Protein AF-A0A7V4IIK5-F1 (afdb_monomer_lite)

Secondary structure (DSSP, 8-state):
-----------------------------------EEEEEESSS-EEE--TTTTSS-SSEEEEEEEEESS--TT-EEEEEEETTEEEEEEE-TTSS-EEEEE-SS-TTT-GGG-EEEEETT---BTSEEEEEEEESTT-EEEEETTEEEEEE-----GGG--S----EES------TT----EEEEEEEEEESSPPPHHHHHHHTTEEP-S--TTEEEEE--TTSS---TT-SS---EEETT-EEEE-----EEPPP----------PPPPPPPPP-----THHHHHHHHHHHHHHHHHHHHHHHH-------------------------HHHHHHHHHHHHHHHHHHHHHHHHHHHHHHHHHHHHHHHHHHHHHHHHHHTS-HHHHHHHHHHHHHHHHHHHTTS-HHHHHHHHHHHHHHHHHHHHHHHHSPPP-----

Radius of gyration: 34.36 Å; chains: 1; bounding box: 140×99×58 Å

Sequence (440 aa):
MRASFVVKRRPRFACSLFAALLAPGLVLNAAATGNQTLKLDGQGSYVALPNDRFTNLTEVTVEAWARWDSFPNYARVLEFGRSWNSLALFNEGASNHLRFNLYPRPARADARAQHTIRATGVLRTNEWLHLAALAGPGGMKLYLNGRLVGEHTNTASLADIAAPQTNLLGRGMSGNATDRDFRGELDEIRVWNHRRTPEQIREQMFKRLSGREAGLVALWGFDDGTARDGTGRGADGVLHGRARIAPGDLGLVAETPVVAAAPITVVAPPVAPVPERAGFSPAWWIAGALTVLALVLGWLAFLFRRSGLGEARLVGVAPARGALPAAGGGGEGEVKERALAELTDFAKQSLVQGLYSQREALMQAHQQARQELAELEARIVSLRLPDRIQAYEQRIAELEGELASRSDELREVTRATLDVLRQKLAAEKQSAPPGGSRLN

pLDDT: mean 71.83, std 25.11, range [25.83, 98.81]

Foldseek 3Di:
DDDDDDDDDDDDDDDDDDDDDDDPPPPPPPDQQFFKWKADALPKWWKWWDQPQFQAQQKKKKKKKFAAQFQAAFWWQKWKAAAQLTFTWTAHGRDQKIKTWHQLDNCVVPVVSTDMWIQPPPHDHRDIWMWMWIAAQCFIWIDILLHTRTTDNDHGGSNSRPHRITIMGQDHNHPPPRYIGTGGIMAWTWMFSHDDDSVRCNVPVQEDDQLCDPRTRFTQGCSVFAQQTSVPNRRRIDITDPTGMDHDDRRHDYDDPPPPDDDDPDDDDDDDDDDDDDDDDDPPPVVVVVVVVVVVVVVVVVVVVPPDDDDDDDDDDDDDDDDDDDDDDDDPPPVVVVVVVVVVVVVVVVVVVVVVVVVVVVVVVVVVVVVVVVVVVVVLVPDDLVVSLVVLVVVLVVLVVVLVPDDPVVNVVSVVVSVVSVVVSVVSVVPDDDDDDPDD

Structure (mmCIF, N/CA/C/O backbone):
data_AF-A0A7V4IIK5-F1
#
_entry.id   AF-A0A7V4IIK5-F1
#
loop_
_atom_site.group_PDB
_atom_site.id
_atom_site.type_symbol
_atom_site.label_atom_id
_atom_site.label_alt_id
_atom_site.label_comp_id
_atom_site.label_asym_id
_atom_site.label_entity_id
_atom_site.label_seq_id
_atom_site.pdbx_PDB_ins_code
_atom_site.Cartn_x
_atom_site.Cartn_y
_atom_site.Cartn_z
_atom_site.occupancy
_atom_site.B_iso_or_equiv
_atom_site.auth_seq_id
_atom_site.auth_comp_id
_atom_site.auth_asym_id
_atom_site.auth_atom_id
_atom_site.pdbx_PDB_model_num
ATOM 1 N N . MET A 1 1 ? -84.972 -44.002 18.618 1.00 36.09 1 MET A N 1
ATOM 2 C CA . MET A 1 1 ? -84.655 -44.100 17.176 1.00 36.09 1 MET A CA 1
ATOM 3 C C . MET A 1 1 ? -85.032 -42.790 16.504 1.00 36.09 1 MET A C 1
ATOM 5 O O . MET A 1 1 ? -86.132 -42.317 16.734 1.00 36.09 1 MET A O 1
ATOM 9 N N . ARG A 1 2 ? -84.070 -42.220 15.767 1.00 37.38 2 ARG A N 1
ATOM 10 C CA . ARG A 1 2 ? -84.132 -41.120 14.782 1.00 37.38 2 ARG A CA 1
ATOM 11 C C . ARG A 1 2 ? -85.404 -40.252 14.751 1.00 37.38 2 ARG A C 1
ATOM 13 O O . ARG A 1 2 ? -86.423 -40.635 14.193 1.00 37.38 2 ARG A O 1
ATOM 20 N N . ALA A 1 3 ? -85.236 -39.032 15.244 1.00 32.38 3 ALA A N 1
ATOM 21 C CA . ALA A 1 3 ? -86.036 -37.842 14.978 1.00 32.38 3 ALA A CA 1
ATOM 22 C C . ALA A 1 3 ? -85.073 -36.828 14.327 1.00 32.38 3 ALA A C 1
ATOM 24 O O . ALA A 1 3 ? -83.876 -36.888 14.596 1.00 32.38 3 ALA A O 1
ATOM 25 N N . SER A 1 4 ? -85.430 -35.849 13.514 1.00 34.25 4 SER A N 1
ATOM 26 C CA . SER A 1 4 ? -86.665 -35.370 12.896 1.00 34.25 4 SER A CA 1
ATOM 27 C C . SER A 1 4 ? -86.260 -34.020 12.285 1.00 34.25 4 SER A C 1
ATOM 29 O O . SER A 1 4 ? -85.420 -33.361 12.886 1.00 34.25 4 SER A O 1
ATOM 31 N N . PHE A 1 5 ? -86.936 -33.583 11.211 1.00 35.94 5 PHE A N 1
ATOM 32 C CA . PHE A 1 5 ? -87.326 -32.172 10.982 1.00 35.94 5 PHE A CA 1
ATOM 33 C C . PHE A 1 5 ? -86.188 -31.117 10.792 1.00 35.94 5 PHE A C 1
ATOM 35 O O . PHE A 1 5 ? -85.122 -31.203 11.366 1.00 35.94 5 PHE A O 1
ATOM 42 N N . VAL A 1 6 ? -86.289 -30.014 10.045 1.00 36.84 6 VAL A N 1
ATOM 43 C CA . VAL A 1 6 ? -87.241 -29.458 9.077 1.00 36.84 6 VAL A CA 1
ATOM 44 C C . VAL A 1 6 ? -86.606 -28.161 8.523 1.00 36.84 6 VAL A C 1
ATOM 46 O O . VAL A 1 6 ? -85.799 -27.532 9.194 1.00 36.84 6 VAL A O 1
ATOM 49 N N . VAL A 1 7 ? -87.032 -27.752 7.323 1.00 34.66 7 VAL A N 1
ATOM 50 C CA . VAL A 1 7 ? -87.202 -26.353 6.850 1.00 34.66 7 VAL A CA 1
ATOM 51 C C . VAL A 1 7 ? -85.979 -25.426 6.651 1.00 34.66 7 VAL A C 1
ATOM 53 O O . VAL A 1 7 ? -85.401 -24.862 7.567 1.00 34.66 7 VAL A O 1
ATOM 56 N N . LYS A 1 8 ? -85.731 -25.143 5.360 1.00 40.72 8 LYS A N 1
ATOM 57 C CA . LYS A 1 8 ? -85.871 -23.830 4.676 1.00 40.72 8 LYS A CA 1
ATOM 58 C C . LYS A 1 8 ? -85.420 -22.566 5.445 1.00 40.72 8 LYS A C 1
ATOM 60 O O . LYS A 1 8 ? -86.116 -22.127 6.352 1.00 40.72 8 LYS A O 1
ATOM 65 N N . ARG A 1 9 ? -84.441 -21.834 4.885 1.00 35.69 9 ARG A N 1
ATOM 66 C CA . ARG A 1 9 ? -84.503 -20.370 4.629 1.00 35.69 9 ARG A CA 1
ATOM 67 C C . ARG A 1 9 ? -83.310 -19.887 3.775 1.00 35.69 9 ARG A C 1
ATOM 69 O O . ARG A 1 9 ? -82.164 -20.220 4.036 1.00 35.69 9 ARG A O 1
ATOM 76 N N . ARG A 1 10 ? -83.629 -19.118 2.728 1.00 38.03 10 ARG A N 1
ATOM 77 C CA . ARG A 1 10 ? -82.756 -18.218 1.931 1.00 38.03 10 ARG A CA 1
ATOM 78 C C . ARG A 1 10 ? -82.652 -16.844 2.662 1.00 38.03 10 ARG A C 1
ATOM 80 O O . ARG A 1 10 ? -83.401 -16.693 3.628 1.00 38.03 10 ARG A O 1
ATOM 87 N N . PRO A 1 11 ? -82.023 -15.758 2.138 1.00 51.22 11 PRO A N 1
ATOM 88 C CA . PRO A 1 11 ? -80.874 -15.564 1.219 1.00 51.22 11 PRO A CA 1
ATOM 89 C C . PRO A 1 11 ? -79.893 -14.421 1.662 1.00 51.22 11 PRO A C 1
ATOM 91 O O . PRO A 1 11 ? -80.159 -13.705 2.619 1.00 51.22 11 PRO A O 1
ATOM 94 N N . ARG A 1 12 ? -78.887 -14.152 0.803 1.00 35.53 12 ARG A N 1
ATOM 95 C CA . ARG A 1 12 ? -78.214 -12.859 0.479 1.00 35.53 12 ARG A CA 1
ATOM 96 C C . ARG A 1 12 ? -76.843 -12.531 1.104 1.00 35.53 12 ARG A C 1
ATOM 98 O O . ARG A 1 12 ? -76.609 -12.746 2.282 1.00 35.53 12 ARG A O 1
ATOM 105 N N . PHE A 1 13 ? -76.074 -11.834 0.249 1.00 32.88 13 PHE A N 1
ATOM 106 C CA . PHE A 1 13 ? -74.851 -11.036 0.444 1.00 32.88 13 PHE A CA 1
ATOM 107 C C . PHE A 1 13 ? -73.529 -11.813 0.474 1.00 32.88 13 PHE A C 1
ATOM 109 O O . PHE A 1 13 ? -73.460 -12.888 1.045 1.00 32.88 13 PHE A O 1
ATOM 116 N N . ALA A 1 14 ? -72.412 -11.331 -0.064 1.00 30.72 14 ALA A N 1
ATOM 117 C CA . ALA A 1 14 ? -72.083 -10.304 -1.056 1.00 30.72 14 ALA A CA 1
ATOM 118 C C . ALA A 1 14 ? -70.552 -10.350 -1.219 1.00 30.72 14 ALA A C 1
ATOM 120 O O . ALA A 1 14 ? -69.852 -10.745 -0.294 1.00 30.72 14 ALA A O 1
ATOM 121 N N . CYS A 1 15 ? -70.087 -9.892 -2.379 1.00 29.22 15 CYS A N 1
ATOM 122 C CA . CYS A 1 15 ? -68.802 -9.238 -2.624 1.00 29.22 15 CYS A CA 1
ATOM 123 C C . CYS A 1 15 ? -67.518 -9.850 -2.044 1.00 29.22 15 CYS A C 1
ATOM 125 O O . CYS A 1 15 ? -67.155 -9.657 -0.887 1.00 29.22 15 CYS A O 1
ATOM 127 N N . SER A 1 16 ? -66.732 -10.410 -2.964 1.00 39.03 16 SER A N 1
ATOM 128 C CA . SER A 1 16 ? -65.274 -10.382 -2.925 1.00 39.03 16 SER A CA 1
ATOM 129 C C . SER A 1 16 ? -64.755 -8.986 -2.560 1.00 39.03 16 SER A C 1
ATOM 131 O O . SER A 1 16 ? -65.014 -8.021 -3.278 1.00 39.03 16 SER A O 1
ATOM 133 N N . LEU A 1 17 ? -63.973 -8.896 -1.485 1.00 35.72 17 LEU A N 1
ATOM 134 C CA . LEU A 1 17 ? -63.071 -7.778 -1.250 1.00 35.72 17 LEU A CA 1
ATOM 135 C C . LEU A 1 17 ? -61.693 -8.335 -0.888 1.00 35.72 17 LEU A C 1
ATOM 137 O O . LEU A 1 17 ? -61.526 -9.066 0.086 1.00 35.72 17 LEU A O 1
ATOM 141 N N . PHE A 1 18 ? -60.730 -8.008 -1.741 1.00 37.09 18 PHE A N 1
ATOM 142 C CA . PHE A 1 18 ? -59.302 -8.225 -1.565 1.00 37.09 18 PHE A CA 1
ATOM 143 C C . PHE A 1 18 ? -58.841 -7.455 -0.317 1.00 37.09 18 PHE A C 1
ATOM 145 O O . PHE A 1 18 ? -58.960 -6.232 -0.276 1.00 37.09 18 PHE A O 1
ATOM 152 N N . ALA A 1 19 ? -58.306 -8.151 0.684 1.00 32.44 19 ALA A N 1
ATOM 153 C CA . ALA A 1 19 ? -57.582 -7.532 1.789 1.00 32.44 19 ALA A CA 1
ATOM 154 C C . ALA A 1 19 ? -56.123 -7.992 1.718 1.00 32.44 19 ALA A C 1
ATOM 156 O O . ALA A 1 19 ? -55.794 -9.134 2.036 1.00 32.44 19 ALA A O 1
ATOM 157 N N . ALA A 1 20 ? -55.262 -7.094 1.242 1.00 31.95 20 ALA A N 1
ATOM 158 C CA . ALA A 1 20 ? -53.818 -7.237 1.303 1.00 31.95 20 ALA A CA 1
ATOM 159 C C . ALA A 1 20 ? -53.366 -7.129 2.768 1.00 31.95 20 ALA A C 1
ATOM 161 O O . ALA A 1 20 ? -53.473 -6.063 3.374 1.00 31.95 20 ALA A O 1
ATOM 162 N N . LEU A 1 21 ? -52.857 -8.224 3.338 1.00 31.45 21 LEU A N 1
ATOM 163 C CA . LEU A 1 21 ? -52.084 -8.168 4.576 1.00 31.45 21 LEU A CA 1
ATOM 164 C C . LEU A 1 21 ? -50.657 -7.719 4.228 1.00 31.45 21 LEU A C 1
ATOM 166 O O . LEU A 1 21 ? -49.844 -8.509 3.750 1.00 31.45 21 LEU A O 1
ATOM 170 N N . LEU A 1 22 ? -50.354 -6.444 4.478 1.00 34.59 22 LEU A N 1
ATOM 171 C CA . LEU A 1 22 ? -48.980 -5.974 4.641 1.00 34.59 22 LEU A CA 1
ATOM 172 C C . LEU A 1 22 ? -48.435 -6.552 5.952 1.00 34.59 22 LEU A C 1
ATOM 174 O O . LEU A 1 22 ? -48.734 -6.052 7.035 1.00 34.59 22 LEU A O 1
ATOM 178 N N . ALA A 1 23 ? -47.627 -7.605 5.856 1.00 34.78 23 ALA A N 1
ATOM 179 C CA . ALA A 1 23 ? -46.672 -7.913 6.907 1.00 34.78 23 ALA A CA 1
ATOM 180 C C . ALA A 1 23 ? -45.550 -6.860 6.832 1.00 34.78 23 ALA A C 1
ATOM 182 O O . ALA A 1 23 ? -44.974 -6.691 5.753 1.00 34.78 23 ALA A O 1
ATOM 183 N N . PRO A 1 24 ? -45.219 -6.135 7.915 1.00 36.53 24 PRO A N 1
ATOM 184 C CA . PRO A 1 24 ? -44.002 -5.344 7.930 1.00 36.53 24 PRO A CA 1
ATOM 185 C C . PRO A 1 24 ? -42.829 -6.316 7.815 1.00 36.53 24 PRO A C 1
ATOM 187 O O . PRO A 1 24 ? -42.589 -7.140 8.699 1.00 36.53 24 PRO A O 1
ATOM 190 N N . GLY A 1 25 ? -42.150 -6.250 6.669 1.00 33.25 25 GLY A N 1
ATOM 191 C CA . GLY A 1 25 ? -40.899 -6.944 6.437 1.00 33.25 25 GLY A CA 1
ATOM 192 C C . GLY A 1 25 ? -39.954 -6.615 7.579 1.00 33.25 25 GLY A C 1
ATOM 193 O O . GLY A 1 25 ? -39.678 -5.448 7.857 1.00 33.25 25 GLY A O 1
ATOM 194 N N . LEU A 1 26 ? -39.509 -7.664 8.259 1.00 30.94 26 LEU A N 1
ATOM 195 C CA . LEU A 1 26 ? -38.416 -7.615 9.203 1.00 30.94 26 LEU A CA 1
ATOM 196 C C . LEU A 1 26 ? -37.201 -7.096 8.423 1.00 30.94 26 LEU A C 1
ATOM 198 O O . LEU A 1 26 ? -36.534 -7.849 7.717 1.00 30.94 26 LEU A O 1
ATOM 202 N N . VAL A 1 27 ? -36.954 -5.788 8.482 1.00 37.50 27 VAL A N 1
ATOM 203 C CA . VAL A 1 27 ? -35.661 -5.241 8.093 1.00 37.50 27 VAL A CA 1
ATOM 204 C C . VAL A 1 27 ? -34.708 -5.822 9.122 1.00 37.50 27 VAL A C 1
ATOM 206 O O . VAL A 1 27 ? -34.714 -5.408 10.282 1.00 37.50 27 VAL A O 1
ATOM 209 N N . LEU A 1 28 ? -33.944 -6.845 8.733 1.00 35.53 28 LEU A N 1
ATOM 210 C CA . LEU A 1 28 ? -32.741 -7.175 9.473 1.00 35.53 28 LEU A CA 1
ATOM 211 C C . LEU A 1 28 ? -31.902 -5.901 9.446 1.00 35.53 28 LEU A C 1
ATOM 213 O O . LEU A 1 28 ? -31.307 -5.562 8.425 1.00 35.53 28 LEU A O 1
ATOM 217 N N . ASN A 1 29 ? -31.887 -5.181 10.568 1.00 31.61 29 ASN A N 1
ATOM 218 C CA . ASN A 1 29 ? -30.764 -4.329 10.893 1.00 31.61 29 ASN A CA 1
ATOM 219 C C . ASN A 1 29 ? -29.545 -5.238 10.748 1.00 31.61 29 ASN A C 1
ATOM 221 O O . ASN A 1 29 ? -29.358 -6.152 11.555 1.00 31.61 29 ASN A O 1
ATOM 225 N N . ALA A 1 30 ? -28.755 -5.028 9.695 1.00 37.34 30 ALA A N 1
ATOM 226 C CA . ALA A 1 30 ? -27.377 -5.460 9.718 1.00 37.34 30 ALA A CA 1
ATOM 227 C C . ALA A 1 30 ? -26.812 -4.831 10.990 1.00 37.34 30 ALA A C 1
ATOM 229 O O . ALA A 1 30 ? -26.726 -3.605 11.101 1.00 37.34 30 ALA A O 1
ATOM 230 N N . ALA A 1 31 ? -26.565 -5.659 12.006 1.00 34.84 31 ALA A N 1
ATOM 231 C CA . ALA A 1 31 ? -25.773 -5.237 13.140 1.00 34.84 31 ALA A CA 1
ATOM 232 C C . ALA A 1 31 ? -24.529 -4.581 12.543 1.00 34.84 31 ALA A C 1
ATOM 234 O O . ALA A 1 31 ? -23.948 -5.145 11.617 1.00 34.84 31 ALA A O 1
ATOM 235 N N . ALA A 1 32 ? -24.175 -3.384 13.007 1.00 41.78 32 ALA A N 1
ATOM 236 C CA . ALA A 1 32 ? -22.889 -2.801 12.677 1.00 41.78 32 ALA A CA 1
ATOM 237 C C . ALA A 1 32 ? -21.831 -3.810 13.137 1.00 41.78 32 ALA A C 1
ATOM 239 O O . ALA A 1 32 ? -21.508 -3.885 14.323 1.00 41.78 32 ALA A O 1
ATOM 240 N N . THR A 1 33 ? -21.373 -4.667 12.228 1.00 51.69 33 THR A N 1
ATOM 241 C CA . THR A 1 33 ? -20.208 -5.495 12.464 1.00 51.69 33 THR A CA 1
ATOM 242 C C . THR A 1 33 ? -19.084 -4.500 12.680 1.00 51.69 33 THR A C 1
ATOM 244 O O . THR A 1 33 ? -18.851 -3.612 11.861 1.00 51.69 33 THR A O 1
ATOM 247 N N . GLY A 1 34 ? -18.478 -4.550 13.867 1.00 71.62 34 GLY A N 1
ATOM 248 C CA . GLY A 1 34 ? -17.287 -3.758 14.145 1.00 71.62 34 GLY A CA 1
ATOM 249 C C . GLY A 1 34 ? -16.233 -4.014 13.068 1.00 71.62 34 GLY A C 1
ATOM 250 O O . GLY A 1 34 ? -16.269 -5.060 12.419 1.00 71.62 34 GLY A O 1
ATOM 251 N N . ASN A 1 35 ? -15.318 -3.059 12.903 1.00 89.88 35 ASN A N 1
ATOM 252 C CA . ASN A 1 35 ? -14.277 -3.108 11.882 1.00 89.88 35 ASN A CA 1
ATOM 253 C C . ASN A 1 35 ? -13.614 -4.491 11.820 1.00 89.88 35 ASN A C 1
ATOM 255 O O . ASN A 1 35 ? -13.175 -5.004 12.857 1.00 89.88 35 ASN A O 1
ATOM 259 N N . GLN A 1 36 ? -13.541 -5.100 10.642 1.00 95.06 36 GLN A N 1
ATOM 260 C CA . GLN A 1 36 ? -12.854 -6.378 10.461 1.00 95.06 36 GLN A CA 1
ATOM 261 C C . GLN A 1 36 ? -11.587 -6.187 9.642 1.00 95.06 36 GLN A C 1
ATOM 263 O O . GLN A 1 36 ? -11.543 -5.387 8.727 1.00 95.06 36 GLN A O 1
ATOM 268 N N . THR A 1 37 ? -10.542 -6.938 9.978 1.00 97.62 37 THR A N 1
ATOM 269 C CA . THR A 1 37 ? -9.227 -6.802 9.352 1.00 97.62 37 THR A CA 1
ATOM 270 C C . THR A 1 37 ? -8.714 -8.154 8.898 1.00 97.62 37 THR A C 1
ATOM 272 O O . THR A 1 37 ? -9.030 -9.205 9.475 1.00 97.62 37 THR A O 1
ATOM 275 N N . LEU A 1 38 ? -7.886 -8.140 7.859 1.00 98.62 38 LEU A N 1
ATOM 276 C CA . LEU A 1 38 ? -7.160 -9.314 7.407 1.00 98.62 38 LEU A CA 1
ATOM 277 C C . LEU A 1 38 ? -6.004 -9.592 8.372 1.00 98.62 38 LEU A C 1
ATOM 279 O O . LEU A 1 38 ? -5.059 -8.811 8.454 1.00 98.62 38 LEU A O 1
ATOM 283 N N . LYS A 1 39 ? -6.046 -10.729 9.070 1.00 98.50 39 LYS A N 1
ATOM 284 C CA . LYS A 1 39 ? -4.982 -11.194 9.970 1.00 98.50 39 LYS A CA 1
ATOM 285 C C . LYS A 1 39 ? -4.053 -12.160 9.243 1.00 98.50 39 LYS A C 1
ATOM 287 O O . LYS A 1 39 ? -4.501 -13.171 8.689 1.00 98.50 39 LYS A O 1
ATOM 292 N N . LEU A 1 40 ? -2.756 -11.892 9.337 1.00 98.56 40 LEU A N 1
ATOM 293 C CA . LEU A 1 40 ? -1.688 -12.675 8.727 1.00 98.56 40 LEU A CA 1
ATOM 294 C C . LEU A 1 40 ? -0.668 -13.086 9.796 1.00 98.56 40 LEU A C 1
ATOM 296 O O . LEU A 1 40 ? -0.242 -12.281 10.619 1.00 98.56 40 LEU A O 1
ATOM 300 N N . ASP A 1 41 ? -0.280 -14.357 9.807 1.00 96.94 41 ASP A N 1
ATOM 301 C CA . ASP A 1 41 ? 0.532 -14.973 10.859 1.00 96.94 41 ASP A CA 1
ATOM 302 C C . ASP A 1 41 ? 2.043 -15.008 10.558 1.00 96.94 41 ASP A C 1
ATOM 304 O O . ASP A 1 41 ? 2.832 -15.427 11.410 1.00 96.94 41 ASP A O 1
ATOM 308 N N . GLY A 1 42 ? 2.456 -14.578 9.362 1.00 95.38 42 GLY A N 1
ATOM 309 C CA . GLY A 1 42 ? 3.840 -14.653 8.884 1.00 95.38 42 GLY A CA 1
ATOM 310 C C . GLY A 1 42 ? 4.329 -16.064 8.533 1.00 95.38 42 GLY A C 1
ATOM 311 O O . GLY A 1 42 ? 5.531 -16.265 8.356 1.00 95.38 42 GLY A O 1
ATOM 312 N N . GLN A 1 43 ? 3.432 -17.051 8.461 1.00 94.25 43 GLN A N 1
ATOM 313 C CA . GLN A 1 43 ? 3.716 -18.470 8.223 1.00 94.25 43 GLN A CA 1
ATOM 314 C C . GLN A 1 43 ? 2.805 -19.041 7.128 1.00 94.25 43 GLN A C 1
ATOM 316 O O . GLN A 1 43 ? 2.072 -20.010 7.333 1.00 94.25 43 GLN A O 1
ATOM 321 N N . GLY A 1 44 ? 2.848 -18.464 5.931 1.00 93.38 44 GLY A N 1
ATOM 322 C CA . GLY A 1 44 ? 2.074 -18.972 4.805 1.00 93.38 44 GLY A CA 1
ATOM 323 C C . GLY A 1 44 ? 0.681 -18.387 4.641 1.00 93.38 44 GLY A C 1
ATOM 324 O O . GLY A 1 44 ? -0.006 -18.780 3.699 1.00 93.38 44 GLY A O 1
ATOM 325 N N . SER A 1 45 ? 0.260 -17.464 5.506 1.00 96.81 45 SER A N 1
ATOM 326 C CA . SER A 1 45 ? -0.975 -16.703 5.327 1.00 96.81 45 SER A CA 1
ATOM 327 C C . SER A 1 45 ? -0.784 -15.550 4.342 1.00 96.81 45 SER A C 1
ATOM 329 O O . SER A 1 45 ? 0.109 -14.728 4.539 1.00 96.81 45 SER A O 1
ATOM 331 N N . TYR A 1 46 ? -1.637 -15.453 3.328 1.00 98.00 46 TYR A N 1
ATOM 332 C CA . TYR A 1 46 ? -1.665 -14.333 2.382 1.00 98.00 46 TYR A CA 1
ATOM 333 C C . TYR A 1 46 ? -2.998 -14.310 1.625 1.00 98.00 46 TYR A C 1
ATOM 335 O O . TYR A 1 46 ? -3.811 -15.228 1.768 1.00 98.00 46 TYR A O 1
ATOM 343 N N . VAL A 1 47 ? -3.208 -13.281 0.805 1.00 98.44 47 VAL A N 1
ATOM 344 C CA . VAL A 1 47 ? -4.338 -13.204 -0.134 1.00 98.44 47 VAL A CA 1
ATOM 345 C C . VAL A 1 47 ? -3.806 -13.154 -1.554 1.00 98.44 47 VAL A C 1
ATOM 347 O O . VAL A 1 47 ? -2.927 -12.347 -1.852 1.00 98.44 47 VAL A O 1
ATOM 350 N N . ALA A 1 48 ? -4.329 -14.018 -2.419 1.00 97.88 48 ALA A N 1
ATOM 351 C CA . ALA A 1 48 ? -4.082 -13.959 -3.852 1.00 97.88 48 ALA A CA 1
ATOM 352 C C . ALA A 1 48 ? -5.183 -13.143 -4.530 1.00 97.88 48 ALA A C 1
ATOM 354 O O . ALA A 1 48 ? -6.364 -13.355 -4.263 1.00 97.88 48 ALA A O 1
ATOM 355 N N . LEU A 1 49 ? -4.790 -12.225 -5.405 1.00 97.50 49 LEU A N 1
ATOM 356 C CA . LEU A 1 49 ? -5.686 -11.402 -6.209 1.00 97.50 49 LEU A CA 1
ATOM 357 C C . LEU A 1 49 ? -5.596 -11.828 -7.683 1.00 97.50 49 LEU A C 1
ATOM 359 O O . LEU A 1 49 ? -4.591 -12.423 -8.087 1.00 97.50 49 LEU A O 1
ATOM 363 N N . PRO A 1 50 ? -6.594 -11.507 -8.524 1.00 95.50 50 PRO A N 1
ATOM 364 C CA . PRO A 1 50 ? -6.531 -11.848 -9.938 1.00 95.50 50 PRO A CA 1
ATOM 365 C C . PRO A 1 50 ? -5.361 -11.143 -10.648 1.00 95.50 50 PRO A C 1
ATOM 367 O O . PRO A 1 50 ? -5.049 -9.974 -10.401 1.00 95.50 50 PRO A O 1
ATOM 370 N N . ASN A 1 51 ? -4.702 -11.870 -11.550 1.00 92.81 51 ASN A N 1
ATOM 371 C CA . ASN A 1 51 ? -3.434 -11.458 -12.165 1.00 92.81 51 ASN A CA 1
ATOM 372 C C . ASN A 1 51 ? -3.583 -10.408 -13.278 1.00 92.81 51 ASN A C 1
ATOM 374 O O . ASN A 1 51 ? -2.600 -9.804 -13.688 1.00 92.81 51 ASN A O 1
ATOM 378 N N . ASP A 1 52 ? -4.783 -10.204 -13.809 1.00 89.38 52 ASP A N 1
ATOM 379 C CA . ASP A 1 52 ? -5.030 -9.380 -14.996 1.00 89.38 52 ASP A CA 1
ATOM 380 C C . ASP A 1 52 ? -5.535 -7.964 -14.675 1.00 89.38 52 ASP A C 1
ATOM 382 O O . ASP A 1 52 ? -5.503 -7.085 -15.538 1.00 89.38 52 ASP A O 1
ATOM 386 N N . ARG A 1 53 ? -5.953 -7.714 -13.428 1.00 89.75 53 ARG A N 1
ATOM 387 C CA . ARG A 1 53 ? -6.734 -6.522 -13.045 1.00 89.75 53 ARG A CA 1
ATOM 388 C C . ARG A 1 53 ? -5.964 -5.210 -13.055 1.00 89.75 53 ARG A C 1
ATOM 390 O O . ARG A 1 53 ? -6.573 -4.166 -13.258 1.00 89.75 53 ARG A O 1
ATOM 397 N N . PHE A 1 54 ? -4.651 -5.250 -12.842 1.00 91.69 54 PHE A N 1
ATOM 398 C CA . PHE A 1 54 ? -3.826 -4.050 -12.652 1.00 91.69 54 PHE A CA 1
ATOM 399 C C . PHE A 1 54 ? -2.744 -3.905 -13.727 1.00 91.69 54 PHE A C 1
ATOM 401 O O . PHE A 1 54 ? -1.694 -3.312 -13.491 1.00 91.69 54 PHE A O 1
ATOM 408 N N . THR A 1 55 ? -2.988 -4.462 -14.914 1.00 90.62 55 THR A N 1
ATOM 409 C CA . THR A 1 55 ? -2.013 -4.531 -16.016 1.00 90.62 55 THR A CA 1
ATOM 410 C C . THR A 1 55 ? -2.013 -3.305 -16.930 1.00 90.62 55 THR A C 1
ATOM 412 O O . THR A 1 55 ? -1.090 -3.137 -17.716 1.00 90.62 55 THR A O 1
ATOM 415 N N . ASN A 1 56 ? -3.021 -2.434 -16.843 1.00 91.62 56 ASN A N 1
ATOM 416 C CA . ASN A 1 56 ? -3.220 -1.295 -17.749 1.00 91.62 56 ASN A CA 1
ATOM 417 C C . ASN A 1 56 ? -3.264 0.068 -17.032 1.00 91.62 56 ASN A C 1
ATOM 419 O O . ASN A 1 56 ? -3.697 1.062 -17.615 1.00 91.62 56 ASN A O 1
ATOM 423 N N . LEU A 1 57 ? -2.834 0.130 -15.770 1.00 95.19 57 LEU A N 1
ATOM 424 C CA . LEU A 1 57 ? -2.840 1.362 -14.983 1.00 95.19 57 LEU A CA 1
ATOM 425 C C . LEU A 1 57 ? -1.563 2.171 -15.248 1.00 95.19 57 LEU A C 1
ATOM 427 O O . LEU A 1 57 ? -0.509 1.895 -14.674 1.00 95.19 57 LEU A O 1
ATOM 431 N N . THR A 1 58 ? -1.671 3.174 -16.124 1.00 96.44 58 THR A N 1
ATOM 432 C CA . THR A 1 58 ? -0.578 4.106 -16.458 1.00 96.44 58 THR A CA 1
ATOM 433 C C . THR A 1 58 ? -0.352 5.163 -15.382 1.00 96.44 58 THR A C 1
ATOM 435 O O . THR A 1 58 ? 0.716 5.757 -15.304 1.00 96.44 58 THR A O 1
ATOM 438 N N . GLU A 1 59 ? -1.345 5.402 -14.532 1.00 96.12 59 GLU A N 1
ATOM 439 C CA . GLU A 1 59 ? -1.218 6.192 -13.314 1.00 96.12 59 GLU A CA 1
ATOM 440 C C . GLU A 1 59 ? -1.985 5.487 -12.195 1.00 96.12 59 GLU A C 1
ATOM 442 O O . GLU A 1 59 ? -3.056 4.924 -12.428 1.00 96.12 59 GLU A O 1
ATOM 447 N N . VAL A 1 60 ? -1.411 5.460 -10.991 1.00 97.88 60 VAL A N 1
ATOM 448 C CA . VAL A 1 60 ? -1.994 4.717 -9.873 1.00 97.88 60 VAL A CA 1
ATOM 449 C C . VAL A 1 60 ? -1.728 5.391 -8.532 1.00 97.88 60 VAL A C 1
ATOM 451 O O . VAL A 1 60 ? -0.644 5.931 -8.296 1.00 97.88 60 VAL A O 1
ATOM 454 N N . THR A 1 61 ? -2.710 5.289 -7.637 1.00 98.69 61 THR A N 1
ATOM 455 C CA . THR A 1 61 ? -2.527 5.445 -6.190 1.00 98.69 61 THR A CA 1
ATOM 456 C C . THR A 1 61 ? -2.930 4.140 -5.510 1.00 98.69 61 THR A C 1
ATOM 458 O O . THR A 1 61 ? -4.069 3.704 -5.653 1.00 98.69 61 THR A O 1
ATOM 461 N N . VAL A 1 62 ? -2.012 3.517 -4.776 1.00 98.69 62 VAL A N 1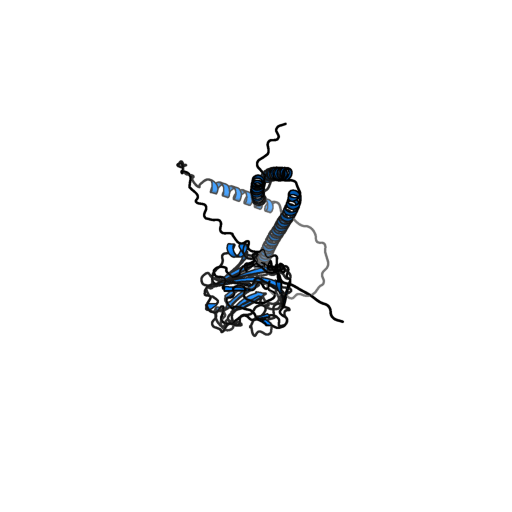
ATOM 462 C CA . VAL A 1 62 ? -2.280 2.332 -3.952 1.00 98.69 62 VAL A CA 1
ATOM 463 C C . VAL A 1 62 ? -2.233 2.746 -2.490 1.00 98.69 62 VAL A C 1
ATOM 465 O O . VAL A 1 62 ? -1.209 3.256 -2.039 1.00 98.69 62 VAL A O 1
ATOM 468 N N . GLU A 1 63 ? -3.319 2.537 -1.757 1.00 98.75 63 GLU A N 1
ATOM 469 C CA . GLU A 1 63 ? -3.405 2.830 -0.326 1.00 98.75 63 GLU A CA 1
ATOM 470 C C . GLU A 1 63 ? -3.639 1.549 0.474 1.00 98.75 63 GLU A C 1
ATOM 472 O O . GLU A 1 63 ? -4.254 0.612 -0.031 1.00 98.75 63 GLU A O 1
ATOM 477 N N . ALA A 1 64 ? -3.150 1.501 1.710 1.00 98.75 64 ALA A N 1
ATOM 478 C CA . ALA A 1 64 ? -3.436 0.419 2.646 1.00 98.75 64 ALA A CA 1
ATOM 479 C C . ALA A 1 64 ? -3.252 0.899 4.085 1.00 98.75 64 ALA A C 1
ATOM 481 O O . ALA A 1 64 ? -2.294 1.617 4.384 1.00 98.75 64 ALA A O 1
ATOM 482 N N . TRP A 1 65 ? -4.110 0.442 4.989 1.00 98.69 65 TRP A N 1
ATOM 483 C CA . TRP A 1 65 ? -3.792 0.423 6.408 1.00 98.69 65 TRP A CA 1
ATOM 484 C C . TRP A 1 65 ? -3.047 -0.868 6.732 1.00 98.69 65 TRP A C 1
ATOM 486 O O . TRP A 1 65 ? -3.466 -1.963 6.357 1.00 98.69 65 TRP A O 1
ATOM 496 N N . ALA A 1 66 ? -1.920 -0.741 7.424 1.00 98.75 66 ALA A N 1
ATOM 497 C CA . ALA A 1 66 ? -1.112 -1.874 7.842 1.00 98.75 66 ALA A CA 1
ATOM 498 C C . ALA A 1 66 ? -0.680 -1.712 9.298 1.00 98.75 66 ALA A C 1
ATOM 500 O O . ALA A 1 66 ? -0.225 -0.645 9.714 1.00 98.75 66 ALA A O 1
ATOM 501 N N . ARG A 1 67 ? -0.783 -2.801 10.056 1.00 98.56 67 ARG A N 1
ATOM 502 C CA . ARG A 1 67 ? -0.266 -2.931 11.415 1.00 98.56 67 ARG A CA 1
ATOM 503 C C . ARG A 1 67 ? 0.692 -4.107 11.464 1.00 98.56 67 ARG A C 1
ATOM 505 O O . ARG A 1 67 ? 0.286 -5.246 11.268 1.00 98.56 67 ARG A O 1
ATOM 512 N N . TRP A 1 68 ? 1.965 -3.842 11.726 1.00 98.44 68 TRP A N 1
ATOM 513 C CA . TRP A 1 68 ? 2.985 -4.884 11.862 1.00 98.44 68 TRP A CA 1
ATOM 514 C C . TRP A 1 68 ? 3.037 -5.398 13.297 1.00 98.44 68 TRP A C 1
ATOM 516 O O . TRP A 1 68 ? 3.268 -4.603 14.200 1.00 98.44 68 TRP A O 1
ATOM 526 N N . ASP A 1 69 ? 2.955 -6.706 13.529 1.00 98.25 69 ASP A N 1
ATOM 527 C CA . ASP A 1 69 ? 3.242 -7.263 14.868 1.00 98.25 69 ASP A CA 1
ATOM 528 C C . ASP A 1 69 ? 4.755 -7.278 15.147 1.00 98.25 69 ASP A C 1
ATOM 530 O O . ASP A 1 69 ? 5.227 -7.203 16.280 1.00 98.25 69 ASP A O 1
ATOM 534 N N . SER A 1 70 ? 5.530 -7.440 14.077 1.00 97.56 70 SER A N 1
ATOM 535 C CA . SER A 1 70 ? 6.990 -7.502 14.056 1.00 97.56 70 SER A CA 1
ATOM 536 C C . SER A 1 70 ? 7.476 -7.110 12.659 1.00 97.56 70 SER A C 1
ATOM 538 O O . SER A 1 70 ? 6.662 -6.969 11.746 1.00 97.56 70 SER A O 1
ATOM 540 N N . PHE A 1 71 ? 8.788 -6.989 12.457 1.00 97.25 71 PHE A N 1
ATOM 541 C CA . PHE A 1 71 ? 9.374 -6.762 11.131 1.00 97.25 71 PHE A CA 1
ATOM 542 C C . PHE A 1 71 ? 10.065 -8.029 10.602 1.00 97.25 71 PHE A C 1
ATOM 544 O O . PHE A 1 71 ? 11.285 -8.157 10.727 1.00 97.25 71 PHE A O 1
ATOM 551 N N . PRO A 1 72 ? 9.323 -8.993 10.016 1.00 95.81 72 PRO A N 1
ATOM 552 C CA . PRO A 1 72 ? 9.934 -10.085 9.272 1.00 95.81 72 PRO A CA 1
ATOM 553 C C . PRO A 1 72 ? 10.796 -9.562 8.125 1.00 95.81 72 PRO A C 1
ATOM 555 O O . PRO A 1 72 ? 10.557 -8.481 7.588 1.00 95.81 72 PRO A O 1
ATOM 558 N N . ASN A 1 73 ? 11.789 -10.356 7.726 1.00 95.56 73 ASN A N 1
ATOM 559 C CA . ASN A 1 73 ? 12.728 -9.949 6.693 1.00 95.56 73 ASN A CA 1
ATOM 560 C C . ASN A 1 73 ? 12.013 -9.675 5.359 1.00 95.56 73 ASN A C 1
ATOM 562 O O . ASN A 1 73 ? 11.481 -10.593 4.733 1.00 95.56 73 ASN A O 1
ATOM 566 N N . TYR A 1 74 ? 12.013 -8.409 4.944 1.00 95.25 74 TYR A N 1
ATOM 567 C CA . TYR A 1 74 ? 11.332 -7.921 3.751 1.00 95.25 74 TYR A CA 1
ATOM 568 C C . TYR A 1 74 ? 9.827 -8.280 3.683 1.00 95.25 74 TYR A C 1
ATOM 570 O O . TYR A 1 74 ? 9.335 -8.679 2.636 1.00 95.25 74 TYR A O 1
ATOM 578 N N . ALA A 1 75 ? 9.046 -8.188 4.756 1.00 95.62 75 ALA A N 1
ATOM 579 C CA . ALA A 1 75 ? 7.636 -8.603 4.716 1.00 95.62 75 ALA A CA 1
ATOM 580 C C . ALA A 1 75 ? 6.752 -7.671 3.855 1.00 95.62 75 ALA A C 1
ATOM 582 O O . ALA A 1 75 ? 6.657 -6.466 4.104 1.00 95.62 75 ALA A O 1
ATOM 583 N N . ARG A 1 76 ? 6.077 -8.233 2.838 1.00 96.69 76 ARG A N 1
ATOM 584 C CA . ARG A 1 76 ? 5.235 -7.484 1.882 1.00 96.69 76 ARG A CA 1
ATOM 585 C C . ARG A 1 76 ? 3.861 -7.198 2.450 1.00 96.69 76 ARG A C 1
ATOM 587 O O . ARG A 1 76 ? 3.120 -8.127 2.730 1.00 96.69 76 ARG A O 1
ATOM 594 N N . VAL A 1 77 ? 3.498 -5.920 2.509 1.00 98.25 77 VAL A N 1
ATOM 595 C CA . VAL A 1 77 ? 2.097 -5.504 2.662 1.00 98.25 77 VAL A CA 1
ATOM 596 C C . VAL A 1 77 ? 1.335 -5.885 1.396 1.00 98.25 77 VAL A C 1
ATOM 598 O O . VAL A 1 77 ? 0.311 -6.558 1.463 1.00 98.25 77 VAL A O 1
ATOM 601 N N . LEU A 1 78 ? 1.892 -5.523 0.238 1.00 97.69 78 LEU A N 1
ATOM 602 C CA . LEU A 1 78 ? 1.365 -5.873 -1.077 1.00 97.69 78 LEU A CA 1
ATOM 603 C C . LEU A 1 78 ? 2.480 -5.968 -2.119 1.00 97.69 78 LEU A C 1
ATOM 605 O O . LEU A 1 78 ? 3.519 -5.307 -2.003 1.00 97.69 78 LEU A O 1
ATOM 609 N N . GLU A 1 79 ? 2.238 -6.775 -3.146 1.00 95.94 79 GLU A N 1
ATOM 610 C CA . GLU A 1 79 ? 3.064 -6.891 -4.345 1.00 95.94 79 GLU A CA 1
ATOM 611 C C . GLU A 1 79 ? 2.153 -7.069 -5.568 1.00 95.94 79 GLU A C 1
ATOM 613 O O . GLU A 1 79 ? 1.347 -7.998 -5.618 1.00 95.94 79 GLU A O 1
ATOM 618 N N . PHE A 1 80 ? 2.284 -6.181 -6.555 1.00 95.44 80 PHE A N 1
ATOM 619 C CA . PHE A 1 80 ? 1.653 -6.300 -7.869 1.00 95.44 80 PHE A CA 1
ATOM 620 C C . PHE A 1 80 ? 2.728 -6.536 -8.921 1.00 95.44 80 PHE A C 1
ATOM 622 O O . PHE A 1 80 ? 3.682 -5.768 -9.016 1.00 95.44 80 PHE A O 1
ATOM 629 N N . GLY A 1 81 ? 2.605 -7.596 -9.712 1.00 92.38 81 GLY A N 1
ATOM 630 C CA . GLY A 1 81 ? 3.710 -8.078 -10.546 1.00 92.38 81 GLY A CA 1
ATOM 631 C C . GLY A 1 81 ? 4.361 -9.326 -9.964 1.00 92.38 81 GLY A C 1
ATOM 632 O O . GLY A 1 81 ? 3.698 -10.125 -9.314 1.00 92.38 81 GLY A O 1
ATOM 633 N N . ARG A 1 82 ? 5.644 -9.550 -10.242 1.00 88.69 82 ARG A N 1
ATOM 634 C CA . ARG A 1 82 ? 6.336 -10.760 -9.789 1.00 88.69 82 ARG A CA 1
ATOM 635 C C . ARG A 1 82 ? 7.807 -10.493 -9.505 1.00 88.69 82 ARG A C 1
ATOM 637 O O . ARG A 1 82 ? 8.574 -10.194 -10.420 1.00 88.69 82 ARG A O 1
ATOM 644 N N . SER A 1 83 ? 8.239 -10.753 -8.269 1.00 85.69 83 SER A N 1
ATOM 645 C CA . SER A 1 83 ? 9.659 -10.764 -7.895 1.00 85.69 83 SER A CA 1
ATOM 646 C C . SER A 1 83 ? 10.351 -9.430 -8.227 1.00 85.69 83 SER A C 1
ATOM 648 O O . SER A 1 83 ? 9.920 -8.385 -7.770 1.00 85.69 83 SER A O 1
ATOM 650 N N . TRP A 1 84 ? 11.432 -9.436 -9.007 1.00 89.50 84 TRP A N 1
ATOM 651 C CA . TRP A 1 84 ? 12.164 -8.233 -9.416 1.00 89.50 84 TRP A CA 1
ATOM 652 C C . TRP A 1 84 ? 11.524 -7.508 -10.613 1.00 89.50 84 TRP A C 1
ATOM 654 O O . TRP A 1 84 ? 12.220 -6.803 -11.334 1.00 89.50 84 TRP A O 1
ATOM 664 N N . ASN A 1 85 ? 10.235 -7.723 -10.866 1.00 92.25 85 ASN A N 1
ATOM 665 C CA . ASN A 1 85 ? 9.450 -7.035 -11.885 1.00 92.25 85 ASN A CA 1
ATOM 666 C C . ASN A 1 85 ? 8.052 -6.746 -11.312 1.00 92.25 85 ASN A C 1
ATOM 668 O O . ASN A 1 85 ? 7.089 -7.471 -11.580 1.00 92.25 85 ASN A O 1
ATOM 672 N N . SER A 1 86 ? 7.987 -5.797 -10.379 1.00 94.06 86 SER A N 1
ATOM 673 C CA . SER A 1 86 ? 6.812 -5.558 -9.548 1.00 94.06 86 SER A CA 1
ATOM 674 C C . SER A 1 86 ? 6.748 -4.137 -8.993 1.00 94.06 86 SER A C 1
ATOM 676 O O . SER A 1 86 ? 7.756 -3.438 -8.878 1.00 94.06 86 SER A O 1
ATOM 678 N N . LEU A 1 87 ? 5.550 -3.753 -8.571 1.00 96.25 87 LEU A N 1
ATOM 679 C CA . LEU A 1 87 ? 5.288 -2.691 -7.616 1.00 96.25 87 LEU A CA 1
ATOM 680 C C . LEU A 1 87 ? 5.097 -3.328 -6.233 1.00 96.25 87 LEU A C 1
ATOM 682 O O . LEU A 1 87 ? 4.300 -4.253 -6.104 1.00 96.25 87 LEU A O 1
ATOM 686 N N . ALA A 1 88 ? 5.803 -2.874 -5.197 1.00 96.81 88 ALA A N 1
ATOM 687 C CA . ALA A 1 88 ? 5.682 -3.471 -3.862 1.00 96.81 88 ALA A CA 1
ATOM 688 C C . ALA A 1 88 ? 5.853 -2.467 -2.718 1.00 96.81 88 ALA A C 1
ATOM 690 O O . ALA A 1 88 ? 6.725 -1.597 -2.776 1.00 96.81 88 ALA A O 1
ATOM 691 N N . LEU A 1 89 ? 5.075 -2.663 -1.647 1.00 98.19 89 LEU A N 1
ATOM 692 C CA . LEU A 1 89 ? 5.208 -1.968 -0.361 1.00 98.19 89 LEU A CA 1
ATOM 693 C C . LEU A 1 89 ? 5.539 -2.959 0.748 1.00 98.19 89 LEU A C 1
ATOM 695 O O . LEU A 1 89 ? 4.863 -3.977 0.908 1.00 98.19 89 LEU A O 1
ATOM 699 N N . PHE A 1 90 ? 6.599 -2.673 1.499 1.00 97.69 90 PHE A N 1
ATOM 700 C CA . PHE A 1 90 ? 7.141 -3.615 2.470 1.00 97.69 90 PHE A CA 1
ATOM 701 C C . PHE A 1 90 ? 8.115 -2.957 3.436 1.00 97.69 90 PHE A C 1
ATOM 703 O O . PHE A 1 90 ? 8.695 -1.914 3.133 1.00 97.69 90 PHE A O 1
ATOM 710 N N . ASN A 1 91 ? 8.326 -3.581 4.594 1.00 97.81 91 ASN A N 1
ATOM 711 C CA . ASN A 1 91 ? 9.449 -3.205 5.442 1.00 97.81 91 ASN A CA 1
ATOM 712 C C . ASN A 1 91 ? 10.756 -3.719 4.827 1.00 97.81 91 ASN A C 1
ATOM 714 O O . ASN A 1 91 ? 10.766 -4.687 4.071 1.00 97.81 91 ASN A O 1
ATOM 718 N N . GLU A 1 92 ? 11.874 -3.088 5.140 1.00 95.88 92 GLU A N 1
ATOM 719 C CA . GLU A 1 92 ? 13.158 -3.483 4.590 1.00 95.88 92 GLU A CA 1
ATOM 720 C C . GLU A 1 92 ? 14.016 -4.259 5.576 1.00 95.88 92 GLU A C 1
ATOM 722 O O . GLU A 1 92 ? 14.211 -3.854 6.719 1.00 95.88 92 GLU A O 1
ATOM 727 N N . GLY A 1 93 ? 14.588 -5.369 5.106 1.00 94.94 93 GLY A N 1
ATOM 728 C CA . GLY A 1 93 ? 15.295 -6.276 5.993 1.00 94.94 93 GLY A CA 1
ATOM 729 C C . GLY A 1 93 ? 14.373 -6.713 7.135 1.00 94.94 93 GLY A C 1
ATOM 730 O O . GLY A 1 93 ? 13.150 -6.709 6.992 1.00 94.94 93 GLY A O 1
ATOM 731 N N . ALA A 1 94 ? 14.946 -7.021 8.293 1.00 96.19 94 ALA A N 1
ATOM 732 C CA . ALA A 1 94 ? 14.203 -7.139 9.547 1.00 96.19 94 ALA A CA 1
ATOM 733 C C . ALA A 1 94 ? 14.202 -5.806 10.329 1.00 96.19 94 ALA A C 1
ATOM 735 O O . ALA A 1 94 ? 14.496 -5.783 11.523 1.00 96.19 94 ALA A O 1
ATOM 736 N N . SER A 1 95 ? 13.966 -4.677 9.645 1.00 97.75 95 SER A N 1
ATOM 737 C CA . SER A 1 95 ? 14.014 -3.334 10.237 1.00 97.75 95 SER A CA 1
ATOM 738 C C . SER A 1 95 ? 12.695 -2.570 10.093 1.00 97.75 95 SER A C 1
ATOM 740 O O . SER A 1 95 ? 11.760 -2.999 9.419 1.00 97.75 95 SER A O 1
ATOM 742 N N . ASN A 1 96 ? 12.642 -1.402 10.733 1.00 97.81 96 ASN A N 1
ATOM 743 C CA . ASN A 1 96 ? 11.511 -0.478 10.719 1.00 97.81 96 ASN A CA 1
ATOM 744 C C . ASN A 1 96 ? 11.548 0.533 9.553 1.00 97.81 96 ASN A C 1
ATOM 746 O O . ASN A 1 96 ? 10.953 1.612 9.630 1.00 97.81 96 ASN A O 1
ATOM 750 N N . HIS A 1 97 ? 12.312 0.251 8.502 1.00 98.25 97 HIS A N 1
ATOM 751 C CA . HIS A 1 97 ? 12.366 1.103 7.318 1.00 98.25 97 HIS A CA 1
ATOM 752 C C . HIS A 1 97 ? 11.267 0.684 6.348 1.00 98.25 97 HIS A C 1
ATOM 754 O O . HIS A 1 97 ? 11.100 -0.504 6.082 1.00 98.25 97 HIS A O 1
ATOM 760 N N . LEU A 1 98 ? 10.531 1.650 5.808 1.00 98.62 98 LEU A N 1
ATOM 761 C CA . LEU A 1 98 ? 9.521 1.401 4.787 1.00 98.62 98 LEU 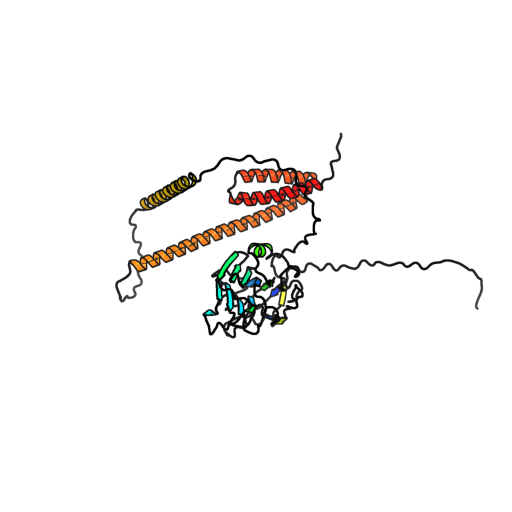A CA 1
ATOM 762 C C . LEU A 1 98 ? 10.153 1.533 3.404 1.00 98.62 98 LEU A C 1
ATOM 764 O O . LEU A 1 98 ? 10.877 2.494 3.128 1.00 98.62 98 LEU A O 1
ATOM 768 N N . ARG A 1 99 ? 9.843 0.585 2.523 1.00 97.81 99 ARG A N 1
ATOM 769 C CA . ARG A 1 99 ? 10.318 0.565 1.148 1.00 97.81 99 ARG A CA 1
ATOM 770 C C . ARG A 1 99 ? 9.155 0.496 0.169 1.00 97.81 99 ARG A C 1
ATOM 772 O O . ARG A 1 99 ? 8.240 -0.312 0.327 1.00 97.81 99 ARG A O 1
ATOM 779 N N . PHE A 1 100 ? 9.231 1.341 -0.852 1.00 98.50 100 PHE A N 1
ATOM 780 C CA . PHE A 1 100 ? 8.347 1.326 -2.007 1.00 98.50 100 PHE A CA 1
ATOM 781 C C . PHE A 1 100 ? 9.177 1.086 -3.264 1.00 98.50 100 PHE A C 1
ATOM 783 O O . PHE A 1 100 ? 9.997 1.924 -3.641 1.00 98.50 100 PHE A O 1
ATOM 790 N N . ASN A 1 101 ? 8.965 -0.065 -3.894 1.00 96.50 101 ASN A N 1
ATOM 791 C CA . ASN A 1 101 ? 9.650 -0.454 -5.118 1.00 96.50 101 ASN A CA 1
ATOM 792 C C . ASN A 1 101 ? 8.707 -0.374 -6.311 1.00 96.50 101 ASN A C 1
ATOM 794 O O . ASN A 1 101 ? 7.552 -0.786 -6.208 1.00 96.50 101 ASN A O 1
ATOM 798 N N . LEU A 1 102 ? 9.246 0.058 -7.448 1.00 96.88 102 LEU A N 1
ATOM 799 C CA . LEU A 1 102 ? 8.645 -0.105 -8.762 1.00 96.88 102 LEU A CA 1
ATOM 800 C C . LEU A 1 102 ? 9.715 -0.543 -9.758 1.00 96.88 102 LEU A C 1
ATOM 802 O O . LEU A 1 102 ? 10.580 0.236 -10.155 1.00 96.88 102 LEU A O 1
ATOM 806 N N . TYR A 1 103 ? 9.649 -1.805 -10.156 1.00 95.38 103 TYR A N 1
ATOM 807 C CA . TYR A 1 103 ? 10.577 -2.438 -11.080 1.00 95.38 103 TYR A CA 1
ATOM 808 C C . TYR A 1 103 ? 9.799 -2.832 -12.339 1.00 95.38 103 TYR A C 1
ATOM 810 O O . TYR A 1 103 ? 9.160 -3.877 -12.327 1.00 95.38 103 TYR A O 1
ATOM 818 N N . PRO A 1 104 ? 9.795 -2.013 -13.409 1.00 93.31 104 PRO A N 1
ATOM 819 C CA . PRO A 1 104 ? 9.000 -2.285 -14.617 1.00 93.31 104 PRO A CA 1
ATOM 820 C C . PRO A 1 104 ? 9.604 -3.391 -15.501 1.00 93.31 104 PRO A C 1
ATOM 822 O O . PRO A 1 104 ? 8.971 -3.935 -16.404 1.00 93.31 104 PRO A O 1
ATOM 825 N N . ARG A 1 105 ? 10.874 -3.726 -15.275 1.00 91.44 105 ARG A N 1
ATOM 826 C CA . ARG A 1 105 ? 11.610 -4.770 -15.996 1.00 91.44 105 ARG A CA 1
ATOM 827 C C . ARG A 1 105 ? 12.407 -5.599 -14.993 1.00 91.44 105 ARG A C 1
ATOM 829 O O . ARG A 1 105 ? 12.566 -5.140 -13.865 1.00 91.44 105 ARG A O 1
ATOM 836 N N . PRO A 1 106 ? 12.937 -6.778 -15.377 1.00 87.75 106 PRO A N 1
ATOM 837 C CA . PRO A 1 106 ? 13.720 -7.644 -14.492 1.00 87.75 106 PRO A CA 1
ATOM 838 C C . PRO A 1 106 ? 14.932 -6.945 -13.845 1.00 87.75 106 PRO A C 1
ATOM 840 O O . PRO A 1 106 ? 16.061 -6.996 -14.329 1.00 87.75 106 PRO A O 1
ATOM 843 N N . ALA A 1 107 ? 14.699 -6.337 -12.688 1.00 87.94 107 ALA A N 1
ATOM 844 C CA . ALA A 1 107 ? 15.620 -5.430 -12.019 1.00 87.94 107 ALA A CA 1
ATOM 845 C C . ALA A 1 107 ? 16.810 -6.127 -11.347 1.00 87.94 107 ALA A C 1
ATOM 847 O O . ALA A 1 107 ? 17.801 -5.484 -11.003 1.00 87.94 107 ALA A O 1
ATOM 848 N N . ARG A 1 108 ? 16.749 -7.453 -11.174 1.00 86.94 108 ARG A N 1
ATOM 849 C CA . ARG A 1 108 ? 17.869 -8.236 -10.630 1.00 86.94 108 ARG A CA 1
ATOM 850 C C . ARG A 1 108 ? 19.093 -8.206 -11.546 1.00 86.94 108 ARG A C 1
ATOM 852 O O . ARG A 1 108 ? 20.212 -8.268 -11.052 1.00 86.94 108 ARG A O 1
ATOM 859 N N . ALA A 1 109 ? 18.865 -8.147 -12.857 1.00 86.44 109 ALA A N 1
ATOM 860 C CA . ALA A 1 109 ? 19.918 -8.108 -13.869 1.00 86.44 109 ALA A CA 1
ATOM 861 C C . ALA A 1 109 ? 20.238 -6.678 -14.339 1.00 86.44 109 ALA A C 1
ATOM 863 O O . ALA A 1 109 ? 21.294 -6.460 -14.924 1.00 86.44 109 ALA A O 1
ATOM 864 N N . ASP A 1 110 ? 19.352 -5.713 -14.074 1.00 87.75 110 ASP A N 1
ATOM 865 C CA . ASP A 1 110 ? 19.508 -4.318 -14.483 1.00 87.75 110 ASP A CA 1
ATOM 866 C C . ASP A 1 110 ? 19.169 -3.364 -13.331 1.00 87.75 110 ASP A C 1
ATOM 868 O O . ASP A 1 110 ? 18.005 -3.069 -13.052 1.00 87.75 110 ASP A O 1
ATOM 872 N N . ALA A 1 111 ? 20.205 -2.837 -12.677 1.00 88.12 111 ALA A N 1
ATOM 873 C CA . ALA A 1 111 ? 20.049 -1.861 -11.604 1.00 88.12 111 ALA A CA 1
ATOM 874 C C . ALA A 1 111 ? 19.388 -0.551 -12.075 1.00 88.12 111 ALA A C 1
ATOM 876 O O . ALA A 1 111 ? 18.813 0.161 -11.257 1.00 88.12 111 ALA A O 1
ATOM 877 N N . ARG A 1 112 ? 19.406 -0.231 -13.378 1.00 88.62 112 ARG A N 1
ATOM 878 C CA . ARG A 1 112 ? 18.737 0.969 -13.913 1.00 88.62 112 ARG A CA 1
ATOM 879 C C . ARG A 1 112 ? 17.217 0.836 -13.903 1.00 88.62 112 ARG A C 1
ATOM 881 O O . ARG A 1 112 ? 16.535 1.853 -13.914 1.00 88.62 112 ARG A O 1
ATOM 888 N N . ALA A 1 113 ? 16.698 -0.391 -13.853 1.00 90.81 113 ALA A N 1
ATOM 889 C CA . ALA A 1 113 ? 15.275 -0.675 -13.687 1.00 90.81 113 ALA A CA 1
ATOM 890 C C . ALA A 1 113 ? 14.837 -0.685 -12.209 1.00 90.81 113 ALA A C 1
ATOM 892 O O . ALA A 1 113 ? 13.663 -0.918 -11.923 1.00 90.81 113 ALA A O 1
ATOM 893 N N . GLN A 1 114 ? 15.755 -0.457 -11.259 1.00 93.75 114 GLN A N 1
ATOM 894 C CA . GLN A 1 114 ? 15.425 -0.379 -9.838 1.00 93.75 114 GLN A CA 1
ATOM 895 C C . GLN A 1 114 ? 14.997 1.034 -9.452 1.00 93.75 114 GLN A C 1
ATOM 897 O O . GLN A 1 114 ? 15.833 1.888 -9.169 1.00 93.75 114 GLN A O 1
ATOM 902 N N . HIS A 1 115 ? 13.691 1.277 -9.374 1.00 96.75 115 HIS A N 1
ATOM 903 C CA . HIS A 1 115 ? 13.152 2.523 -8.831 1.00 96.75 115 HIS A CA 1
ATOM 904 C C . HIS A 1 115 ? 12.633 2.261 -7.422 1.00 96.75 115 HIS A C 1
ATOM 906 O O . HIS A 1 115 ? 11.748 1.433 -7.210 1.00 96.75 115 HIS A O 1
ATOM 912 N N . THR A 1 116 ? 13.267 2.896 -6.439 1.00 97.25 116 THR A N 1
ATOM 913 C CA . THR A 1 116 ? 13.046 2.602 -5.020 1.00 97.25 116 THR A CA 1
ATOM 914 C C . THR A 1 116 ? 12.947 3.896 -4.230 1.00 97.25 116 THR A C 1
ATOM 916 O O . THR A 1 116 ? 13.817 4.757 -4.335 1.00 97.25 116 THR A O 1
ATOM 919 N N . ILE A 1 117 ? 11.922 4.000 -3.391 1.00 98.56 117 ILE A N 1
ATOM 920 C CA . ILE A 1 117 ? 11.831 4.996 -2.326 1.00 98.56 117 ILE A CA 1
ATOM 921 C C . ILE A 1 117 ? 12.055 4.279 -0.996 1.00 98.56 117 ILE A C 1
ATOM 923 O O . ILE A 1 117 ? 11.441 3.245 -0.721 1.00 98.56 117 ILE A O 1
ATOM 927 N N . ARG A 1 118 ? 12.935 4.842 -0.166 1.00 98.38 118 ARG A N 1
ATOM 928 C CA . ARG A 1 118 ? 13.301 4.320 1.152 1.00 98.38 118 ARG A CA 1
ATOM 929 C C . ARG A 1 118 ? 13.009 5.375 2.212 1.00 98.38 118 ARG A C 1
ATOM 931 O O . ARG A 1 118 ? 13.611 6.444 2.187 1.00 98.38 118 ARG A O 1
ATOM 938 N N . ALA A 1 119 ? 12.116 5.063 3.142 1.00 97.75 119 ALA A N 1
ATOM 939 C CA . ALA A 1 119 ? 11.823 5.896 4.301 1.00 97.75 119 ALA A CA 1
ATOM 940 C C . ALA A 1 119 ? 12.380 5.220 5.564 1.00 97.75 119 ALA A C 1
ATOM 942 O O . ALA A 1 119 ? 11.881 4.192 6.024 1.00 97.75 119 ALA A O 1
ATOM 943 N N . THR A 1 120 ? 13.455 5.784 6.107 1.00 97.88 120 THR A N 1
ATOM 944 C CA . THR A 1 120 ? 14.222 5.195 7.211 1.00 97.88 120 THR A CA 1
ATOM 945 C C . THR A 1 120 ? 13.573 5.490 8.560 1.00 97.88 120 THR A C 1
ATOM 947 O O . THR A 1 120 ? 13.276 6.637 8.876 1.00 97.88 120 THR A O 1
ATOM 950 N N . GLY A 1 121 ? 13.397 4.457 9.384 1.00 96.69 121 GLY A N 1
ATOM 951 C CA . GLY A 1 121 ? 13.000 4.604 10.788 1.00 96.69 121 GLY A CA 1
ATOM 952 C C . GLY A 1 121 ? 11.546 5.020 11.021 1.00 96.69 121 GLY A C 1
ATOM 953 O O . GLY A 1 121 ? 11.236 5.538 12.090 1.00 96.69 121 GLY A O 1
ATOM 954 N N . VAL A 1 122 ? 10.672 4.851 10.025 1.00 96.88 122 VAL A N 1
ATOM 955 C CA . VAL A 1 122 ? 9.309 5.407 10.052 1.00 96.88 122 VAL A CA 1
ATOM 956 C C . VAL A 1 122 ? 8.236 4.423 10.516 1.00 96.88 122 VAL A C 1
ATOM 958 O O . VAL A 1 122 ? 7.155 4.862 10.899 1.00 96.88 122 VAL A O 1
ATOM 961 N N . LEU A 1 123 ? 8.503 3.115 10.472 1.00 97.25 123 LEU A N 1
ATOM 962 C CA . LEU A 1 123 ? 7.531 2.100 10.878 1.00 97.25 123 LEU A CA 1
ATOM 963 C C . LEU A 1 123 ? 7.566 1.861 12.389 1.00 97.25 123 LEU A C 1
ATOM 965 O O . LEU A 1 123 ? 8.612 1.952 13.038 1.00 97.25 123 LEU A O 1
ATOM 969 N N . ARG A 1 124 ? 6.408 1.497 12.934 1.00 96.62 124 ARG A N 1
ATOM 970 C CA . ARG A 1 124 ? 6.183 1.153 14.339 1.00 96.62 124 ARG A CA 1
ATOM 971 C C . ARG A 1 124 ? 5.378 -0.142 14.380 1.00 96.62 124 ARG A C 1
ATOM 973 O O . ARG A 1 124 ? 4.452 -0.323 13.593 1.00 96.62 124 ARG A O 1
ATOM 980 N N . THR A 1 125 ? 5.769 -1.067 15.247 1.00 97.25 125 THR A N 1
ATOM 981 C CA . THR A 1 125 ? 5.002 -2.298 15.468 1.00 97.25 125 THR A CA 1
ATOM 982 C C . THR A 1 125 ? 3.793 -2.016 16.347 1.00 97.25 125 THR A C 1
ATOM 984 O O . THR A 1 125 ? 3.875 -1.176 17.239 1.00 97.25 125 THR A O 1
ATOM 987 N N . ASN A 1 126 ? 2.718 -2.774 16.156 1.00 96.19 126 ASN A N 1
ATOM 988 C CA . ASN A 1 126 ? 1.464 -2.699 16.905 1.00 96.19 126 ASN A CA 1
ATOM 989 C C . ASN A 1 126 ? 0.739 -1.347 16.780 1.00 96.19 126 ASN A C 1
ATOM 991 O O . ASN A 1 126 ? -0.147 -1.048 17.573 1.00 96.19 126 ASN A O 1
ATOM 995 N N . GLU A 1 127 ? 1.073 -0.560 15.757 1.00 95.44 127 GLU A N 1
ATOM 996 C CA . GLU A 1 127 ? 0.407 0.694 15.412 1.00 95.44 127 GLU A CA 1
ATOM 997 C C . GLU A 1 127 ? -0.171 0.597 13.999 1.00 95.44 127 GLU A C 1
ATOM 999 O O . GLU A 1 127 ? 0.476 0.073 13.088 1.00 95.44 127 GLU A O 1
ATOM 1004 N N . TRP A 1 128 ? -1.390 1.103 13.812 1.00 97.88 128 TRP A N 1
ATOM 1005 C CA . TRP A 1 128 ? -1.966 1.267 12.482 1.00 97.88 128 TRP A CA 1
ATOM 1006 C C . TRP A 1 128 ? -1.260 2.399 11.747 1.00 97.88 128 TRP A C 1
ATOM 1008 O O . TRP A 1 128 ? -1.213 3.535 12.221 1.00 97.88 128 TRP A O 1
ATOM 1018 N N . LEU A 1 129 ? -0.734 2.084 10.569 1.00 98.31 129 LEU A N 1
ATOM 1019 C CA . LEU A 1 129 ? -0.069 3.027 9.686 1.00 98.31 129 LEU A CA 1
ATOM 1020 C C . LEU A 1 129 ? -0.763 3.028 8.328 1.00 98.31 129 LEU A C 1
ATOM 1022 O O . LEU A 1 129 ? -0.904 1.982 7.694 1.00 98.31 129 LEU A O 1
ATOM 1026 N N . HIS A 1 130 ? -1.174 4.208 7.871 1.00 98.75 130 HIS A N 1
ATOM 1027 C CA . HIS A 1 130 ? -1.709 4.393 6.527 1.00 98.75 130 HIS A CA 1
ATOM 1028 C C . HIS A 1 130 ? -0.561 4.608 5.554 1.00 98.75 130 HIS A C 1
ATOM 1030 O O . HIS A 1 130 ? 0.251 5.518 5.730 1.00 98.75 130 HIS A O 1
ATOM 1036 N N . LEU A 1 131 ? -0.492 3.770 4.532 1.00 98.81 131 LEU A N 1
ATOM 1037 C CA . LEU A 1 131 ? 0.467 3.855 3.443 1.00 98.81 131 LEU A CA 1
ATOM 1038 C C . LEU A 1 131 ? -0.274 4.347 2.203 1.00 98.81 131 LEU A C 1
ATOM 1040 O O . LEU A 1 131 ? -1.334 3.813 1.886 1.00 98.81 131 LEU A O 1
ATOM 1044 N N . ALA A 1 132 ? 0.302 5.293 1.463 1.00 98.81 132 ALA A N 1
ATOM 1045 C CA . ALA A 1 132 ? -0.152 5.606 0.109 1.00 98.81 132 ALA A CA 1
ATOM 1046 C C . ALA A 1 132 ? 1.036 5.737 -0.847 1.00 98.81 132 ALA A C 1
ATOM 1048 O O . ALA A 1 132 ? 1.936 6.551 -0.634 1.00 98.81 132 ALA A O 1
ATOM 1049 N N . ALA A 1 133 ? 1.037 4.929 -1.902 1.00 98.75 133 ALA A N 1
ATOM 1050 C CA . ALA A 1 133 ? 2.082 4.869 -2.910 1.00 98.75 133 ALA A CA 1
ATOM 1051 C C . ALA A 1 133 ? 1.530 5.265 -4.276 1.00 98.75 133 ALA A C 1
ATOM 1053 O O . ALA A 1 133 ? 0.558 4.693 -4.765 1.00 98.75 133 ALA A O 1
ATOM 1054 N N . LEU A 1 134 ? 2.155 6.266 -4.880 1.00 98.62 134 LEU A N 1
ATOM 1055 C CA . LEU A 1 134 ? 1.760 6.825 -6.164 1.00 98.62 134 LEU A CA 1
ATOM 1056 C C . LEU A 1 134 ? 2.816 6.462 -7.203 1.00 98.62 134 LEU A C 1
ATOM 1058 O O . LEU A 1 134 ? 4.006 6.549 -6.900 1.00 98.62 134 LEU A O 1
ATOM 1062 N N . ALA A 1 135 ? 2.397 6.122 -8.420 1.00 98.31 135 ALA A N 1
ATOM 1063 C CA . ALA A 1 135 ? 3.283 5.872 -9.559 1.00 98.31 135 ALA A CA 1
ATOM 1064 C C . ALA A 1 135 ? 2.627 6.291 -10.886 1.00 98.31 135 ALA A C 1
ATOM 1066 O O . ALA A 1 135 ? 1.402 6.392 -10.974 1.00 98.31 135 ALA A O 1
ATOM 1067 N N . GLY A 1 136 ? 3.443 6.551 -11.911 1.00 97.62 136 GLY A N 1
ATOM 1068 C CA . GLY A 1 136 ? 3.017 7.021 -13.234 1.00 97.62 136 GLY A CA 1
ATOM 1069 C C . GLY A 1 136 ? 3.726 8.309 -13.684 1.00 97.62 136 GLY A C 1
ATOM 1070 O O . GLY A 1 136 ? 4.729 8.699 -13.082 1.00 97.62 136 GLY A O 1
ATOM 1071 N N . PRO A 1 137 ? 3.195 9.022 -14.698 1.00 96.81 137 PRO A N 1
ATOM 1072 C CA . PRO A 1 137 ? 3.845 10.170 -15.343 1.00 96.81 137 PRO A CA 1
ATOM 1073 C C . PRO A 1 137 ? 4.300 11.291 -14.401 1.00 96.81 137 PRO A C 1
ATOM 1075 O O . PRO A 1 137 ? 5.308 11.939 -14.658 1.00 96.81 137 PRO A O 1
ATOM 1078 N N . GLY A 1 138 ? 3.584 11.511 -13.294 1.00 95.62 138 GLY A N 1
ATOM 1079 C CA . GLY A 1 138 ? 3.938 12.500 -12.267 1.00 95.62 138 GLY A CA 1
ATOM 1080 C C . GLY A 1 138 ? 5.019 12.057 -11.269 1.00 95.62 138 GLY A C 1
ATOM 1081 O O . GLY A 1 138 ? 5.174 12.697 -10.228 1.00 95.62 138 GLY A O 1
ATOM 1082 N N . GLY A 1 139 ? 5.722 10.953 -11.527 1.00 97.81 139 GLY A N 1
ATOM 1083 C CA . GLY A 1 139 ? 6.740 10.405 -10.635 1.00 97.81 139 GLY A CA 1
ATOM 1084 C C . GLY A 1 139 ? 6.179 9.496 -9.538 1.00 97.81 139 GLY A C 1
ATOM 1085 O O . GLY A 1 139 ? 4.963 9.410 -9.316 1.00 97.81 139 GLY A O 1
ATOM 1086 N N . MET A 1 140 ? 7.079 8.850 -8.801 1.00 98.56 140 MET A N 1
ATOM 1087 C CA . MET A 1 140 ? 6.743 8.049 -7.629 1.00 98.56 140 MET A CA 1
ATOM 1088 C C . MET A 1 140 ? 6.690 8.910 -6.367 1.00 98.56 140 MET A C 1
ATOM 1090 O O . MET A 1 140 ? 7.576 9.736 -6.136 1.00 98.56 140 MET A O 1
ATOM 1094 N N . LYS A 1 141 ? 5.696 8.676 -5.506 1.00 98.69 141 LYS A N 1
ATOM 1095 C CA . LYS A 1 141 ? 5.616 9.291 -4.169 1.00 98.69 141 LYS A CA 1
ATOM 1096 C C . LYS A 1 141 ? 5.147 8.281 -3.137 1.00 98.69 141 LYS A C 1
ATOM 1098 O O . LYS A 1 141 ? 4.331 7.420 -3.449 1.00 98.69 141 LYS A O 1
ATOM 1103 N N . LEU A 1 142 ? 5.648 8.413 -1.914 1.00 98.81 142 LEU A N 1
ATOM 1104 C CA . LEU A 1 142 ? 5.267 7.582 -0.781 1.00 98.81 142 LEU A CA 1
ATOM 1105 C C . LEU A 1 142 ? 4.818 8.462 0.382 1.00 98.81 142 LEU A C 1
ATOM 1107 O O . LEU A 1 142 ? 5.563 9.332 0.837 1.00 98.81 142 LEU A O 1
ATOM 1111 N N . TYR A 1 143 ? 3.617 8.198 0.879 1.00 98.75 143 TYR A N 1
ATOM 1112 C CA . TYR A 1 143 ? 3.033 8.856 2.035 1.00 98.75 143 TYR A CA 1
ATOM 1113 C C . TYR A 1 143 ? 2.847 7.851 3.168 1.00 98.75 143 TYR A C 1
ATOM 1115 O O . TYR A 1 143 ? 2.479 6.700 2.935 1.00 98.75 143 TYR A O 1
ATOM 1123 N N . LEU A 1 144 ? 3.084 8.320 4.390 1.00 98.56 144 LEU A N 1
ATOM 1124 C CA . LEU A 1 144 ? 2.815 7.607 5.632 1.00 98.56 144 LEU A CA 1
ATOM 1125 C C . LEU A 1 144 ? 1.942 8.498 6.516 1.00 98.56 144 LEU A C 1
ATOM 1127 O O . LEU A 1 144 ? 2.330 9.633 6.810 1.00 98.56 144 LEU A O 1
ATOM 1131 N N . ASN A 1 145 ? 0.772 8.007 6.924 1.00 97.44 145 ASN A N 1
ATOM 1132 C CA . ASN A 1 145 ? -0.222 8.758 7.701 1.00 97.44 145 ASN A CA 1
ATOM 1133 C C . ASN A 1 145 ? -0.535 10.128 7.069 1.00 97.44 145 ASN A C 1
ATOM 1135 O O . ASN A 1 145 ? -0.555 11.161 7.741 1.00 97.44 145 ASN A O 1
ATOM 1139 N N . GLY A 1 146 ? -0.678 10.146 5.740 1.00 94.38 146 GLY A N 1
ATOM 1140 C CA . GLY A 1 146 ? -0.958 11.350 4.957 1.00 94.38 146 GLY A CA 1
ATOM 1141 C C . GLY A 1 146 ? 0.202 12.346 4.802 1.00 94.38 146 GLY A C 1
ATOM 1142 O O . GLY A 1 146 ? 0.021 13.383 4.166 1.00 94.38 146 GLY A O 1
ATOM 1143 N N . ARG A 1 147 ? 1.402 12.065 5.335 1.00 96.12 147 ARG A N 1
ATOM 1144 C CA . ARG A 1 147 ? 2.606 12.899 5.150 1.00 96.12 147 ARG A CA 1
ATOM 1145 C C . ARG A 1 147 ? 3.538 12.283 4.110 1.00 96.12 147 ARG A C 1
ATOM 1147 O O . ARG A 1 147 ? 3.833 11.096 4.193 1.00 96.12 147 ARG A O 1
ATOM 1154 N N . LEU A 1 148 ? 4.057 13.092 3.183 1.00 98.12 148 LEU A N 1
ATOM 1155 C CA . LEU A 1 148 ? 5.085 12.659 2.229 1.00 98.12 148 LEU A CA 1
ATOM 1156 C C . LEU A 1 148 ? 6.356 12.237 2.985 1.00 98.12 148 LEU A C 1
ATOM 1158 O O . LEU A 1 148 ? 6.897 13.017 3.768 1.00 98.12 148 LEU A O 1
ATOM 1162 N N . VAL A 1 149 ? 6.823 11.010 2.756 1.00 98.12 149 VAL A N 1
ATOM 1163 C CA . VAL A 1 149 ? 8.047 10.454 3.365 1.00 98.12 149 VAL A CA 1
ATOM 1164 C C . VAL A 1 149 ? 9.132 10.125 2.342 1.00 98.12 149 VAL A C 1
ATOM 1166 O O . VAL A 1 149 ? 10.259 9.828 2.727 1.00 98.12 149 VAL A O 1
ATOM 1169 N N . GLY A 1 150 ? 8.820 10.201 1.049 1.00 97.94 150 GLY A N 1
ATOM 1170 C CA . GLY A 1 150 ? 9.813 10.095 -0.010 1.00 97.94 150 GLY A CA 1
ATOM 1171 C C . GLY A 1 150 ? 9.211 10.216 -1.404 1.00 97.94 150 GLY A C 1
ATOM 1172 O O . GLY A 1 150 ? 8.006 10.051 -1.603 1.00 97.94 150 GLY A O 1
ATOM 1173 N N . GLU A 1 151 ? 10.072 10.497 -2.373 1.00 98.25 151 GLU A N 1
ATOM 1174 C CA . GLU A 1 151 ? 9.716 10.653 -3.779 1.00 98.25 151 GLU A CA 1
ATOM 1175 C C . GLU A 1 151 ? 10.855 10.182 -4.686 1.00 98.25 151 GLU A C 1
ATOM 1177 O O . GLU A 1 151 ? 12.009 10.092 -4.268 1.00 98.25 151 GLU A O 1
ATOM 1182 N N . HIS A 1 152 ? 10.515 9.847 -5.927 1.00 97.88 152 HIS A N 1
ATOM 1183 C CA . HIS A 1 152 ? 11.466 9.463 -6.962 1.00 97.88 152 HIS A CA 1
ATOM 1184 C C . HIS A 1 152 ? 10.923 9.928 -8.314 1.00 97.88 152 HIS A C 1
ATOM 1186 O O . HIS A 1 152 ? 9.758 9.716 -8.638 1.00 97.88 152 HIS A O 1
ATOM 1192 N N . THR A 1 153 ? 11.768 10.527 -9.148 1.00 97.06 153 THR A N 1
ATOM 1193 C CA . THR A 1 153 ? 11.366 11.157 -10.422 1.00 97.06 153 THR A CA 1
ATOM 1194 C C . THR A 1 153 ? 11.006 10.170 -11.536 1.00 97.06 153 THR A C 1
ATOM 1196 O O . THR A 1 153 ? 10.755 10.580 -12.664 1.00 97.06 153 THR A O 1
ATOM 1199 N N . ASN A 1 154 ? 11.002 8.864 -11.255 1.00 96.19 154 ASN A N 1
ATOM 1200 C CA . ASN A 1 154 ? 10.763 7.862 -12.284 1.00 96.19 154 ASN A CA 1
ATOM 1201 C C . ASN A 1 154 ? 9.278 7.827 -12.638 1.00 96.19 154 ASN A C 1
ATOM 1203 O O . ASN A 1 154 ? 8.432 7.831 -11.747 1.00 96.19 154 ASN A O 1
ATOM 1207 N N . THR A 1 155 ? 8.987 7.775 -13.932 1.00 96.75 155 THR A N 1
ATOM 1208 C CA . THR A 1 155 ? 7.634 7.908 -14.473 1.00 96.75 155 THR A CA 1
ATOM 1209 C C . THR A 1 155 ? 6.980 6.579 -14.840 1.00 96.75 155 THR A C 1
ATOM 1211 O O . THR A 1 155 ? 5.917 6.587 -15.457 1.00 96.75 155 THR A O 1
ATOM 1214 N N . ALA A 1 156 ? 7.601 5.445 -14.494 1.00 96.12 156 ALA A N 1
ATOM 1215 C CA . ALA A 1 156 ? 7.013 4.136 -14.731 1.00 96.12 156 ALA A CA 1
ATOM 1216 C C . ALA A 1 156 ? 5.731 3.952 -13.909 1.00 96.12 156 ALA A C 1
ATOM 1218 O O . ALA A 1 156 ? 5.474 4.632 -12.909 1.00 96.12 156 ALA A O 1
ATOM 1219 N N . SER A 1 157 ? 4.938 2.983 -14.338 1.00 95.12 157 SER A N 1
ATOM 1220 C CA . SER A 1 157 ? 3.618 2.663 -13.821 1.00 95.12 157 SER A CA 1
ATOM 1221 C C . SER A 1 157 ? 3.420 1.149 -13.714 1.00 95.12 157 SER A C 1
ATOM 1223 O O . SER A 1 157 ? 4.303 0.360 -14.057 1.00 95.12 157 SER A O 1
ATOM 1225 N N . LEU A 1 158 ? 2.244 0.724 -13.251 1.00 94.25 158 LEU A N 1
ATOM 1226 C CA . LEU A 1 158 ? 1.881 -0.695 -13.255 1.00 94.25 158 LEU A CA 1
ATOM 1227 C C . LEU A 1 158 ? 1.734 -1.253 -14.676 1.00 94.25 158 LEU A C 1
ATOM 1229 O O . LEU A 1 158 ? 2.014 -2.432 -14.885 1.00 94.25 158 LEU A O 1
ATOM 1233 N N . ALA A 1 159 ? 1.349 -0.413 -15.643 1.00 94.69 159 ALA A N 1
ATOM 1234 C CA . ALA A 1 159 ? 1.259 -0.801 -17.049 1.00 94.69 159 ALA A CA 1
ATOM 1235 C C . ALA A 1 159 ? 2.624 -1.123 -17.682 1.00 94.69 159 ALA A C 1
ATOM 1237 O O . ALA A 1 159 ? 2.687 -1.839 -18.678 1.00 94.69 159 ALA A O 1
ATOM 1238 N N . ASP A 1 160 ? 3.719 -0.631 -17.096 1.00 94.31 160 ASP A N 1
ATOM 1239 C CA . ASP A 1 160 ? 5.074 -0.869 -17.600 1.00 94.31 160 ASP A CA 1
ATOM 1240 C C . ASP A 1 160 ? 5.684 -2.187 -17.101 1.00 94.31 160 ASP A C 1
ATOM 1242 O O . ASP A 1 160 ? 6.761 -2.564 -17.562 1.00 94.31 160 ASP A O 1
ATOM 1246 N N . ILE A 1 161 ? 5.030 -2.890 -16.165 1.00 92.81 161 ILE A N 1
ATOM 1247 C CA . ILE A 1 161 ? 5.510 -4.166 -15.618 1.00 92.81 161 ILE A CA 1
ATOM 1248 C C . ILE A 1 161 ? 5.461 -5.237 -16.711 1.00 92.81 161 ILE A C 1
ATOM 1250 O O . ILE A 1 161 ? 4.414 -5.790 -17.039 1.00 92.81 161 ILE A O 1
ATOM 1254 N N . ALA A 1 162 ? 6.631 -5.570 -17.254 1.00 81.94 162 ALA A N 1
ATOM 1255 C CA . ALA A 1 162 ? 6.768 -6.437 -18.425 1.00 81.94 162 ALA A CA 1
ATOM 1256 C C . ALA A 1 162 ? 6.634 -7.951 -18.138 1.00 81.94 162 ALA A C 1
ATOM 1258 O O . ALA A 1 162 ? 6.967 -8.774 -18.991 1.00 81.94 162 ALA A O 1
ATOM 1259 N N . ALA A 1 163 ? 6.219 -8.346 -16.931 1.00 80.31 163 ALA A N 1
ATOM 1260 C CA . ALA A 1 163 ? 6.037 -9.746 -16.542 1.00 80.31 163 ALA A CA 1
ATOM 1261 C C . ALA A 1 163 ? 4.559 -10.052 -16.271 1.00 80.31 163 ALA A C 1
ATOM 1263 O O . ALA A 1 163 ? 3.838 -9.172 -15.801 1.00 80.31 163 ALA A O 1
ATOM 1264 N N . PRO A 1 164 ? 4.116 -11.311 -16.471 1.00 84.00 164 PRO A N 1
ATOM 1265 C CA . PRO A 1 164 ? 2.824 -11.754 -15.966 1.00 84.00 164 PRO A CA 1
ATOM 1266 C C . PRO A 1 164 ? 2.718 -11.434 -14.476 1.00 84.00 164 PRO A C 1
ATOM 1268 O O . PRO A 1 164 ? 3.589 -11.834 -13.692 1.00 84.00 164 PRO A O 1
ATOM 1271 N N . GLN A 1 165 ? 1.684 -10.687 -14.097 1.00 84.56 165 GLN A N 1
ATOM 1272 C CA . GLN A 1 165 ? 1.530 -10.274 -12.712 1.00 84.56 165 GLN A CA 1
ATOM 1273 C C . GLN A 1 165 ? 1.109 -11.461 -11.838 1.00 84.56 165 GLN A C 1
ATOM 1275 O O . GLN A 1 165 ? 0.452 -12.401 -12.284 1.00 84.56 165 GLN A O 1
ATOM 1280 N N . THR A 1 166 ? 1.528 -11.437 -10.580 1.00 91.75 166 THR A N 1
ATOM 1281 C CA . THR A 1 166 ? 1.059 -12.322 -9.517 1.00 91.75 166 THR A CA 1
ATOM 1282 C C . THR A 1 166 ? 0.752 -11.438 -8.320 1.00 91.75 166 THR A C 1
ATOM 1284 O O . THR A 1 166 ? 1.637 -11.083 -7.548 1.00 91.75 166 THR A O 1
ATOM 1287 N N . ASN A 1 167 ? -0.504 -11.015 -8.224 1.00 95.06 167 ASN A N 1
ATOM 1288 C CA . ASN A 1 167 ? -0.903 -9.949 -7.314 1.00 95.06 167 ASN A CA 1
ATOM 1289 C C . ASN A 1 167 ? -1.216 -10.535 -5.937 1.00 95.06 167 ASN A C 1
ATOM 1291 O O . ASN A 1 167 ? -2.113 -11.368 -5.814 1.00 95.06 167 ASN A O 1
ATOM 1295 N N . LEU A 1 168 ? -0.475 -10.123 -4.910 1.00 97.00 168 LEU A N 1
ATOM 1296 C CA . LEU A 1 168 ? -0.564 -10.690 -3.566 1.00 97.00 168 LEU A CA 1
ATOM 1297 C C . LEU A 1 168 ? -0.660 -9.601 -2.495 1.00 97.00 168 LEU A C 1
ATOM 1299 O O . LEU A 1 168 ? 0.010 -8.571 -2.575 1.00 97.00 168 LEU A O 1
ATOM 1303 N N . LEU A 1 169 ? -1.430 -9.882 -1.443 1.00 98.25 169 LEU A N 1
ATOM 1304 C CA . LEU A 1 169 ? -1.407 -9.141 -0.179 1.00 98.25 169 LEU A CA 1
ATOM 1305 C C . LEU A 1 169 ? -0.757 -10.014 0.895 1.00 98.25 169 LEU A C 1
ATOM 1307 O O . LEU A 1 169 ? -1.101 -11.190 1.032 1.00 98.25 169 LEU A O 1
ATOM 1311 N N . GLY A 1 170 ? 0.173 -9.455 1.665 1.00 97.25 170 GLY A N 1
ATOM 1312 C CA . GLY A 1 170 ? 0.821 -10.163 2.772 1.00 97.25 170 GLY A CA 1
ATOM 1313 C C . GLY A 1 170 ? 1.994 -11.078 2.400 1.00 97.25 170 GLY A C 1
ATOM 1314 O O . GLY A 1 170 ? 2.586 -11.707 3.278 1.00 97.25 170 GLY A O 1
ATOM 1315 N N . ARG A 1 171 ? 2.338 -11.188 1.112 1.00 94.81 171 ARG A N 1
ATOM 1316 C CA . ARG A 1 171 ? 3.399 -12.069 0.604 1.00 94.81 171 ARG A CA 1
ATOM 1317 C C . ARG A 1 171 ? 4.035 -11.485 -0.653 1.00 94.81 171 ARG A C 1
ATOM 1319 O O . ARG A 1 171 ? 3.358 -10.848 -1.449 1.00 94.81 171 ARG A O 1
ATOM 1326 N N . GLY A 1 172 ? 5.334 -11.722 -0.828 1.00 89.62 172 GLY A N 1
ATOM 1327 C CA . GLY A 1 172 ? 6.048 -11.425 -2.072 1.00 89.62 172 GLY A CA 1
ATOM 1328 C C . GLY A 1 172 ? 6.312 -12.683 -2.901 1.00 89.62 172 GLY A C 1
ATOM 1329 O O . GLY A 1 172 ? 6.409 -13.781 -2.357 1.00 89.62 172 GLY A O 1
ATOM 1330 N N . MET A 1 173 ? 6.489 -12.521 -4.214 1.00 82.69 173 MET A N 1
ATOM 1331 C CA . MET A 1 173 ? 6.862 -13.598 -5.151 1.00 82.69 173 MET A CA 1
ATOM 1332 C C . MET A 1 173 ? 8.360 -13.620 -5.466 1.00 82.69 173 MET A C 1
ATOM 1334 O O . MET A 1 173 ? 8.829 -14.295 -6.387 1.00 82.69 173 MET A O 1
ATOM 1338 N N . SER A 1 174 ? 9.133 -12.859 -4.701 1.00 68.69 174 SER A N 1
ATOM 1339 C CA . SER A 1 174 ? 10.582 -12.899 -4.702 1.00 68.69 174 SER A CA 1
ATOM 1340 C C . SER A 1 174 ? 11.044 -14.309 -4.334 1.00 68.69 174 SER A C 1
ATOM 1342 O O . SER A 1 174 ? 10.950 -14.715 -3.184 1.00 68.69 174 SER A O 1
ATOM 1344 N N . GLY A 1 175 ? 11.563 -15.075 -5.300 1.00 60.78 175 GLY A N 1
ATOM 1345 C CA . GLY A 1 175 ? 12.172 -16.397 -5.067 1.00 60.78 175 GLY A CA 1
ATOM 1346 C C . GLY A 1 175 ? 13.439 -16.367 -4.189 1.00 60.78 175 GLY A C 1
ATOM 1347 O O . GLY A 1 175 ? 14.284 -17.251 -4.288 1.00 60.78 175 GLY A O 1
ATOM 1348 N N . ASN A 1 176 ? 13.619 -15.316 -3.388 1.00 70.75 176 ASN A N 1
ATOM 1349 C CA . ASN A 1 176 ? 14.648 -15.171 -2.379 1.00 70.75 176 ASN A CA 1
ATOM 1350 C C . ASN A 1 176 ? 14.200 -15.890 -1.102 1.00 70.75 176 ASN A C 1
ATOM 1352 O O . ASN A 1 176 ? 13.262 -15.461 -0.439 1.00 70.75 176 ASN A O 1
ATOM 1356 N N . ALA A 1 177 ? 14.921 -16.944 -0.723 1.00 69.38 177 ALA A N 1
ATOM 1357 C CA . ALA A 1 177 ? 14.615 -17.758 0.454 1.00 69.38 177 ALA A CA 1
ATOM 1358 C C . ALA A 1 177 ? 14.635 -16.981 1.788 1.00 69.38 177 ALA A C 1
ATOM 1360 O O . ALA A 1 177 ? 14.184 -17.497 2.810 1.00 69.38 177 ALA A O 1
ATOM 1361 N N . THR A 1 178 ? 15.184 -15.762 1.797 1.00 82.69 178 THR A N 1
ATOM 1362 C CA . THR A 1 178 ? 15.227 -14.917 2.997 1.00 82.69 178 THR A CA 1
ATOM 1363 C C . THR A 1 178 ? 13.983 -14.055 3.180 1.00 82.69 178 THR A C 1
ATOM 1365 O O . THR A 1 178 ? 13.771 -13.567 4.290 1.00 82.69 178 THR A O 1
ATOM 1368 N N . ASP A 1 179 ? 13.168 -13.873 2.142 1.00 89.31 179 ASP A N 1
ATOM 1369 C CA . ASP A 1 179 ? 11.948 -13.078 2.221 1.00 89.31 179 ASP A CA 1
ATOM 1370 C C . ASP A 1 179 ? 10.906 -13.840 3.048 1.00 89.31 179 ASP A C 1
ATOM 1372 O O . ASP A 1 179 ? 10.707 -15.046 2.880 1.00 89.31 179 ASP A O 1
ATOM 1376 N N . ARG A 1 180 ? 10.272 -13.146 3.992 1.00 93.94 180 ARG A N 1
ATOM 1377 C CA . ARG A 1 180 ? 9.281 -13.726 4.902 1.00 93.94 180 ARG A CA 1
ATOM 1378 C C . ARG A 1 180 ? 7.898 -13.151 4.629 1.00 93.94 180 ARG A C 1
ATOM 1380 O O . ARG A 1 180 ? 7.765 -12.033 4.134 1.00 93.94 180 ARG A O 1
ATOM 1387 N N . ASP A 1 181 ? 6.876 -13.928 4.970 1.00 95.69 181 ASP A N 1
ATOM 1388 C CA . ASP A 1 181 ? 5.491 -13.479 4.877 1.00 95.69 181 ASP A CA 1
ATOM 1389 C C . ASP A 1 181 ? 5.206 -12.398 5.922 1.00 95.69 181 ASP A C 1
ATOM 1391 O O . ASP A 1 181 ? 5.833 -12.339 6.986 1.00 95.69 181 ASP A O 1
ATOM 1395 N N . PHE A 1 182 ? 4.245 -11.539 5.609 1.00 98.06 182 PHE A N 1
ATOM 1396 C CA . PHE A 1 182 ? 3.797 -10.491 6.506 1.00 98.06 182 PHE A CA 1
ATOM 1397 C C . PHE A 1 182 ? 3.145 -11.079 7.754 1.00 98.06 182 PHE A C 1
ATOM 1399 O O . PHE A 1 182 ? 2.351 -12.019 7.682 1.00 98.06 182 PHE A O 1
ATOM 1406 N N . ARG A 1 183 ? 3.468 -10.485 8.904 1.00 98.31 183 ARG A N 1
ATOM 1407 C CA . ARG A 1 183 ? 2.865 -10.818 10.190 1.00 98.31 183 ARG A CA 1
ATOM 1408 C C . ARG A 1 183 ? 2.243 -9.573 10.802 1.00 98.31 183 ARG A C 1
ATOM 1410 O O . ARG A 1 183 ? 2.961 -8.632 11.147 1.00 98.31 183 ARG A O 1
ATOM 1417 N N . GLY A 1 184 ? 0.930 -9.609 10.959 1.00 98.25 184 GLY A N 1
ATOM 1418 C CA . GLY A 1 184 ? 0.146 -8.508 11.485 1.00 98.25 184 GLY A CA 1
ATOM 1419 C C . GLY A 1 184 ? -1.202 -8.413 10.795 1.00 98.25 184 GLY A C 1
ATOM 1420 O O . GLY A 1 184 ? -1.809 -9.429 10.446 1.00 98.25 184 GLY A O 1
ATOM 1421 N N . GLU A 1 185 ? -1.664 -7.186 10.591 1.00 98.62 185 GLU A N 1
ATOM 1422 C CA . GLU A 1 185 ? -3.006 -6.905 10.099 1.00 98.62 185 GLU A CA 1
ATOM 1423 C C . GLU A 1 185 ? -2.998 -5.920 8.947 1.00 98.62 185 GLU A C 1
ATOM 1425 O O . GLU A 1 185 ? -2.225 -4.961 8.952 1.00 98.62 185 GLU A O 1
ATOM 1430 N N . LEU A 1 186 ? -3.877 -6.157 7.980 1.00 98.81 186 LEU A N 1
ATOM 1431 C CA . LEU A 1 186 ? -4.114 -5.269 6.853 1.00 98.81 186 LEU A CA 1
ATOM 1432 C C . LEU A 1 186 ? -5.590 -4.892 6.802 1.00 98.81 186 LEU A C 1
ATOM 1434 O O . LEU A 1 186 ? -6.456 -5.708 7.129 1.00 98.81 186 LEU A O 1
ATOM 1438 N N . ASP A 1 187 ? -5.859 -3.670 6.365 1.00 98.31 187 ASP A N 1
ATOM 1439 C CA . ASP A 1 187 ? -7.211 -3.167 6.183 1.00 98.31 187 ASP A CA 1
ATOM 1440 C C . ASP A 1 187 ? -7.264 -2.089 5.095 1.00 98.31 187 ASP A C 1
ATOM 1442 O O . ASP A 1 187 ? -6.235 -1.499 4.747 1.00 98.31 187 ASP A O 1
ATOM 1446 N N . GLU A 1 188 ? -8.459 -1.840 4.562 1.00 97.50 188 GLU A N 1
ATOM 1447 C CA . GLU A 1 188 ? -8.767 -0.726 3.662 1.00 97.50 188 GLU A CA 1
ATOM 1448 C C . GLU A 1 188 ? -7.747 -0.575 2.519 1.00 97.50 188 GLU A C 1
ATOM 1450 O O . GLU A 1 188 ? -7.226 0.513 2.245 1.00 97.50 188 GLU A O 1
ATOM 1455 N N . ILE A 1 189 ? -7.434 -1.689 1.846 1.00 98.62 189 ILE A N 1
ATOM 1456 C CA . ILE A 1 189 ? -6.552 -1.671 0.678 1.00 98.62 189 ILE A CA 1
ATOM 1457 C C . ILE A 1 189 ? -7.333 -1.093 -0.495 1.00 98.62 189 ILE A C 1
ATOM 1459 O O . ILE A 1 189 ? -8.400 -1.593 -0.849 1.00 98.62 189 ILE A O 1
ATOM 1463 N N . ARG A 1 190 ? -6.793 -0.046 -1.117 1.00 98.44 190 ARG A N 1
ATOM 1464 C CA . ARG A 1 190 ? -7.447 0.711 -2.189 1.00 98.44 190 ARG A CA 1
ATOM 1465 C C . ARG A 1 190 ? -6.514 0.843 -3.375 1.00 98.44 190 ARG A C 1
ATOM 1467 O O . ARG A 1 190 ? -5.339 1.165 -3.211 1.00 98.44 190 ARG A O 1
ATOM 1474 N N . VAL A 1 191 ? -7.048 0.667 -4.577 1.00 98.56 191 VAL A N 1
ATOM 1475 C CA . VAL A 1 191 ? -6.325 0.931 -5.827 1.00 98.56 191 VAL A CA 1
ATOM 1476 C C . VAL A 1 191 ? -7.118 1.939 -6.640 1.00 98.56 191 VAL A C 1
ATOM 1478 O O . VAL A 1 191 ? -8.256 1.675 -7.015 1.00 98.56 191 VAL A O 1
ATOM 1481 N N . TRP A 1 192 ? -6.508 3.079 -6.938 1.00 98.56 192 TRP A N 1
ATOM 1482 C CA . TRP A 1 192 ? -7.085 4.141 -7.756 1.00 98.56 192 TRP A CA 1
ATOM 1483 C C . TRP A 1 192 ? -6.354 4.234 -9.092 1.00 98.56 192 TRP A C 1
ATOM 1485 O O . TRP A 1 192 ? -5.130 4.153 -9.119 1.00 98.56 192 TRP A O 1
ATOM 1495 N N . ASN A 1 193 ? -7.075 4.472 -10.186 1.00 97.69 193 ASN A N 1
ATOM 1496 C CA . ASN A 1 193 ? -6.508 4.635 -11.535 1.00 97.69 193 ASN A CA 1
ATOM 1497 C C . ASN A 1 193 ? -5.994 6.054 -11.838 1.00 97.69 193 ASN A C 1
ATOM 1499 O O . ASN A 1 193 ? -5.794 6.406 -12.999 1.00 97.69 193 ASN A O 1
ATOM 1503 N N . HIS A 1 194 ? -5.864 6.890 -10.814 1.00 97.06 194 HIS A N 1
ATOM 1504 C CA . HIS A 1 194 ? -5.396 8.259 -10.936 1.00 97.06 194 HIS A CA 1
ATOM 1505 C C . HIS A 1 194 ? -4.525 8.621 -9.741 1.00 97.06 194 HIS A C 1
ATOM 1507 O O . HIS A 1 194 ? -4.530 7.964 -8.690 1.00 97.06 194 HIS A O 1
ATOM 1513 N N . ARG A 1 195 ? -3.781 9.709 -9.900 1.00 96.75 195 ARG A N 1
ATOM 1514 C CA . ARG A 1 195 ? -3.002 10.304 -8.824 1.00 96.75 195 ARG A CA 1
ATOM 1515 C C . ARG A 1 195 ? -3.891 11.092 -7.878 1.00 96.75 195 ARG A C 1
ATOM 1517 O O . ARG A 1 195 ? -4.463 12.109 -8.261 1.00 96.75 195 ARG A O 1
ATOM 1524 N N . ARG A 1 196 ? -3.940 10.658 -6.623 1.00 97.31 196 ARG A N 1
ATOM 1525 C CA . ARG A 1 196 ? -4.626 11.397 -5.564 1.00 97.31 196 ARG A CA 1
ATOM 1526 C C . ARG A 1 196 ? -3.734 12.470 -4.959 1.00 97.31 196 ARG A C 1
ATOM 1528 O O . ARG A 1 196 ? -2.515 12.314 -4.874 1.00 97.31 196 ARG A O 1
ATOM 1535 N N . THR A 1 197 ? -4.341 13.574 -4.544 1.00 95.62 197 THR A N 1
ATOM 1536 C CA . THR A 1 197 ? -3.626 14.669 -3.882 1.00 95.62 197 THR A CA 1
ATOM 1537 C C . THR A 1 197 ? -3.349 14.339 -2.410 1.00 95.62 197 THR A C 1
ATOM 1539 O O . THR A 1 197 ? -4.054 13.519 -1.813 1.00 95.62 197 THR A O 1
ATOM 1542 N N . PRO A 1 198 ? -2.352 14.983 -1.776 1.00 93.62 198 PRO A N 1
ATOM 1543 C CA . PRO A 1 198 ? -2.123 14.843 -0.336 1.00 93.62 198 PRO A CA 1
ATOM 1544 C C . PRO A 1 198 ? -3.361 15.170 0.512 1.00 93.62 198 PRO A C 1
ATOM 1546 O O . PRO A 1 198 ? -3.576 14.565 1.560 1.00 93.62 198 PRO A O 1
ATOM 1549 N N . GLU A 1 199 ? -4.180 16.125 0.076 1.00 93.38 199 GLU A N 1
ATOM 1550 C CA . GLU A 1 199 ? -5.433 16.525 0.727 1.00 93.38 199 GLU A CA 1
ATOM 1551 C C . GLU A 1 199 ? -6.448 15.389 0.644 1.00 93.38 199 GLU A C 1
ATOM 1553 O O . GLU A 1 199 ? -6.930 14.929 1.675 1.00 93.38 199 GLU A O 1
ATOM 1558 N N . GLN A 1 200 ? -6.676 14.852 -0.559 1.00 93.62 200 GLN A N 1
ATOM 1559 C CA . GLN A 1 200 ? -7.579 13.723 -0.768 1.00 93.62 200 GLN A CA 1
ATOM 1560 C C . GLN A 1 200 ? -7.176 12.513 0.083 1.00 93.62 200 GLN A C 1
ATOM 1562 O O . GLN A 1 200 ? -8.041 11.890 0.704 1.00 93.62 200 GLN A O 1
ATOM 1567 N N . ILE A 1 201 ? -5.876 12.190 0.135 1.00 95.81 201 ILE A N 1
ATOM 1568 C CA . ILE A 1 201 ? -5.330 11.103 0.963 1.00 95.81 201 ILE A CA 1
ATOM 1569 C C . ILE A 1 201 ? -5.672 11.341 2.439 1.00 95.81 201 ILE A C 1
ATOM 1571 O O . ILE A 1 201 ? -6.284 10.482 3.072 1.00 95.81 201 ILE A O 1
ATOM 1575 N N . ARG A 1 202 ? -5.348 12.522 2.980 1.00 93.00 202 ARG A N 1
ATOM 1576 C CA . ARG A 1 202 ? -5.597 12.862 4.392 1.00 93.00 202 ARG A CA 1
ATOM 1577 C C . ARG A 1 202 ? -7.080 12.868 4.755 1.00 93.00 202 ARG A C 1
ATOM 1579 O O . ARG A 1 202 ? -7.445 12.392 5.825 1.00 93.00 202 ARG A O 1
ATOM 1586 N N . GLU A 1 203 ? -7.927 13.397 3.879 1.00 88.69 203 GLU A N 1
ATOM 1587 C CA . GLU A 1 203 ? -9.365 13.540 4.123 1.00 88.69 203 GLU A CA 1
ATOM 1588 C C . GLU A 1 203 ? -10.126 12.214 4.064 1.00 88.69 203 GLU A C 1
ATOM 1590 O O . GLU A 1 203 ? -11.202 12.099 4.655 1.00 88.69 203 GLU A O 1
ATOM 1595 N N . GLN A 1 204 ? -9.603 11.219 3.341 1.00 90.94 204 GLN A N 1
ATOM 1596 C CA . GLN A 1 204 ? -10.320 9.970 3.077 1.00 90.94 204 GLN A CA 1
ATOM 1597 C C . GLN A 1 204 ? -9.680 8.732 3.709 1.00 90.94 204 GLN A C 1
ATOM 1599 O O . GLN A 1 204 ? -10.328 7.687 3.737 1.00 90.94 204 GLN A O 1
ATOM 1604 N N . MET A 1 205 ? -8.458 8.806 4.250 1.00 94.12 205 MET A N 1
ATOM 1605 C CA . MET A 1 205 ? -7.795 7.626 4.827 1.00 94.12 205 MET A CA 1
ATOM 1606 C C . MET A 1 205 ? -8.572 6.987 5.987 1.00 94.12 205 MET A C 1
ATOM 1608 O O . MET A 1 205 ? -8.511 5.778 6.149 1.00 94.12 205 MET A O 1
ATOM 1612 N N . PHE A 1 206 ? -9.349 7.760 6.752 1.00 91.56 206 PHE A N 1
ATOM 1613 C CA . PHE A 1 206 ? -10.206 7.237 7.828 1.00 91.56 206 PHE A CA 1
ATOM 1614 C C . PHE A 1 206 ? -11.671 7.046 7.423 1.00 91.56 206 PHE A C 1
ATOM 1616 O O . PHE A 1 206 ? -12.493 6.725 8.275 1.00 91.56 206 PHE A O 1
ATOM 1623 N N . LYS A 1 207 ? -12.035 7.277 6.159 1.00 90.00 207 LYS A N 1
ATOM 1624 C CA . LYS A 1 207 ? -13.417 7.116 5.696 1.00 90.00 207 LYS A CA 1
ATOM 1625 C C . LYS A 1 207 ? -13.648 5.704 5.190 1.00 90.00 207 LYS A C 1
ATOM 1627 O O . LYS A 1 207 ? -12.839 5.232 4.401 1.00 90.00 207 LYS A O 1
ATOM 1632 N N . ARG A 1 208 ? -14.767 5.077 5.557 1.00 89.75 208 ARG A N 1
ATOM 1633 C CA . ARG A 1 208 ? -15.247 3.881 4.852 1.00 89.75 208 ARG A CA 1
ATOM 1634 C C . ARG A 1 208 ? -15.756 4.281 3.478 1.00 89.75 208 ARG A C 1
ATOM 1636 O O . ARG A 1 208 ? -16.682 5.085 3.386 1.00 89.75 208 ARG A O 1
ATOM 1643 N N . LEU A 1 209 ? -15.157 3.712 2.441 1.00 91.69 209 LEU A N 1
ATOM 1644 C CA . LEU A 1 209 ? -15.566 3.949 1.063 1.00 91.69 209 LEU A CA 1
ATOM 1645 C C . LEU A 1 209 ? -16.701 3.001 0.671 1.00 91.69 209 LEU A C 1
ATOM 1647 O O . LEU A 1 209 ? -16.791 1.870 1.142 1.00 91.69 209 LEU A O 1
ATOM 1651 N N . SER A 1 210 ? -17.574 3.471 -0.211 1.00 91.25 210 SER A N 1
ATOM 1652 C CA . SER A 1 210 ? -18.710 2.712 -0.733 1.00 91.25 210 SER A CA 1
ATOM 1653 C C . SER A 1 210 ? -18.334 1.733 -1.850 1.00 91.25 210 SER A C 1
ATOM 1655 O O . SER A 1 210 ? -19.165 0.911 -2.239 1.00 91.25 210 SER A O 1
ATOM 1657 N N . GLY A 1 211 ? -17.130 1.865 -2.420 1.00 93.88 211 GLY A N 1
ATOM 1658 C CA . GLY A 1 211 ? -16.678 1.126 -3.600 1.00 93.88 211 GLY A CA 1
ATOM 1659 C C . GLY A 1 211 ? -17.124 1.751 -4.930 1.00 93.88 211 GLY A C 1
ATOM 1660 O O . GLY A 1 211 ? -16.751 1.263 -5.998 1.00 93.88 211 GLY A O 1
ATOM 1661 N N . ARG A 1 212 ? -17.929 2.823 -4.894 1.00 95.25 212 ARG A N 1
ATOM 1662 C CA . ARG A 1 212 ? -18.487 3.502 -6.082 1.00 95.25 212 ARG A CA 1
ATOM 1663 C C . ARG A 1 212 ? -17.767 4.799 -6.443 1.00 95.25 212 ARG A C 1
ATOM 1665 O O . ARG A 1 212 ? -18.198 5.507 -7.352 1.00 95.25 212 ARG A O 1
ATOM 1672 N N . GLU A 1 213 ? -16.696 5.126 -5.736 1.00 95.88 213 GLU A N 1
ATOM 1673 C CA . GLU A 1 213 ? -15.943 6.356 -5.923 1.00 95.88 213 GLU A CA 1
ATOM 1674 C C . GLU A 1 213 ? -15.326 6.407 -7.328 1.00 95.88 213 GLU A C 1
ATOM 1676 O O . GLU A 1 213 ? -14.833 5.412 -7.872 1.00 95.88 213 GLU A O 1
ATOM 1681 N N . ALA A 1 214 ? -15.349 7.592 -7.939 1.00 95.38 214 ALA A N 1
ATOM 1682 C CA . ALA A 1 214 ? -14.794 7.782 -9.270 1.00 95.38 214 ALA A CA 1
ATOM 1683 C C . ALA A 1 214 ? -13.290 7.465 -9.280 1.00 95.38 214 ALA A C 1
ATOM 1685 O O . ALA A 1 214 ? -12.513 7.995 -8.487 1.00 95.38 214 ALA A O 1
ATOM 1686 N N . GLY A 1 215 ? -12.883 6.592 -10.201 1.00 95.75 215 GLY A N 1
ATOM 1687 C CA . GLY A 1 215 ? -11.493 6.169 -10.350 1.00 95.75 215 GLY A CA 1
ATOM 1688 C C . GLY A 1 215 ? -11.010 5.124 -9.340 1.00 95.75 215 GLY A C 1
ATOM 1689 O O . GLY A 1 215 ? -9.847 4.730 -9.414 1.00 95.75 215 GLY A O 1
ATOM 1690 N N . LEU A 1 216 ? -11.866 4.641 -8.433 1.00 97.94 216 LEU A N 1
ATOM 1691 C CA . LEU A 1 216 ? -11.554 3.493 -7.583 1.00 97.94 216 LEU A CA 1
ATOM 1692 C C . LEU A 1 216 ? -11.689 2.194 -8.394 1.00 97.94 216 LEU A C 1
ATOM 1694 O O . LEU A 1 216 ? -12.736 1.903 -8.982 1.00 97.94 216 LEU A O 1
ATOM 1698 N N . VAL A 1 217 ? -10.597 1.438 -8.461 1.00 97.75 217 VAL A N 1
ATOM 1699 C CA . VAL A 1 217 ? -10.452 0.212 -9.262 1.00 97.75 217 VAL A CA 1
ATOM 1700 C C . VAL A 1 217 ? -10.674 -1.035 -8.419 1.00 97.75 217 VAL A C 1
ATOM 1702 O O . VAL A 1 217 ? -11.242 -1.997 -8.923 1.00 97.75 217 VAL A O 1
ATOM 1705 N N . ALA A 1 218 ? -10.215 -1.021 -7.168 1.00 98.19 218 ALA A N 1
ATOM 1706 C CA . ALA A 1 218 ? -10.406 -2.110 -6.221 1.00 98.19 218 ALA A CA 1
ATOM 1707 C C . ALA A 1 218 ? -10.410 -1.581 -4.782 1.00 98.19 218 ALA A C 1
ATOM 1709 O O . ALA A 1 218 ? -9.706 -0.610 -4.475 1.00 98.19 218 ALA A O 1
ATOM 1710 N N . LEU A 1 219 ? -11.189 -2.235 -3.920 1.00 98.31 219 LEU A N 1
ATOM 1711 C CA . LEU A 1 219 ? -11.303 -1.935 -2.493 1.00 98.31 219 LEU A CA 1
ATOM 1712 C C . LEU A 1 219 ? -11.437 -3.235 -1.700 1.00 98.31 219 LEU A C 1
ATOM 1714 O O . LEU A 1 219 ? -12.389 -3.975 -1.914 1.00 98.31 219 LEU A O 1
ATOM 1718 N N . TRP A 1 220 ? -10.552 -3.475 -0.739 1.00 98.25 220 TRP A N 1
ATOM 1719 C CA . TRP A 1 220 ? -10.680 -4.575 0.218 1.00 98.25 220 TRP A CA 1
ATOM 1720 C C . TRP A 1 220 ? -10.688 -4.009 1.638 1.00 98.25 220 TRP A C 1
ATOM 1722 O O . TRP A 1 220 ? -9.628 -3.721 2.193 1.00 98.25 220 TRP A O 1
ATOM 1732 N N . GLY A 1 221 ? -11.892 -3.822 2.188 1.00 96.00 221 GLY A N 1
ATOM 1733 C CA . GLY A 1 221 ? -12.118 -3.337 3.560 1.00 96.00 221 GLY A CA 1
ATOM 1734 C C . GLY A 1 221 ? -12.486 -4.432 4.568 1.00 96.00 221 GLY A C 1
ATOM 1735 O O . GLY A 1 221 ? -12.658 -4.145 5.736 1.00 96.00 221 GLY A O 1
ATOM 1736 N N . PHE A 1 222 ? -12.657 -5.686 4.127 1.00 96.56 222 PHE A N 1
ATOM 1737 C CA . PHE A 1 222 ? -12.876 -6.888 4.957 1.00 96.56 222 PHE A CA 1
ATOM 1738 C C . PHE A 1 222 ? -14.067 -6.896 5.940 1.00 96.56 222 PHE A C 1
ATOM 1740 O O . PHE A 1 222 ? -14.342 -7.944 6.519 1.00 96.56 222 PHE A O 1
ATOM 1747 N N . ASP A 1 223 ? -14.810 -5.798 6.089 1.00 93.12 223 ASP A N 1
ATOM 1748 C CA . ASP A 1 223 ? -15.942 -5.619 7.013 1.00 93.12 223 ASP A CA 1
ATOM 1749 C C . ASP A 1 223 ? -17.102 -6.619 6.808 1.00 93.12 223 ASP A C 1
ATOM 1751 O O . ASP A 1 223 ? -17.938 -6.801 7.699 1.00 93.12 223 ASP A O 1
ATOM 1755 N N . ASP A 1 224 ? -17.159 -7.284 5.649 1.00 91.38 224 ASP A N 1
ATOM 1756 C CA . ASP A 1 224 ? -18.132 -8.338 5.336 1.00 91.38 224 ASP A CA 1
ATOM 1757 C C . ASP A 1 224 ? -17.647 -9.760 5.686 1.00 91.38 224 ASP A C 1
ATOM 1759 O O . ASP A 1 224 ? -18.316 -10.748 5.368 1.00 91.38 224 ASP A O 1
ATOM 1763 N N . GLY A 1 225 ? -16.481 -9.876 6.326 1.00 94.00 225 GLY A N 1
ATOM 1764 C CA . GLY A 1 225 ? -15.860 -11.142 6.708 1.00 94.00 225 GLY A CA 1
ATOM 1765 C C . GLY A 1 225 ? -15.141 -11.854 5.567 1.00 94.00 225 GLY A C 1
ATOM 1766 O O . GLY A 1 225 ? -14.683 -12.985 5.751 1.00 94.00 225 GLY A O 1
ATOM 1767 N N . THR A 1 226 ? -15.040 -11.233 4.389 1.00 95.62 226 THR A N 1
ATOM 1768 C CA . THR A 1 226 ? -14.459 -11.834 3.185 1.00 95.62 226 THR A CA 1
ATOM 1769 C C . THR A 1 226 ? -13.415 -10.928 2.531 1.00 95.62 226 THR A C 1
ATOM 1771 O O . THR A 1 226 ? -13.345 -9.731 2.784 1.00 95.62 226 THR A O 1
ATOM 1774 N N . ALA A 1 227 ? -12.567 -11.502 1.674 1.00 97.00 227 ALA A N 1
ATOM 1775 C CA . ALA A 1 227 ? -11.610 -10.737 0.873 1.00 97.00 227 ALA A CA 1
ATOM 1776 C C . ALA A 1 227 ? -12.216 -10.290 -0.471 1.00 97.00 227 ALA A C 1
ATOM 1778 O O . ALA A 1 227 ? -11.507 -10.226 -1.471 1.00 97.00 227 ALA A O 1
ATOM 1779 N N . ARG A 1 228 ? -13.527 -10.024 -0.523 1.00 97.31 228 ARG A N 1
ATOM 1780 C CA . ARG A 1 228 ? -14.190 -9.544 -1.742 1.00 97.31 228 ARG A CA 1
ATOM 1781 C C . ARG A 1 228 ? -13.803 -8.108 -2.066 1.00 97.31 228 ARG A C 1
ATOM 1783 O O . ARG A 1 228 ? -13.524 -7.306 -1.178 1.00 97.31 228 ARG A O 1
ATOM 1790 N N . ASP A 1 229 ? -13.802 -7.804 -3.355 1.00 97.69 229 ASP A N 1
ATOM 1791 C CA . ASP A 1 229 ? -13.616 -6.458 -3.873 1.00 97.69 229 ASP A CA 1
ATOM 1792 C C . ASP A 1 229 ? -14.917 -5.660 -3.722 1.00 97.69 229 ASP A C 1
ATOM 1794 O O . ASP A 1 229 ? -15.912 -5.896 -4.413 1.00 97.69 229 ASP A O 1
ATOM 1798 N N . GLY A 1 230 ? -14.895 -4.672 -2.830 1.00 96.25 230 GLY A N 1
ATOM 1799 C CA . GLY A 1 230 ? -16.016 -3.787 -2.529 1.00 96.25 230 GLY A CA 1
ATOM 1800 C C . GLY A 1 230 ? -16.471 -2.929 -3.712 1.00 96.25 230 GLY A C 1
ATOM 1801 O O . GLY A 1 230 ? -17.583 -2.407 -3.686 1.00 96.25 230 GLY A O 1
ATOM 1802 N N . THR A 1 231 ? -15.667 -2.806 -4.775 1.00 96.56 231 THR A N 1
ATOM 1803 C CA . THR A 1 231 ? -16.086 -2.101 -5.999 1.00 96.56 231 THR A CA 1
ATOM 1804 C C . THR A 1 231 ? -16.967 -2.956 -6.914 1.00 96.56 231 THR A C 1
ATOM 1806 O O . THR A 1 231 ? -17.608 -2.430 -7.827 1.00 96.56 231 THR A O 1
ATOM 1809 N N . GLY A 1 232 ? -16.998 -4.279 -6.704 1.00 93.69 232 GLY A N 1
ATOM 1810 C CA . GLY A 1 232 ? -17.697 -5.222 -7.575 1.00 93.69 232 GLY A CA 1
ATOM 1811 C C . GLY A 1 232 ? -17.083 -5.346 -8.975 1.00 93.69 232 GLY A C 1
ATOM 1812 O O . GLY A 1 232 ? -17.745 -5.834 -9.892 1.00 93.69 232 GLY A O 1
ATOM 1813 N N . ARG A 1 233 ? -15.830 -4.911 -9.174 1.00 93.31 233 ARG A N 1
ATOM 1814 C CA . ARG A 1 233 ? -15.124 -4.964 -10.467 1.00 93.31 233 ARG A CA 1
ATOM 1815 C C . ARG A 1 233 ? -14.344 -6.263 -10.658 1.00 93.31 233 ARG A C 1
ATOM 1817 O O . ARG A 1 233 ? -13.566 -6.378 -11.607 1.00 93.31 233 ARG A O 1
ATOM 1824 N N . GLY A 1 234 ? -14.587 -7.259 -9.808 1.00 93.38 234 GLY A N 1
ATOM 1825 C CA . GLY A 1 234 ? -14.063 -8.615 -9.938 1.00 93.38 234 GLY A CA 1
ATOM 1826 C C . GLY A 1 234 ? -12.592 -8.743 -9.560 1.00 93.38 234 GLY A C 1
ATOM 1827 O O . GLY A 1 234 ? -11.916 -9.621 -10.091 1.00 93.38 234 GLY A O 1
ATOM 1828 N N . ALA A 1 235 ? -12.088 -7.875 -8.678 1.00 96.38 235 ALA A N 1
ATOM 1829 C CA . ALA A 1 235 ? -10.774 -8.030 -8.057 1.00 96.38 235 ALA A CA 1
ATOM 1830 C C . ALA A 1 235 ? -10.843 -8.841 -6.743 1.00 96.38 235 ALA A C 1
ATOM 1832 O O . ALA A 1 235 ? -10.048 -8.620 -5.833 1.00 96.38 235 ALA A O 1
ATOM 1833 N N . ASP A 1 236 ? -11.800 -9.767 -6.620 1.00 97.75 236 ASP A N 1
ATOM 1834 C CA . ASP A 1 236 ? -12.001 -10.566 -5.407 1.00 97.75 236 ASP A CA 1
ATOM 1835 C C . ASP A 1 236 ? -10.737 -11.347 -5.027 1.00 97.75 236 ASP A C 1
ATOM 1837 O O . ASP A 1 236 ? -10.120 -12.020 -5.856 1.00 97.75 236 ASP A O 1
ATOM 1841 N N . GLY A 1 237 ? -10.359 -11.261 -3.756 1.00 97.75 237 GLY A N 1
ATOM 1842 C CA . GLY A 1 237 ? -9.223 -11.964 -3.191 1.00 97.75 237 GLY A CA 1
ATOM 1843 C C . GLY A 1 237 ? -9.576 -13.356 -2.678 1.00 97.75 237 GLY A C 1
ATOM 1844 O O . GLY A 1 237 ? -10.672 -13.615 -2.180 1.00 97.75 237 GLY A O 1
ATOM 1845 N N . VAL A 1 238 ? -8.598 -14.257 -2.743 1.00 98.25 238 VAL A N 1
ATOM 1846 C CA . VAL A 1 238 ? -8.676 -15.616 -2.201 1.00 98.25 238 VAL A CA 1
ATOM 1847 C C . VAL A 1 238 ? -7.706 -15.745 -1.032 1.00 98.25 238 VAL A C 1
ATOM 1849 O O . VAL A 1 238 ? -6.505 -15.518 -1.181 1.00 98.25 238 VAL A O 1
ATOM 1852 N N . LEU A 1 239 ? -8.224 -16.103 0.144 1.00 98.31 239 LEU A N 1
ATOM 1853 C CA . LEU A 1 239 ? -7.413 -16.344 1.339 1.00 98.31 239 LEU A CA 1
ATOM 1854 C C . LEU A 1 239 ? -6.630 -17.659 1.198 1.00 98.31 239 LEU A C 1
ATOM 1856 O O . LEU A 1 239 ? -7.187 -18.685 0.809 1.00 98.31 239 LEU A O 1
ATOM 1860 N N . HIS A 1 240 ? -5.355 -17.649 1.580 1.00 98.19 240 HIS A N 1
ATOM 1861 C CA . HIS A 1 240 ? -4.491 -18.828 1.594 1.00 98.19 240 HIS A CA 1
ATOM 1862 C C . HIS A 1 240 ? -3.850 -19.061 2.966 1.00 98.19 240 HIS A C 1
ATOM 1864 O O . HIS A 1 240 ? -3.656 -18.138 3.761 1.00 98.19 240 HIS A O 1
ATOM 1870 N N . GLY A 1 241 ? -3.478 -20.317 3.231 1.00 96.94 241 GLY A N 1
ATOM 1871 C CA . GLY A 1 241 ? -2.856 -20.716 4.493 1.00 96.94 241 GLY A CA 1
ATOM 1872 C C . GLY A 1 241 ? -3.793 -20.482 5.677 1.00 96.94 241 GLY A C 1
ATOM 1873 O O . GLY A 1 241 ? -4.953 -20.880 5.636 1.00 96.94 241 GLY A O 1
ATOM 1874 N N . ARG A 1 242 ? -3.289 -19.828 6.731 1.00 97.00 242 ARG A N 1
ATOM 1875 C CA . ARG A 1 242 ? -4.084 -19.431 7.910 1.00 97.00 242 ARG A CA 1
ATOM 1876 C C . ARG A 1 242 ? -4.547 -17.969 7.869 1.00 97.00 242 ARG A C 1
ATOM 1878 O O . ARG A 1 242 ? -4.876 -17.408 8.918 1.00 97.00 242 ARG A O 1
ATOM 1885 N N . ALA A 1 243 ? -4.550 -17.346 6.686 1.00 98.25 243 ALA A N 1
ATOM 1886 C CA . ALA A 1 243 ? -5.133 -16.020 6.517 1.00 98.25 243 ALA A CA 1
ATOM 1887 C C . ALA A 1 243 ? -6.610 -16.066 6.913 1.00 98.25 243 ALA A C 1
ATOM 1889 O O . ALA A 1 243 ? -7.344 -16.970 6.512 1.00 98.25 243 ALA A O 1
ATOM 1890 N N . ARG A 1 244 ? -7.036 -15.105 7.728 1.00 97.81 244 ARG A N 1
ATOM 1891 C CA . ARG A 1 244 ? -8.417 -15.022 8.202 1.00 97.81 244 ARG A CA 1
ATOM 1892 C C . ARG A 1 244 ? -8.818 -13.578 8.397 1.00 97.81 244 ARG A C 1
ATOM 1894 O O . ARG A 1 244 ? -7.970 -12.734 8.670 1.00 97.81 244 ARG A O 1
ATOM 1901 N N . ILE A 1 245 ? -10.113 -13.334 8.333 1.00 98.00 245 ILE A N 1
ATOM 1902 C CA . ILE A 1 245 ? -10.691 -12.037 8.648 1.00 98.00 245 ILE A CA 1
ATOM 1903 C C . ILE A 1 245 ? -11.280 -12.117 10.048 1.00 98.00 245 ILE A C 1
ATOM 1905 O O . ILE A 1 245 ? -11.938 -13.096 10.404 1.00 98.00 245 ILE A O 1
ATOM 1909 N N . ALA A 1 246 ? -10.947 -11.139 10.880 1.00 96.06 246 ALA A N 1
ATOM 1910 C CA . ALA A 1 246 ? -11.351 -11.099 12.278 1.00 96.06 246 ALA A CA 1
ATOM 1911 C C . ALA A 1 246 ? -11.477 -9.644 12.746 1.00 96.06 246 ALA A C 1
ATOM 1913 O O . ALA A 1 246 ? -10.908 -8.764 12.107 1.00 96.06 246 ALA A O 1
ATOM 1914 N N . PRO A 1 247 ? -12.170 -9.374 13.866 1.00 94.06 247 PRO A N 1
ATOM 1915 C CA . PRO A 1 247 ? -12.291 -8.019 14.390 1.00 94.06 247 PRO A CA 1
ATOM 1916 C C . PRO A 1 247 ? -10.932 -7.323 14.552 1.00 94.06 247 PRO A C 1
ATOM 1918 O O . PRO A 1 247 ? -9.965 -7.913 15.055 1.00 94.06 247 PRO A O 1
ATOM 1921 N N . GLY A 1 248 ? -10.873 -6.066 14.128 1.00 89.12 248 GLY A N 1
ATOM 1922 C CA . GLY A 1 248 ? -9.761 -5.150 14.342 1.00 89.12 248 GLY A CA 1
ATOM 1923 C C . GLY A 1 248 ? -10.222 -3.860 15.014 1.00 89.12 248 GLY A C 1
ATOM 1924 O O . GLY A 1 248 ? -11.406 -3.644 15.260 1.00 89.12 248 GLY A O 1
ATOM 1925 N N . ASP A 1 249 ? -9.258 -3.015 15.343 1.00 86.25 249 ASP A N 1
ATOM 1926 C CA . ASP A 1 249 ? -9.419 -1.796 16.142 1.00 86.25 249 ASP A CA 1
ATOM 1927 C C . ASP A 1 249 ? -9.110 -0.516 15.345 1.00 86.25 249 ASP A C 1
ATOM 1929 O O . ASP A 1 249 ? -8.941 0.555 15.931 1.00 86.25 249 ASP A O 1
ATOM 1933 N N . LEU A 1 250 ? -9.055 -0.602 14.009 1.00 86.69 250 LEU A N 1
ATOM 1934 C CA . LEU A 1 250 ? -8.915 0.574 13.155 1.00 86.69 250 LEU A CA 1
ATOM 1935 C C . LEU A 1 250 ? -10.174 1.454 13.262 1.00 86.69 250 LEU A C 1
ATOM 1937 O O . LEU A 1 250 ? -11.296 1.022 12.995 1.00 86.69 250 LEU A O 1
ATOM 1941 N N . GLY A 1 251 ? -9.985 2.710 13.668 1.00 81.50 251 GLY A N 1
ATOM 1942 C CA . GLY A 1 251 ? -11.067 3.672 13.893 1.00 81.50 251 GLY A CA 1
ATOM 1943 C C . GLY A 1 251 ? -11.570 4.338 12.611 1.00 81.50 251 GLY A C 1
ATOM 1944 O O . GLY A 1 251 ? -11.314 5.524 12.406 1.00 81.50 251 GLY A O 1
ATOM 1945 N N . LEU A 1 252 ? -12.280 3.599 11.754 1.00 78.50 252 LEU A N 1
ATOM 1946 C CA . LEU A 1 252 ? -12.900 4.152 10.543 1.00 78.50 252 LEU A CA 1
ATOM 1947 C C . LEU A 1 252 ? -14.213 4.897 10.836 1.00 78.50 252 LEU A C 1
ATOM 1949 O O . LEU A 1 252 ? -15.024 4.491 11.670 1.00 78.50 252 LEU A O 1
ATOM 1953 N N . VAL A 1 253 ? -14.456 5.967 10.081 1.00 72.88 253 VAL A N 1
ATOM 1954 C CA . VAL A 1 253 ? -15.674 6.785 10.100 1.00 72.88 253 VAL A CA 1
ATOM 1955 C C . VAL A 1 253 ? -16.480 6.487 8.835 1.00 72.88 253 VAL A C 1
ATOM 1957 O O . VAL A 1 253 ? -15.943 6.525 7.730 1.00 72.88 253 VAL A O 1
ATOM 1960 N N . ALA A 1 254 ? -17.770 6.174 8.966 1.00 63.91 254 ALA A N 1
ATOM 1961 C CA . ALA A 1 254 ? -18.628 5.968 7.799 1.00 63.91 254 ALA A CA 1
ATOM 1962 C C . ALA A 1 254 ? -18.787 7.272 7.000 1.00 63.91 254 ALA A C 1
ATOM 1964 O O . ALA A 1 254 ? -18.947 8.340 7.597 1.00 63.91 254 ALA A O 1
ATOM 1965 N N . GLU A 1 255 ? -18.785 7.200 5.664 1.00 53.62 255 GLU A N 1
ATOM 1966 C CA . GLU A 1 255 ? -19.236 8.338 4.864 1.00 53.62 255 GLU A CA 1
ATOM 1967 C C . GLU A 1 255 ? -20.709 8.617 5.165 1.00 53.62 255 GLU A C 1
ATOM 1969 O O . GLU A 1 255 ? -21.583 7.771 4.969 1.00 53.62 255 GLU A O 1
ATOM 1974 N N . THR A 1 256 ? -20.997 9.819 5.661 1.00 42.84 256 THR A N 1
ATOM 1975 C CA . THR A 1 256 ? -22.368 10.309 5.703 1.00 42.84 256 THR A CA 1
ATOM 1976 C C . THR A 1 256 ? -22.810 10.568 4.264 1.00 42.84 256 THR A C 1
ATOM 1978 O O . THR A 1 256 ? -22.129 11.307 3.547 1.00 42.84 256 THR A O 1
ATOM 1981 N N . PRO A 1 257 ? -23.930 9.987 3.797 1.00 38.72 257 PRO A N 1
ATOM 1982 C CA . PRO A 1 257 ? -24.436 10.307 2.476 1.00 38.72 257 PRO A CA 1
ATOM 1983 C C . PRO A 1 257 ? -24.755 11.802 2.441 1.00 38.72 257 PRO A C 1
ATOM 1985 O O . PRO A 1 257 ? -25.593 12.290 3.203 1.00 38.72 257 PRO A O 1
ATOM 1988 N N . VAL A 1 258 ? -24.077 12.538 1.561 1.00 38.94 258 VAL A N 1
ATOM 1989 C CA . VAL A 1 258 ? -24.471 13.904 1.224 1.00 38.94 258 VAL A CA 1
ATOM 1990 C C . VAL A 1 258 ? -25.815 13.784 0.515 1.00 38.94 258 VAL A C 1
ATOM 1992 O O . VAL A 1 258 ? -25.881 13.452 -0.667 1.00 38.94 258 VAL A O 1
ATOM 1995 N N . VAL A 1 259 ? -26.911 14.003 1.244 1.00 37.66 259 VAL A N 1
ATOM 1996 C CA . VAL A 1 259 ? -28.206 14.262 0.616 1.00 37.66 259 VAL A CA 1
ATOM 1997 C C . VAL A 1 259 ? -27.991 15.495 -0.250 1.00 37.66 259 VAL A C 1
ATOM 1999 O O . VAL A 1 259 ? -27.631 16.550 0.270 1.00 37.66 259 VAL A O 1
ATOM 2002 N N . ALA A 1 260 ? -28.133 15.342 -1.566 1.00 38.84 260 ALA A N 1
ATOM 2003 C CA . ALA A 1 260 ? -28.022 16.436 -2.515 1.00 38.84 260 ALA A CA 1
ATOM 2004 C C . ALA A 1 260 ? -29.009 17.540 -2.110 1.00 38.84 260 ALA A C 1
ATOM 2006 O O . ALA A 1 260 ? -30.210 17.441 -2.361 1.00 38.84 260 ALA A O 1
ATOM 2007 N N . ALA A 1 261 ? -28.514 18.573 -1.430 1.00 39.56 261 ALA A N 1
ATOM 2008 C CA . ALA A 1 261 ? -29.283 19.777 -1.197 1.00 39.56 261 ALA A CA 1
ATOM 2009 C C . ALA A 1 261 ? -29.553 20.398 -2.572 1.00 39.56 261 ALA A C 1
ATOM 2011 O O . ALA A 1 261 ? -28.626 20.615 -3.356 1.00 39.56 261 ALA A O 1
ATOM 2012 N N . ALA A 1 262 ? -30.832 20.614 -2.882 1.00 32.75 262 ALA A N 1
ATOM 2013 C CA . ALA A 1 262 ? -31.263 21.274 -4.107 1.00 32.75 262 ALA A CA 1
ATOM 2014 C C . ALA A 1 262 ? -30.492 22.597 -4.302 1.00 32.75 262 ALA A C 1
ATOM 2016 O O . ALA A 1 262 ? -30.181 23.263 -3.310 1.00 32.75 262 ALA A O 1
ATOM 2017 N N . PRO A 1 263 ? -30.172 22.994 -5.548 1.00 35.00 263 PRO A N 1
ATOM 2018 C CA . PRO A 1 263 ? -29.403 24.205 -5.794 1.00 35.00 263 PRO A CA 1
ATOM 2019 C C . PRO A 1 263 ? -30.151 25.417 -5.229 1.00 35.00 263 PRO A C 1
ATOM 2021 O O . PRO A 1 263 ? -31.237 25.765 -5.691 1.00 35.00 263 PRO A O 1
ATOM 2024 N N . ILE A 1 264 ? -29.570 26.060 -4.216 1.00 38.94 264 ILE A N 1
ATOM 2025 C CA . ILE A 1 264 ? -30.035 27.359 -3.734 1.00 38.94 264 ILE A CA 1
ATOM 2026 C C . ILE A 1 264 ? -29.557 28.393 -4.752 1.00 38.94 264 ILE A C 1
ATOM 2028 O O . ILE A 1 264 ? -28.361 28.654 -4.876 1.00 38.94 264 ILE A O 1
ATOM 2032 N N . THR A 1 265 ? -30.493 28.979 -5.496 1.00 34.50 265 THR A N 1
ATOM 2033 C CA . THR A 1 265 ? -30.228 30.120 -6.375 1.00 34.50 265 THR A CA 1
ATOM 2034 C C . THR A 1 265 ? -29.862 31.328 -5.514 1.00 34.50 265 THR A C 1
ATOM 2036 O O . THR A 1 265 ? -30.729 31.957 -4.910 1.00 34.50 265 THR A O 1
ATOM 2039 N N . VAL A 1 266 ? -28.573 31.656 -5.430 1.00 36.50 266 VAL A N 1
ATOM 2040 C CA . VAL A 1 266 ? -28.112 32.879 -4.763 1.00 36.50 266 VAL A CA 1
ATOM 2041 C C . VAL A 1 266 ? -28.335 34.055 -5.712 1.00 36.50 266 VAL A C 1
ATOM 2043 O O . VAL A 1 266 ? -27.624 34.212 -6.702 1.00 36.50 266 VAL A O 1
ATOM 2046 N N . VAL A 1 267 ? -29.334 34.889 -5.419 1.00 36.19 267 VAL A N 1
ATOM 2047 C CA . VAL A 1 267 ? -29.470 36.214 -6.037 1.00 36.19 267 VAL A CA 1
ATOM 2048 C C . VAL A 1 267 ? -28.405 37.117 -5.416 1.00 36.19 267 VAL A C 1
ATOM 2050 O O . VAL A 1 267 ? -28.444 37.396 -4.218 1.00 36.19 267 VAL A O 1
ATOM 2053 N N . ALA A 1 268 ? -27.428 37.541 -6.217 1.00 34.25 268 ALA A N 1
ATOM 2054 C CA . ALA A 1 268 ? -26.373 38.447 -5.775 1.00 34.25 268 ALA A CA 1
ATOM 2055 C C . ALA A 1 268 ? -26.941 39.861 -5.515 1.00 34.25 268 ALA A C 1
ATOM 2057 O O . ALA A 1 268 ? -27.626 40.399 -6.390 1.00 34.25 268 ALA A O 1
ATOM 2058 N N . PRO A 1 269 ? -26.675 40.493 -4.355 1.00 40.03 269 PRO A N 1
ATOM 2059 C CA . PRO A 1 269 ? -27.016 41.896 -4.135 1.00 40.03 269 PRO A CA 1
ATOM 2060 C C . PRO A 1 269 ? -26.070 42.836 -4.914 1.00 40.03 269 PRO A C 1
ATOM 2062 O O . PRO A 1 269 ? -24.962 42.434 -5.281 1.00 40.03 269 PRO A O 1
ATOM 2065 N N . PRO A 1 270 ? -26.490 44.088 -5.190 1.00 40.03 270 PRO A N 1
ATOM 2066 C CA . PRO A 1 270 ? -25.758 44.999 -6.065 1.00 40.03 270 PRO A CA 1
ATOM 2067 C C . PRO A 1 270 ? -24.419 45.428 -5.454 1.00 40.03 270 PRO A C 1
ATOM 2069 O O . PRO A 1 270 ? -24.342 45.861 -4.305 1.00 40.03 270 PRO A O 1
ATOM 2072 N N . VAL A 1 271 ? -23.361 45.317 -6.258 1.00 43.84 271 VAL A N 1
ATOM 2073 C CA . VAL A 1 271 ? -21.989 45.703 -5.910 1.00 43.84 271 VAL A CA 1
ATOM 2074 C C . VAL A 1 271 ? -21.874 47.230 -5.900 1.00 43.84 271 VAL A C 1
ATOM 2076 O O . VAL A 1 271 ? -22.085 47.876 -6.925 1.00 43.84 271 VAL A O 1
ATOM 2079 N N . ALA A 1 272 ? -21.523 47.812 -4.752 1.00 41.28 272 ALA A N 1
ATOM 2080 C CA . ALA A 1 272 ? -21.103 49.210 -4.660 1.00 41.28 272 ALA A CA 1
ATOM 2081 C C . ALA A 1 272 ? -19.631 49.363 -5.111 1.00 41.28 272 ALA A C 1
ATOM 2083 O O . ALA A 1 272 ? -18.835 48.445 -4.890 1.00 41.28 272 ALA A O 1
ATOM 2084 N N . PRO A 1 273 ? -19.237 50.495 -5.726 1.00 42.22 273 PRO A N 1
ATOM 2085 C CA . PRO A 1 273 ? -17.879 50.684 -6.230 1.00 42.22 273 PRO A CA 1
ATOM 2086 C C . PRO A 1 273 ? -16.861 50.846 -5.091 1.00 42.22 273 PRO A C 1
ATOM 2088 O O . PRO A 1 273 ? -17.075 51.587 -4.131 1.00 42.22 273 PRO A O 1
ATOM 2091 N N . VAL A 1 274 ? -15.731 50.151 -5.226 1.00 39.38 274 VAL A N 1
ATOM 2092 C CA . VAL A 1 274 ? -14.579 50.204 -4.315 1.00 39.38 274 VAL A CA 1
ATOM 2093 C C . VAL A 1 274 ? -13.737 51.452 -4.628 1.00 39.38 274 VAL A C 1
ATOM 2095 O O . VAL A 1 274 ? -13.443 51.676 -5.802 1.00 39.38 274 VAL A O 1
ATOM 2098 N N . PRO A 1 275 ? -13.307 52.260 -3.637 1.00 40.97 275 PRO A N 1
ATOM 2099 C CA . PRO A 1 275 ? -12.384 53.361 -3.890 1.00 40.97 275 PRO A CA 1
ATOM 2100 C C . PRO A 1 275 ? -10.940 52.856 -4.040 1.00 40.97 275 PRO A C 1
ATOM 2102 O O . PRO A 1 275 ? -10.463 52.048 -3.238 1.00 40.97 275 PRO A O 1
ATOM 2105 N N . GLU A 1 276 ? -10.233 53.373 -5.048 1.00 45.47 276 GLU A N 1
ATOM 2106 C CA . GLU A 1 276 ? -8.793 53.183 -5.246 1.00 45.47 276 GLU A CA 1
ATOM 2107 C C . GLU A 1 276 ? -8.007 53.677 -4.023 1.00 45.47 276 GLU A C 1
ATOM 2109 O O . GLU A 1 276 ? -8.158 54.821 -3.584 1.00 45.47 276 GLU A O 1
ATOM 2114 N N . ARG A 1 277 ? -7.132 52.826 -3.474 1.00 42.00 277 ARG A N 1
ATOM 2115 C CA . ARG A 1 277 ? -6.126 53.242 -2.491 1.00 42.00 277 ARG A CA 1
ATOM 2116 C C . ARG A 1 277 ? -4.733 53.234 -3.105 1.00 42.00 277 ARG A C 1
ATOM 2118 O O . ARG A 1 277 ? -4.323 52.282 -3.761 1.00 42.00 277 ARG A O 1
ATOM 2125 N N . ALA A 1 278 ? -4.047 54.340 -2.830 1.00 42.94 278 ALA A N 1
ATOM 2126 C CA . ALA A 1 278 ? -2.712 54.714 -3.257 1.00 42.94 278 ALA A CA 1
ATOM 2127 C C . ALA A 1 278 ? -1.619 53.697 -2.880 1.00 42.94 278 ALA A C 1
ATOM 2129 O O . ALA A 1 278 ? -1.715 52.978 -1.884 1.00 42.94 278 ALA A O 1
ATOM 2130 N N . GLY A 1 279 ? -0.575 53.681 -3.711 1.00 44.31 279 GLY A N 1
ATOM 2131 C CA . GLY A 1 279 ? 0.510 52.706 -3.722 1.00 44.31 279 GLY A CA 1
ATOM 2132 C C . GLY A 1 279 ? 1.318 52.585 -2.428 1.00 44.31 279 GLY A C 1
ATOM 2133 O O . GLY A 1 279 ? 1.622 53.562 -1.747 1.00 44.31 279 GLY A O 1
ATOM 2134 N N . PHE A 1 280 ? 1.722 51.348 -2.149 1.00 40.22 280 PHE A N 1
ATOM 2135 C CA . PHE A 1 280 ? 2.682 50.974 -1.114 1.00 40.22 280 PHE A CA 1
ATOM 2136 C C . PHE A 1 280 ? 4.024 50.611 -1.768 1.00 40.22 280 PHE A C 1
ATOM 2138 O O . PHE A 1 280 ? 4.054 49.810 -2.702 1.00 40.22 280 PHE A O 1
ATOM 2145 N N . SER A 1 281 ? 5.134 51.180 -1.281 1.00 48.72 281 SER A N 1
ATOM 2146 C CA . SER A 1 281 ? 6.497 50.868 -1.740 1.00 48.72 281 SER A CA 1
ATOM 2147 C C . SER A 1 281 ? 7.210 49.872 -0.797 1.00 48.72 281 SER A C 1
ATOM 2149 O O . SER A 1 281 ? 7.009 49.937 0.419 1.00 48.72 281 SER A O 1
ATOM 2151 N N . PRO A 1 282 ? 8.066 48.949 -1.291 1.00 45.69 282 PRO A N 1
ATOM 2152 C CA . PRO A 1 282 ? 8.530 47.783 -0.516 1.00 45.69 282 PRO A CA 1
ATOM 2153 C C . PRO A 1 282 ? 9.737 48.037 0.413 1.00 45.69 282 PRO A C 1
ATOM 2155 O O . PRO A 1 282 ? 10.316 47.094 0.947 1.00 45.69 282 PRO A O 1
ATOM 2158 N N . ALA A 1 283 ? 10.165 49.286 0.610 1.00 46.78 283 ALA A N 1
ATOM 2159 C CA . ALA A 1 283 ? 11.503 49.583 1.139 1.00 46.78 283 ALA A CA 1
ATOM 2160 C C . ALA A 1 283 ? 11.685 49.408 2.665 1.00 46.78 283 ALA A C 1
ATOM 2162 O O . ALA A 1 283 ? 12.816 49.351 3.140 1.00 46.78 283 ALA A O 1
ATOM 2163 N N . TRP A 1 284 ? 10.610 49.289 3.450 1.00 43.59 284 TRP A N 1
ATOM 2164 C CA . TRP A 1 284 ? 10.701 49.335 4.920 1.00 43.59 284 TRP A CA 1
ATOM 2165 C C . TRP A 1 284 ? 10.857 47.964 5.601 1.00 43.59 284 TRP A C 1
ATOM 2167 O O . TRP A 1 284 ? 11.346 47.889 6.726 1.00 43.59 284 TRP A O 1
ATOM 2177 N N . TRP A 1 285 ? 10.540 46.863 4.914 1.00 41.12 285 TRP A N 1
ATOM 2178 C CA . TRP A 1 285 ? 10.636 45.514 5.494 1.00 41.12 285 TRP A CA 1
ATOM 2179 C C . TRP A 1 285 ? 12.066 44.955 5.496 1.00 41.12 285 TRP A C 1
ATOM 2181 O O . TRP A 1 285 ? 12.450 44.227 6.411 1.00 41.12 285 TRP A O 1
ATOM 2191 N N . ILE A 1 286 ? 12.891 45.351 4.523 1.00 51.44 286 ILE A N 1
ATOM 2192 C CA . ILE A 1 286 ? 14.275 44.866 4.394 1.00 51.44 286 ILE A CA 1
ATOM 2193 C C . ILE A 1 286 ? 15.178 45.481 5.481 1.00 51.44 286 ILE A C 1
ATOM 2195 O O . ILE A 1 286 ? 16.019 44.789 6.055 1.00 51.44 286 ILE A O 1
ATOM 2199 N N . ALA A 1 287 ? 14.956 46.749 5.845 1.00 48.84 287 ALA A N 1
ATOM 2200 C CA . ALA A 1 287 ? 15.703 47.422 6.912 1.00 48.84 287 ALA A CA 1
ATOM 2201 C C . ALA A 1 287 ? 15.377 46.866 8.316 1.00 48.84 287 ALA A C 1
ATOM 2203 O O . ALA A 1 287 ? 16.263 46.747 9.167 1.00 48.84 287 ALA A O 1
ATOM 2204 N N . GLY A 1 288 ? 14.122 46.458 8.546 1.00 49.00 288 GLY A N 1
ATOM 2205 C CA . GLY A 1 288 ? 13.701 45.820 9.798 1.00 49.00 288 GLY A CA 1
ATOM 2206 C C . GLY A 1 288 ? 14.268 44.406 9.970 1.00 49.00 288 GLY A C 1
ATOM 2207 O O . GLY A 1 288 ? 14.723 44.043 11.051 1.00 49.00 288 GLY A O 1
ATOM 2208 N N . ALA A 1 289 ? 14.327 43.617 8.894 1.00 49.56 289 ALA A N 1
ATOM 2209 C CA . ALA A 1 289 ? 14.878 42.261 8.951 1.00 49.56 289 ALA A CA 1
ATOM 2210 C C . ALA A 1 289 ? 16.403 42.244 9.197 1.00 49.56 289 ALA A C 1
ATOM 2212 O O . ALA A 1 289 ? 16.908 41.393 9.932 1.00 49.56 289 ALA A O 1
ATOM 2213 N N . LEU A 1 290 ? 17.143 43.210 8.638 1.00 56.38 290 LEU A N 1
ATOM 2214 C CA . LEU A 1 290 ? 18.603 43.300 8.794 1.00 56.38 290 LEU A CA 1
ATOM 2215 C C . LEU A 1 290 ? 19.042 43.772 10.188 1.00 56.38 290 LEU A C 1
ATOM 2217 O O . LEU A 1 290 ? 20.076 43.334 10.690 1.00 56.38 290 LEU A O 1
ATOM 2221 N N . THR A 1 291 ? 18.248 44.619 10.843 1.00 62.16 291 THR A N 1
ATOM 2222 C CA . THR A 1 291 ? 18.536 45.084 12.210 1.00 62.16 291 THR A CA 1
ATOM 2223 C C . THR A 1 291 ? 18.340 43.976 13.247 1.00 62.16 291 THR A C 1
ATOM 2225 O O . THR A 1 291 ? 19.171 43.827 14.143 1.00 62.16 291 THR A O 1
ATOM 2228 N N . VAL A 1 292 ? 17.322 43.124 13.084 1.00 61.53 292 VAL A N 1
ATOM 2229 C CA . VAL A 1 292 ? 17.110 41.947 13.948 1.00 61.53 292 VAL A CA 1
ATOM 2230 C C . VAL A 1 292 ? 18.237 40.920 13.780 1.00 61.53 292 VAL A C 1
ATOM 2232 O O . VAL A 1 292 ? 18.749 40.403 14.773 1.00 61.53 292 VAL A O 1
ATOM 2235 N N . LEU A 1 293 ? 18.698 40.677 12.548 1.00 58.22 293 LEU A N 1
ATOM 2236 C CA . LEU A 1 293 ? 19.799 39.745 12.279 1.00 58.22 293 LEU A CA 1
ATOM 2237 C C . LEU A 1 293 ? 21.127 40.208 12.911 1.00 58.22 293 LEU A C 1
ATOM 2239 O O . LEU A 1 293 ? 21.858 39.398 13.484 1.00 58.22 293 LEU A O 1
ATOM 2243 N N . ALA A 1 294 ? 21.422 41.512 12.871 1.00 66.25 294 ALA A N 1
ATOM 2244 C CA . ALA A 1 294 ? 22.624 42.081 13.483 1.00 66.25 294 ALA A CA 1
ATOM 2245 C C . ALA A 1 294 ? 22.617 41.975 15.021 1.00 66.25 294 ALA A C 1
ATOM 2247 O O . ALA A 1 294 ? 23.650 41.680 15.627 1.00 66.25 294 ALA A O 1
ATOM 2248 N N . LEU A 1 295 ? 21.451 42.154 15.654 1.00 67.81 295 LEU A N 1
ATOM 2249 C CA . LEU A 1 295 ? 21.295 42.011 17.106 1.00 67.81 295 LEU A CA 1
ATOM 2250 C C . LEU A 1 295 ? 21.487 40.557 17.568 1.00 67.81 295 LEU A C 1
ATOM 2252 O O . LEU A 1 295 ? 22.145 40.319 18.581 1.00 67.81 295 LEU A O 1
ATOM 2256 N N . VAL A 1 296 ? 20.988 39.584 16.798 1.00 64.25 296 VAL A N 1
ATOM 2257 C CA . VAL A 1 296 ? 21.161 38.148 17.090 1.00 64.25 296 VAL A CA 1
ATOM 2258 C C . VAL A 1 296 ? 22.628 37.723 16.959 1.00 64.25 296 VAL A C 1
ATOM 2260 O O . VAL A 1 296 ? 23.148 37.018 17.827 1.00 64.25 296 VAL A O 1
ATOM 2263 N N . LEU A 1 297 ? 23.331 38.197 15.926 1.00 66.44 297 LEU A N 1
ATOM 2264 C CA . LEU A 1 297 ? 24.754 37.898 15.728 1.00 66.44 297 LEU A CA 1
ATOM 2265 C C . LEU A 1 297 ? 25.643 38.540 16.806 1.00 66.44 297 LEU A C 1
ATOM 2267 O O . LEU A 1 297 ? 26.576 37.900 17.295 1.00 66.44 297 LEU A O 1
ATOM 2271 N N . GLY A 1 298 ? 25.328 39.766 17.235 1.00 71.50 298 GLY A N 1
ATOM 2272 C CA . GLY A 1 298 ? 26.022 40.426 18.345 1.00 71.50 298 GLY A CA 1
ATOM 2273 C C . GLY A 1 298 ? 25.843 39.700 19.684 1.00 71.50 298 GLY A C 1
ATOM 2274 O O . GLY A 1 298 ? 26.797 39.563 20.451 1.00 71.50 298 GLY A O 1
ATOM 2275 N N . TRP A 1 299 ? 24.645 39.171 19.946 1.00 64.00 299 TRP A N 1
ATOM 2276 C CA . TRP A 1 299 ? 24.349 38.402 21.158 1.00 64.00 299 TRP A CA 1
ATOM 2277 C C . TRP A 1 299 ? 25.076 37.048 21.196 1.00 64.00 299 TRP A C 1
ATOM 2279 O O . TRP A 1 299 ? 25.629 36.668 22.231 1.00 64.00 299 TRP A O 1
ATOM 2289 N N . LEU A 1 300 ? 25.174 36.357 20.056 1.00 56.19 300 LEU A N 1
ATOM 2290 C CA . LEU A 1 300 ? 25.945 35.115 19.932 1.00 56.19 300 LEU A CA 1
ATOM 2291 C C . LEU A 1 300 ? 27.450 35.344 20.145 1.00 56.19 300 LEU A C 1
ATOM 2293 O O . LEU A 1 300 ? 28.090 34.588 20.876 1.00 56.19 300 LEU A O 1
ATOM 2297 N N . ALA A 1 301 ? 28.011 36.421 19.589 1.00 63.88 301 ALA A N 1
ATOM 2298 C CA . ALA A 1 301 ? 29.412 36.782 19.811 1.00 63.88 301 ALA A CA 1
ATOM 2299 C C . ALA A 1 301 ? 29.704 37.128 21.286 1.00 63.88 301 ALA A C 1
ATOM 2301 O O . ALA A 1 301 ? 30.770 36.796 21.808 1.00 63.88 301 ALA A O 1
ATOM 2302 N N . PHE A 1 302 ? 28.750 37.751 21.985 1.00 67.62 302 PHE A N 1
ATOM 2303 C CA . PHE A 1 302 ? 28.847 38.037 23.418 1.00 67.62 302 PHE A CA 1
ATOM 2304 C C . PHE A 1 302 ? 28.846 36.763 24.279 1.00 67.62 302 PHE A C 1
ATOM 2306 O O . PHE A 1 302 ? 29.633 36.666 25.222 1.00 67.62 302 PHE A O 1
ATOM 2313 N N . LEU A 1 303 ? 28.025 35.763 23.935 1.00 62.94 303 LEU A N 1
ATOM 2314 C CA . LEU A 1 303 ? 28.004 34.466 24.624 1.00 62.94 303 LEU A CA 1
ATOM 2315 C C . LEU A 1 303 ? 29.334 33.717 24.472 1.00 62.94 303 LEU A C 1
ATOM 2317 O O . LEU A 1 303 ? 29.879 33.241 25.467 1.00 62.94 303 LEU A O 1
ATOM 2321 N N . PHE A 1 304 ? 29.909 33.711 23.266 1.00 55.88 304 PHE A N 1
ATOM 2322 C CA . PHE A 1 304 ? 31.217 33.099 23.006 1.00 55.88 304 PHE A CA 1
ATOM 2323 C C . PHE A 1 304 ? 32.375 33.799 23.726 1.00 55.88 304 PHE A C 1
ATOM 2325 O O . PHE A 1 304 ? 33.346 33.155 24.117 1.00 55.88 304 PHE A O 1
ATOM 2332 N N . ARG A 1 305 ? 32.279 35.115 23.941 1.00 60.66 305 ARG A N 1
ATOM 2333 C CA . ARG A 1 305 ? 33.315 35.895 24.634 1.00 60.66 305 ARG A CA 1
ATOM 2334 C C . ARG A 1 305 ? 33.253 35.756 26.160 1.00 60.66 305 ARG A C 1
ATOM 2336 O O . ARG A 1 305 ? 34.240 36.046 26.829 1.00 60.66 305 ARG A O 1
ATOM 2343 N N . ARG A 1 306 ? 32.110 35.326 26.712 1.00 54.94 306 ARG A N 1
ATOM 2344 C CA . ARG A 1 306 ? 31.889 35.160 28.161 1.00 54.94 306 ARG A CA 1
ATOM 2345 C C . ARG A 1 306 ? 32.241 33.755 28.668 1.00 54.94 306 ARG A C 1
ATOM 2347 O O . ARG A 1 306 ? 32.520 33.595 29.853 1.00 54.94 306 ARG A O 1
ATOM 2354 N N . SER A 1 307 ? 32.284 32.751 27.793 1.00 47.34 307 SER A N 1
ATOM 2355 C CA . SER A 1 307 ? 32.740 31.392 28.109 1.00 47.34 307 SER A CA 1
ATOM 2356 C C . SER A 1 307 ? 34.258 31.261 27.944 1.00 47.34 307 SER A C 1
ATOM 2358 O O . SER A 1 307 ? 34.742 30.640 27.001 1.00 47.34 307 SER A O 1
ATOM 2360 N N . GLY A 1 308 ? 35.021 31.869 28.850 1.00 46.12 308 GLY A N 1
ATOM 2361 C CA . GLY A 1 308 ? 36.473 31.710 28.897 1.00 46.12 308 GLY A CA 1
ATOM 2362 C C . GLY A 1 308 ? 36.980 31.591 30.325 1.00 46.12 308 GLY A C 1
ATOM 2363 O O . GLY A 1 308 ? 37.334 32.610 30.897 1.00 46.12 308 GLY A O 1
ATOM 2364 N N . LEU A 1 309 ? 37.042 30.369 30.871 1.00 39.12 309 LEU A N 1
ATOM 2365 C CA . LEU A 1 309 ? 37.892 29.995 32.013 1.00 39.12 309 LEU A CA 1
ATOM 2366 C C . LEU A 1 309 ? 38.202 28.482 31.986 1.00 39.12 309 LEU A C 1
ATOM 2368 O O . LEU A 1 309 ? 37.324 27.655 32.205 1.00 39.12 309 LEU A O 1
ATOM 2372 N N . GLY A 1 310 ? 39.446 28.155 31.620 1.00 34.47 310 GLY A N 1
ATOM 2373 C CA . GLY A 1 310 ? 40.490 27.667 32.536 1.00 34.47 310 GLY A CA 1
ATOM 2374 C C . GLY A 1 310 ? 40.199 26.509 33.502 1.00 34.47 310 GLY A C 1
ATOM 2375 O O . GLY A 1 310 ? 39.367 26.631 34.388 1.00 34.47 310 GLY A O 1
ATOM 2376 N N . GLU A 1 311 ? 41.011 25.455 33.356 1.00 42.69 311 GLU A N 1
ATOM 2377 C CA . GLU A 1 311 ? 41.527 24.512 34.369 1.00 42.69 311 GLU A CA 1
ATOM 2378 C C . GLU A 1 311 ? 40.635 24.086 35.556 1.00 42.69 311 GLU A C 1
ATOM 2380 O O . GLU A 1 311 ? 40.469 24.807 36.537 1.00 42.69 311 GLU A O 1
ATOM 2385 N N . ALA A 1 312 ? 40.245 22.803 35.572 1.00 31.83 312 ALA A N 1
ATOM 2386 C CA . ALA A 1 312 ? 39.964 22.074 36.809 1.00 31.83 312 ALA A CA 1
ATOM 2387 C C . ALA A 1 312 ? 40.385 20.594 36.704 1.00 31.83 312 ALA A C 1
ATOM 2389 O O . ALA A 1 312 ? 39.738 19.778 36.059 1.00 31.83 312 ALA A O 1
ATOM 2390 N N . ARG A 1 313 ? 41.517 20.307 37.358 1.00 25.83 313 ARG A N 1
ATOM 2391 C CA . ARG A 1 313 ? 41.933 19.074 38.051 1.00 25.83 313 ARG A CA 1
ATOM 2392 C C . ARG A 1 313 ? 41.382 17.708 37.609 1.00 25.83 313 ARG A C 1
ATOM 2394 O O . ARG A 1 313 ? 40.231 17.350 37.827 1.00 25.83 313 ARG A O 1
ATOM 2401 N N . LEU A 1 314 ? 42.360 16.883 37.240 1.00 29.53 314 LEU A N 1
ATOM 2402 C CA . LEU A 1 314 ? 42.447 15.436 37.424 1.00 29.53 314 LEU A CA 1
ATOM 2403 C C . LEU A 1 314 ? 41.784 14.947 38.729 1.00 29.53 314 LEU A C 1
ATOM 2405 O O . LEU A 1 314 ? 42.263 15.243 39.824 1.00 29.53 314 LEU A O 1
ATOM 2409 N N . VAL A 1 315 ? 40.769 14.093 38.600 1.00 29.47 315 VAL A N 1
ATOM 2410 C CA . VAL A 1 315 ? 40.546 12.984 39.536 1.00 29.47 315 VAL A CA 1
ATOM 2411 C C . VAL A 1 315 ? 40.854 11.715 38.759 1.00 29.47 315 VAL A C 1
ATOM 2413 O O . VAL A 1 315 ? 40.200 11.393 37.771 1.00 29.47 315 VAL A O 1
ATOM 2416 N N . GLY A 1 316 ? 41.936 11.057 39.167 1.00 27.62 316 GLY A N 1
ATOM 2417 C CA . GLY A 1 316 ? 42.410 9.834 38.549 1.00 27.62 316 GLY A CA 1
ATOM 2418 C C . GLY A 1 316 ? 41.473 8.662 38.813 1.00 27.62 316 GLY A C 1
ATOM 2419 O O . GLY A 1 316 ? 41.039 8.436 39.939 1.00 27.62 316 GLY A O 1
ATOM 2420 N N . VAL A 1 317 ? 41.262 7.862 37.775 1.00 30.06 317 VAL A N 1
ATOM 2421 C CA . VAL A 1 317 ? 41.067 6.422 37.915 1.00 30.06 317 VAL A CA 1
ATOM 2422 C C . VAL A 1 317 ? 42.143 5.774 37.048 1.00 30.06 317 VAL A C 1
ATOM 2424 O O . VAL A 1 317 ? 42.296 6.101 35.873 1.00 30.06 317 VAL A O 1
ATOM 2427 N N . ALA A 1 318 ? 42.973 4.956 37.689 1.00 29.53 318 ALA A N 1
ATOM 2428 C CA . ALA A 1 318 ? 44.167 4.340 37.128 1.00 29.53 318 ALA A CA 1
ATOM 2429 C C . ALA A 1 318 ? 43.866 3.417 35.921 1.00 29.53 318 ALA A C 1
ATOM 2431 O O . ALA A 1 318 ? 42.761 2.883 35.817 1.00 29.53 318 ALA A O 1
ATOM 2432 N N . PRO A 1 319 ? 44.849 3.193 35.025 1.00 31.77 319 PRO A N 1
ATOM 2433 C CA . PRO A 1 319 ? 44.647 2.501 33.758 1.00 31.77 319 PRO A CA 1
ATOM 2434 C C . PRO A 1 319 ? 44.854 0.985 33.881 1.00 31.77 319 PRO A C 1
ATOM 2436 O O . PRO A 1 319 ? 45.807 0.524 34.514 1.00 31.77 319 PRO A O 1
ATOM 2439 N N . ALA A 1 320 ? 44.042 0.200 33.171 1.00 30.88 320 ALA A N 1
ATOM 2440 C CA . ALA A 1 320 ? 44.438 -1.145 32.767 1.00 30.88 320 ALA A CA 1
ATOM 2441 C C . ALA A 1 320 ? 45.322 -1.031 31.513 1.00 30.88 320 ALA A C 1
ATOM 2443 O O . ALA A 1 320 ? 44.883 -0.592 30.452 1.00 30.88 320 ALA A O 1
ATOM 2444 N N . ARG A 1 321 ? 46.605 -1.364 31.679 1.00 29.67 321 ARG A N 1
ATOM 2445 C CA . ARG A 1 321 ? 47.640 -1.401 30.637 1.00 29.67 321 ARG A CA 1
ATOM 2446 C C . ARG A 1 321 ? 47.323 -2.449 29.567 1.00 29.67 321 ARG A C 1
ATOM 2448 O O . ARG A 1 321 ? 46.960 -3.570 29.906 1.00 29.67 321 ARG A O 1
ATOM 2455 N N . GLY A 1 322 ? 47.620 -2.123 28.308 1.00 28.94 322 GLY A N 1
ATOM 2456 C CA . GLY A 1 322 ? 47.671 -3.102 27.221 1.00 28.94 322 GLY A CA 1
ATOM 2457 C C . GLY A 1 322 ? 48.007 -2.510 25.850 1.00 28.94 322 GLY A C 1
ATOM 2458 O O . GLY A 1 322 ? 47.116 -2.361 25.035 1.00 28.94 322 GLY A O 1
ATOM 2459 N N . ALA A 1 323 ? 49.294 -2.204 25.642 1.00 29.30 323 ALA A N 1
ATOM 2460 C CA . ALA A 1 323 ? 50.049 -2.194 24.376 1.00 29.30 323 ALA A CA 1
ATOM 2461 C C . ALA A 1 323 ? 49.529 -1.417 23.135 1.00 29.30 323 ALA A C 1
ATOM 2463 O O . ALA A 1 323 ? 48.580 -1.809 22.466 1.00 29.30 323 ALA A O 1
ATOM 2464 N N . LEU A 1 324 ? 50.298 -0.392 22.739 1.00 29.19 324 LEU A N 1
ATOM 2465 C CA . LEU A 1 324 ? 50.409 0.088 21.349 1.00 29.19 324 LEU A CA 1
ATOM 2466 C C . LEU A 1 324 ? 51.209 -0.928 20.498 1.00 29.19 324 LEU A C 1
ATOM 2468 O O . LEU A 1 324 ? 52.012 -1.685 21.051 1.00 29.19 324 LEU A O 1
ATOM 2472 N N . PRO A 1 325 ? 51.090 -0.879 19.158 1.00 33.47 325 PRO A N 1
ATOM 2473 C CA . PRO A 1 325 ? 52.139 -0.160 18.435 1.00 33.47 325 PRO A CA 1
ATOM 2474 C C . PRO A 1 325 ? 51.620 0.802 17.356 1.00 33.47 325 PRO A C 1
ATOM 2476 O O . PRO A 1 325 ? 50.465 0.790 16.944 1.00 33.47 325 PRO A O 1
ATOM 2479 N N . ALA A 1 326 ? 52.536 1.681 16.965 1.00 31.14 326 ALA A N 1
ATOM 2480 C CA . ALA A 1 326 ? 52.359 2.885 16.175 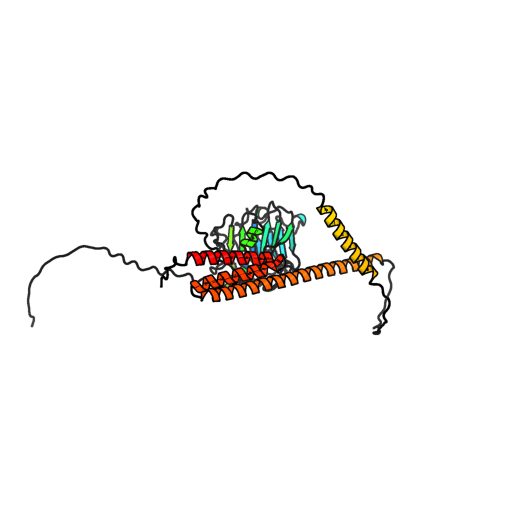1.00 31.14 326 ALA A CA 1
ATOM 2481 C C . ALA A 1 326 ? 52.193 2.663 14.659 1.00 31.14 326 ALA A C 1
ATOM 2483 O O . ALA A 1 326 ? 52.866 1.824 14.069 1.00 31.14 326 ALA A O 1
ATOM 2484 N N . ALA A 1 327 ? 51.390 3.531 14.041 1.00 29.33 327 ALA A N 1
ATOM 2485 C CA . ALA A 1 327 ? 51.514 4.071 12.681 1.00 29.33 327 ALA A CA 1
ATOM 2486 C C . ALA A 1 327 ? 50.538 5.262 12.643 1.00 29.33 327 ALA A C 1
ATOM 2488 O O . ALA A 1 327 ? 49.363 5.090 12.933 1.00 29.33 327 ALA A O 1
ATOM 2489 N N . GLY A 1 328 ? 50.955 6.516 12.540 1.00 30.42 328 GLY A N 1
ATOM 2490 C CA . GLY A 1 328 ? 51.523 7.155 11.360 1.00 30.42 328 GLY A CA 1
ATOM 2491 C C . GLY A 1 328 ? 50.841 8.527 11.282 1.00 30.42 328 GLY A C 1
ATOM 2492 O O . GLY A 1 328 ? 49.633 8.622 11.474 1.00 30.42 328 GLY A O 1
ATOM 2493 N N . GLY A 1 329 ? 51.624 9.596 11.151 1.00 41.41 329 GLY A N 1
ATOM 2494 C CA . GLY A 1 329 ? 51.147 10.970 11.287 1.00 41.41 329 GLY A CA 1
ATOM 2495 C C . GLY A 1 329 ? 50.169 11.398 10.191 1.00 41.41 329 GLY A C 1
ATOM 2496 O O . GLY A 1 329 ? 50.369 11.105 9.016 1.00 41.41 329 GLY A O 1
ATOM 2497 N N . GLY A 1 330 ? 49.150 12.148 10.606 1.00 43.66 330 GLY A N 1
ATOM 2498 C CA . GLY A 1 330 ? 48.172 12.815 9.750 1.00 43.66 330 GLY A CA 1
ATOM 2499 C C . GLY A 1 330 ? 46.797 12.778 10.407 1.00 43.66 330 GLY A C 1
ATOM 2500 O O . GLY A 1 330 ? 46.255 11.696 10.589 1.00 43.66 330 GLY A O 1
ATOM 2501 N N . GLY A 1 331 ? 46.231 13.929 10.795 1.00 40.38 331 GLY A N 1
ATOM 2502 C CA . GLY A 1 331 ? 44.819 13.939 11.202 1.00 40.38 331 GLY A CA 1
ATOM 2503 C C . GLY A 1 331 ? 44.346 14.955 12.239 1.00 40.38 331 GLY A C 1
ATOM 2504 O O . GLY A 1 331 ? 43.366 14.670 12.911 1.00 40.38 331 GLY A O 1
ATOM 2505 N N . GLU A 1 332 ? 44.941 16.142 12.389 1.00 40.09 332 GLU A N 1
ATOM 2506 C CA . GLU A 1 332 ? 44.259 17.195 13.174 1.00 40.09 332 GLU A CA 1
ATOM 2507 C C . GLU A 1 332 ? 43.037 17.784 12.440 1.00 40.09 332 GLU A C 1
ATOM 2509 O O . GLU A 1 332 ? 42.114 18.280 13.084 1.00 40.09 332 GLU A O 1
ATOM 2514 N N . GLY A 1 333 ? 42.996 17.694 11.103 1.00 39.41 333 GLY A N 1
ATOM 2515 C CA . GLY A 1 333 ? 41.840 18.095 10.291 1.00 39.41 333 GLY A CA 1
ATOM 2516 C C . GLY A 1 333 ? 40.736 17.034 10.239 1.00 39.41 333 GLY A C 1
ATOM 2517 O O . GLY A 1 333 ? 39.566 17.355 10.413 1.00 39.41 333 GLY A O 1
ATOM 2518 N N . GLU A 1 334 ? 41.106 15.759 10.090 1.00 44.91 334 GLU A N 1
ATOM 2519 C CA . GLU A 1 334 ? 40.148 14.662 9.883 1.00 44.91 334 GLU A CA 1
ATOM 2520 C C . GLU A 1 334 ? 39.388 14.287 11.169 1.00 44.91 334 GLU A C 1
ATOM 2522 O O . GLU A 1 334 ? 38.198 13.973 11.135 1.00 44.91 334 GLU A O 1
ATOM 2527 N N . VAL A 1 335 ? 40.044 14.390 12.333 1.00 45.91 335 VAL A N 1
ATOM 2528 C CA . VAL A 1 335 ? 39.397 14.182 13.640 1.00 45.91 335 VAL A CA 1
ATOM 2529 C C . VAL A 1 335 ? 38.452 15.340 13.974 1.00 45.91 335 VAL A C 1
ATOM 2531 O O . VAL A 1 335 ? 37.371 15.108 14.514 1.00 45.91 335 VAL A O 1
ATOM 2534 N N . LYS A 1 336 ? 38.812 16.579 13.604 1.00 41.84 336 LYS A N 1
ATOM 2535 C CA . LYS A 1 336 ? 37.936 17.748 13.775 1.00 41.84 336 LYS A CA 1
ATOM 2536 C C . LYS A 1 336 ? 36.711 17.678 12.869 1.00 41.84 336 LYS A C 1
ATOM 2538 O O . LYS A 1 336 ? 35.622 17.955 13.353 1.00 41.84 336 LYS A O 1
ATOM 2543 N N . GLU A 1 337 ? 36.855 17.267 11.608 1.00 43.66 337 GLU A N 1
ATOM 2544 C CA . GLU A 1 337 ? 35.714 17.099 10.696 1.00 43.66 337 GLU A CA 1
ATOM 2545 C C . GLU A 1 337 ? 34.769 15.972 11.129 1.00 43.66 337 GLU A C 1
ATOM 2547 O O . GLU A 1 337 ? 33.554 16.170 11.117 1.00 43.66 337 GLU A O 1
ATOM 2552 N N . ARG A 1 338 ? 35.293 14.824 11.587 1.00 47.28 338 ARG A N 1
ATOM 2553 C CA . ARG A 1 338 ? 34.450 13.739 12.123 1.00 47.28 338 ARG A CA 1
ATOM 2554 C C . ARG A 1 338 ? 33.713 14.153 13.395 1.00 47.28 338 ARG A C 1
ATOM 2556 O O . ARG A 1 338 ? 32.515 13.910 13.502 1.00 47.28 338 ARG A O 1
ATOM 2563 N N . ALA A 1 339 ? 34.389 14.844 14.312 1.00 38.22 339 ALA A N 1
ATOM 2564 C CA . ALA A 1 339 ? 33.755 15.359 15.524 1.00 38.22 339 ALA A CA 1
ATOM 2565 C C . ALA A 1 339 ? 32.679 16.418 15.212 1.00 38.22 339 ALA A C 1
ATOM 2567 O O . ALA A 1 339 ? 31.627 16.437 15.851 1.00 38.22 339 ALA A O 1
ATOM 2568 N N . LEU A 1 340 ? 32.905 17.273 14.205 1.00 35.34 340 LEU A N 1
ATOM 2569 C CA . LEU A 1 340 ? 31.921 18.263 13.758 1.00 35.34 340 LEU A CA 1
ATOM 2570 C C . LEU A 1 340 ? 30.696 17.595 13.116 1.00 35.34 340 LEU A C 1
ATOM 2572 O O . LEU A 1 340 ? 29.569 18.031 13.352 1.00 35.34 340 LEU A O 1
ATOM 2576 N N . ALA A 1 341 ? 30.899 16.533 12.332 1.00 43.25 341 ALA A N 1
ATOM 2577 C CA . ALA A 1 341 ? 29.826 15.776 11.694 1.00 43.25 341 ALA A CA 1
ATOM 2578 C C . ALA A 1 341 ? 28.949 15.047 12.727 1.00 43.25 341 ALA A C 1
ATOM 2580 O O . ALA A 1 341 ? 27.725 15.167 12.675 1.00 43.25 341 ALA A O 1
ATOM 2581 N N . GLU A 1 342 ? 29.555 14.387 13.717 1.00 39.25 342 GLU A N 1
ATOM 2582 C CA . GLU A 1 342 ? 28.822 13.703 14.793 1.00 39.25 342 GLU A CA 1
ATOM 2583 C C . GLU A 1 342 ? 28.047 14.680 15.688 1.00 39.25 342 GLU A C 1
ATOM 2585 O O . GLU A 1 342 ? 26.892 14.424 16.028 1.00 39.25 342 GLU A O 1
ATOM 2590 N N . LEU A 1 343 ? 28.625 15.844 16.011 1.00 33.88 343 LEU A N 1
ATOM 2591 C CA . LEU A 1 343 ? 27.923 16.900 16.751 1.00 33.88 343 LEU A CA 1
ATOM 2592 C C . LEU A 1 343 ? 26.761 17.499 15.949 1.00 33.88 343 LEU A C 1
ATOM 2594 O O . LEU A 1 343 ? 25.718 17.819 16.521 1.00 33.88 343 LEU A O 1
ATOM 2598 N N . THR A 1 344 ? 26.916 17.627 14.630 1.00 37.38 344 THR A N 1
ATOM 2599 C CA . THR A 1 344 ? 25.861 18.129 13.739 1.00 37.38 344 THR A CA 1
ATOM 2600 C C . THR A 1 344 ? 24.707 17.134 13.634 1.00 37.38 344 THR A C 1
ATOM 2602 O O . THR A 1 344 ? 23.543 17.535 13.670 1.00 37.38 344 THR A O 1
ATOM 2605 N N . ASP A 1 345 ? 25.002 15.838 13.554 1.00 42.41 345 ASP A N 1
ATOM 2606 C CA . ASP A 1 345 ? 23.978 14.794 13.528 1.00 42.41 345 ASP A CA 1
ATOM 2607 C C . ASP A 1 345 ? 23.299 14.615 14.888 1.00 42.41 345 ASP A C 1
ATOM 2609 O O . ASP A 1 345 ? 22.077 14.468 14.936 1.00 42.41 345 ASP A O 1
ATOM 2613 N N . PHE A 1 346 ? 24.031 14.753 15.995 1.00 38.84 346 PHE A N 1
ATOM 2614 C CA . PHE A 1 346 ? 23.446 14.787 17.334 1.00 38.84 346 PHE A CA 1
ATOM 2615 C C . PHE A 1 346 ? 22.539 16.011 17.536 1.00 38.84 346 PHE A C 1
ATOM 2617 O O . PHE A 1 346 ? 21.435 15.879 18.062 1.00 38.84 346 PHE A O 1
ATOM 2624 N N . ALA A 1 347 ? 22.951 17.196 17.069 1.00 34.16 347 ALA A N 1
ATOM 2625 C CA . ALA A 1 347 ? 22.137 18.410 17.132 1.00 34.16 347 ALA A CA 1
ATOM 2626 C C . ALA A 1 347 ? 20.874 18.306 16.263 1.00 34.16 347 ALA A C 1
ATOM 2628 O O . ALA A 1 347 ? 19.800 18.717 16.696 1.00 34.16 347 ALA A O 1
ATOM 2629 N N . LYS A 1 348 ? 20.963 17.703 15.068 1.00 38.75 348 LYS A N 1
ATOM 2630 C CA . LYS A 1 348 ? 19.790 17.397 14.232 1.00 38.75 348 LYS A CA 1
ATOM 2631 C C . LYS A 1 348 ? 18.864 16.400 14.919 1.00 38.75 348 LYS A C 1
ATOM 2633 O O . LYS A 1 348 ? 17.657 16.613 14.936 1.00 38.75 348 LYS A O 1
ATOM 2638 N N . GLN A 1 349 ? 19.405 15.328 15.494 1.00 38.53 349 GLN A N 1
ATOM 2639 C CA . GLN A 1 349 ? 18.610 14.316 16.184 1.00 38.53 349 GLN A CA 1
ATOM 2640 C C . GLN A 1 349 ? 17.944 14.875 17.442 1.00 38.53 349 GLN A C 1
ATOM 2642 O O . GLN A 1 349 ? 16.774 14.586 17.662 1.00 38.53 349 GLN A O 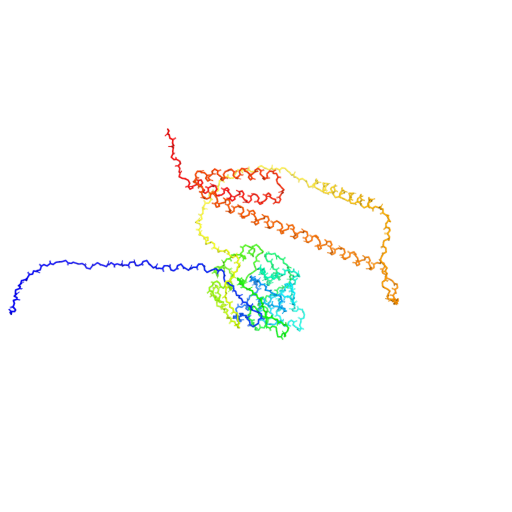1
ATOM 2647 N N . SER A 1 350 ? 18.619 15.716 18.228 1.00 30.75 350 SER A N 1
ATOM 2648 C CA . SER A 1 350 ? 18.034 16.324 19.428 1.00 30.75 350 SER A CA 1
ATOM 2649 C C . SER A 1 350 ? 16.971 17.377 19.098 1.00 30.75 350 SER A C 1
ATOM 2651 O O . SER A 1 350 ? 15.930 17.395 19.749 1.00 30.75 350 SER A O 1
ATOM 2653 N N . LEU A 1 351 ? 17.155 18.176 18.036 1.00 35.00 351 LEU A N 1
ATOM 2654 C CA . LEU A 1 351 ? 16.117 19.071 17.502 1.00 35.00 351 LEU A CA 1
ATOM 2655 C C . LEU A 1 351 ? 14.911 18.288 16.981 1.00 35.00 351 LEU A C 1
ATOM 2657 O O . LEU A 1 351 ? 13.774 18.653 17.259 1.00 35.00 351 LEU A O 1
ATOM 2661 N N . VAL A 1 352 ? 15.143 17.190 16.261 1.00 43.69 352 VAL A N 1
ATOM 2662 C CA . VAL A 1 352 ? 14.074 16.323 15.756 1.00 43.69 352 VAL A CA 1
ATOM 2663 C C . VAL A 1 352 ? 13.324 15.664 16.914 1.00 43.69 352 VAL A C 1
ATOM 2665 O O . VAL A 1 352 ? 12.099 15.695 16.920 1.00 43.69 352 VAL A O 1
ATOM 2668 N N . GLN A 1 353 ? 14.020 15.138 17.923 1.00 37.59 353 GLN A N 1
ATOM 2669 C CA . GLN A 1 353 ? 13.402 14.569 19.126 1.00 37.59 353 GLN A CA 1
ATOM 2670 C C . GLN A 1 353 ? 12.646 15.629 19.940 1.00 37.59 353 GLN A C 1
ATOM 2672 O O . GLN A 1 353 ? 11.548 15.352 20.414 1.00 37.59 353 GLN A O 1
ATOM 2677 N N . GLY A 1 354 ? 13.171 16.854 20.038 1.00 32.09 354 GLY A N 1
ATOM 2678 C CA . GLY A 1 354 ? 12.489 17.990 20.667 1.00 32.09 354 GLY A CA 1
ATOM 2679 C C . GLY A 1 354 ? 11.224 18.426 19.920 1.00 32.09 354 GLY A C 1
ATOM 2680 O O . GLY A 1 354 ? 10.208 18.725 20.539 1.00 32.09 354 GLY A O 1
ATOM 2681 N N . LEU A 1 355 ? 11.245 18.399 18.585 1.00 40.59 355 LEU A N 1
ATOM 2682 C CA . LEU A 1 355 ? 10.077 18.691 17.748 1.00 40.59 355 LEU A CA 1
ATOM 2683 C C . LEU A 1 355 ? 9.048 17.547 17.773 1.00 40.59 355 LEU A C 1
ATOM 2685 O O . LEU A 1 355 ? 7.844 17.799 17.717 1.00 40.59 355 LEU A O 1
ATOM 2689 N N . TYR A 1 356 ? 9.491 16.289 17.886 1.00 39.22 356 TYR A N 1
ATOM 2690 C CA . TYR A 1 356 ? 8.603 15.137 18.065 1.00 39.22 356 TYR A CA 1
ATOM 2691 C C . TYR A 1 356 ? 7.942 15.134 19.445 1.00 39.22 356 TYR A C 1
ATOM 2693 O O . TYR A 1 356 ? 6.738 14.898 19.515 1.00 39.22 356 TYR A O 1
ATOM 2701 N N . SER A 1 357 ? 8.670 15.458 20.518 1.00 39.12 357 SER A N 1
ATOM 2702 C CA . SER A 1 357 ? 8.094 15.543 21.866 1.00 39.12 357 SER A CA 1
ATOM 2703 C C . SER A 1 357 ? 7.128 16.724 22.008 1.00 39.12 357 SER A C 1
ATOM 2705 O O . SER A 1 357 ? 6.064 16.569 22.606 1.00 39.12 357 SER A O 1
ATOM 2707 N N . GLN A 1 358 ? 7.416 17.867 21.373 1.00 41.56 358 GLN A N 1
ATOM 2708 C CA . GLN A 1 358 ? 6.456 18.973 21.255 1.00 41.56 358 GLN A CA 1
ATOM 2709 C C . GLN A 1 358 ? 5.193 18.563 20.485 1.00 41.56 358 GLN A C 1
ATOM 2711 O O . GLN A 1 358 ? 4.087 18.929 20.878 1.00 41.56 358 GLN A O 1
ATOM 2716 N N . ARG A 1 359 ? 5.329 17.759 19.423 1.00 49.78 359 ARG A N 1
ATOM 2717 C CA . ARG A 1 359 ? 4.190 17.263 18.639 1.00 49.78 359 ARG A CA 1
ATOM 2718 C C . ARG A 1 359 ? 3.357 16.221 19.388 1.00 49.78 359 ARG A C 1
ATOM 2720 O O . ARG A 1 359 ? 2.136 16.263 19.286 1.00 49.78 359 ARG A O 1
ATOM 2727 N N . GLU A 1 360 ? 3.975 15.299 20.122 1.00 46.22 360 GLU A N 1
ATOM 2728 C CA . GLU A 1 360 ? 3.247 14.336 20.961 1.00 46.22 360 GLU A CA 1
ATOM 2729 C C . GLU A 1 360 ? 2.486 15.047 22.082 1.00 46.22 360 GLU A C 1
ATOM 2731 O O . GLU A 1 360 ? 1.302 14.772 22.269 1.00 46.22 360 GLU A O 1
ATOM 2736 N N . ALA A 1 361 ? 3.108 16.029 22.743 1.00 47.62 361 ALA A N 1
ATOM 2737 C CA . ALA A 1 361 ? 2.440 16.857 23.745 1.00 47.62 361 ALA A CA 1
ATOM 2738 C C . ALA A 1 361 ? 1.262 17.648 23.147 1.00 47.62 361 ALA A C 1
ATOM 2740 O O . ALA A 1 361 ? 0.192 17.707 23.750 1.00 47.62 361 ALA A O 1
ATOM 2741 N N . LEU A 1 362 ? 1.416 18.194 21.934 1.00 49.22 362 LEU A N 1
ATOM 2742 C CA . LEU A 1 362 ? 0.337 18.888 21.222 1.00 49.22 362 LEU A CA 1
ATOM 2743 C C . LEU A 1 362 ? -0.816 17.937 20.859 1.00 49.22 362 LEU A C 1
ATOM 2745 O O . LEU A 1 362 ? -1.985 18.287 21.005 1.00 49.22 362 LEU A O 1
ATOM 2749 N N . MET A 1 363 ? -0.505 16.724 20.398 1.00 55.69 363 MET A N 1
ATOM 2750 C CA . MET A 1 363 ? -1.516 15.726 20.042 1.00 55.69 363 MET A CA 1
ATOM 2751 C C . MET A 1 363 ? -2.258 15.199 21.272 1.00 55.69 363 MET A C 1
ATOM 2753 O O . MET A 1 363 ? -3.478 15.051 21.223 1.00 55.69 363 MET A O 1
ATOM 2757 N N . GLN A 1 364 ? -1.551 14.977 22.382 1.00 59.44 364 GLN A N 1
ATOM 2758 C CA . GLN A 1 364 ? -2.160 14.623 23.664 1.00 59.44 364 GLN A CA 1
ATOM 2759 C C . GLN A 1 364 ? -3.046 15.758 24.182 1.00 59.44 364 GLN A C 1
ATOM 2761 O O . GLN A 1 364 ? -4.191 15.502 24.547 1.00 59.44 364 GLN A O 1
ATOM 2766 N N . ALA A 1 365 ? -2.585 17.011 24.106 1.00 51.06 365 ALA A N 1
ATOM 2767 C CA . ALA A 1 365 ? -3.395 18.179 24.448 1.00 51.06 365 ALA A CA 1
ATOM 2768 C C . ALA A 1 365 ? -4.654 18.281 23.568 1.00 51.06 365 ALA A C 1
ATOM 2770 O O . ALA A 1 365 ? -5.741 18.558 24.069 1.00 51.06 365 ALA A O 1
ATOM 2771 N N . HIS A 1 366 ? -4.548 17.985 22.268 1.00 58.91 366 HIS A N 1
ATOM 2772 C CA . HIS A 1 366 ? -5.694 17.943 21.358 1.00 58.91 366 HIS A CA 1
ATOM 2773 C C . HIS A 1 366 ? -6.686 16.823 21.677 1.00 58.91 366 HIS A C 1
ATOM 2775 O O . HIS A 1 366 ? -7.898 17.023 21.576 1.00 58.91 366 HIS A O 1
ATOM 2781 N N . GLN A 1 367 ? -6.191 15.638 22.023 1.00 59.62 367 GLN A N 1
ATOM 2782 C CA . GLN A 1 367 ? -7.033 14.497 22.363 1.00 59.62 367 GLN A CA 1
ATOM 2783 C C . GLN A 1 367 ? -7.738 14.712 23.704 1.00 59.62 367 GLN A C 1
ATOM 2785 O O . GLN A 1 367 ? -8.934 14.446 23.807 1.00 59.62 367 GLN A O 1
ATOM 2790 N N . GLN A 1 368 ? -7.029 15.263 24.687 1.00 62.81 368 GLN A N 1
ATOM 2791 C CA . GLN A 1 368 ? -7.585 15.615 25.986 1.00 62.81 368 GLN A CA 1
ATOM 2792 C C . GLN A 1 368 ? -8.640 16.719 25.853 1.00 62.81 368 GLN A C 1
ATOM 2794 O O . GLN A 1 368 ? -9.760 16.547 26.322 1.00 62.81 368 GLN A O 1
ATOM 2799 N N . ALA A 1 369 ? -8.350 17.783 25.096 1.00 57.38 369 ALA A N 1
ATOM 2800 C CA . ALA A 1 369 ? -9.325 18.837 24.819 1.00 57.38 369 ALA A CA 1
ATOM 2801 C C . ALA A 1 369 ? -10.589 18.295 24.127 1.00 57.38 369 ALA A C 1
ATOM 2803 O O . ALA A 1 369 ? -11.694 18.739 24.421 1.00 57.38 369 ALA A O 1
ATOM 2804 N N . ARG A 1 370 ? -10.459 17.305 23.231 1.00 60.84 370 ARG A N 1
ATOM 2805 C CA . ARG A 1 370 ? -11.610 16.645 22.589 1.00 60.84 370 ARG A CA 1
ATOM 2806 C C . ARG A 1 370 ? -12.439 15.806 23.555 1.00 60.84 370 ARG A C 1
ATOM 2808 O O . ARG A 1 370 ? -13.659 15.790 23.425 1.00 60.84 370 ARG A O 1
ATOM 2815 N N . GLN A 1 371 ? -11.797 15.108 24.485 1.00 64.88 371 GLN A N 1
ATOM 2816 C CA . GLN A 1 371 ? -12.493 14.327 25.507 1.00 64.88 371 GLN A CA 1
ATOM 2817 C C . GLN A 1 371 ? -13.242 15.240 26.478 1.00 64.88 371 GLN A C 1
ATOM 2819 O O . GLN A 1 371 ? -14.428 15.024 26.709 1.00 64.88 371 GLN A O 1
ATOM 2824 N N . GLU A 1 372 ? -12.591 16.306 26.946 1.00 63.91 372 GLU A N 1
ATOM 2825 C CA . GLU A 1 372 ? -13.215 17.324 27.797 1.00 63.91 372 GLU A CA 1
ATOM 2826 C C . GLU A 1 372 ? -14.406 17.986 27.087 1.00 63.91 372 GLU A C 1
ATOM 2828 O O . GLU A 1 372 ? -15.462 18.187 27.688 1.00 63.91 372 GLU A O 1
ATOM 2833 N N . LEU A 1 373 ? -14.285 18.259 25.783 1.00 64.69 373 LEU A N 1
ATOM 2834 C CA . LEU A 1 373 ? -15.376 18.822 24.988 1.00 64.69 373 LEU A CA 1
ATOM 2835 C C . LEU A 1 373 ? -16.542 17.836 24.819 1.00 64.69 373 LEU A C 1
ATOM 2837 O O . LEU A 1 373 ? -17.697 18.236 24.935 1.00 64.69 373 LEU A O 1
ATOM 2841 N N . ALA A 1 374 ? -16.262 16.552 24.587 1.00 62.81 374 ALA A N 1
ATOM 2842 C CA . ALA A 1 374 ? -17.289 15.518 24.463 1.00 62.81 374 ALA A CA 1
ATOM 2843 C C . ALA A 1 374 ? -18.042 15.280 25.785 1.00 62.81 374 ALA A C 1
ATOM 2845 O O . ALA A 1 374 ? -19.262 15.110 25.785 1.00 62.81 374 ALA A O 1
ATOM 2846 N N . GLU A 1 375 ? -17.334 15.308 26.915 1.00 67.94 375 GLU A N 1
ATOM 2847 C CA . GLU A 1 375 ? -17.930 15.184 28.247 1.00 67.94 375 GLU A CA 1
ATOM 2848 C C . GLU A 1 375 ? -18.794 16.406 28.594 1.00 67.94 375 GLU A C 1
ATOM 2850 O O . GLU A 1 375 ? -19.923 16.265 29.078 1.00 67.94 375 GLU A O 1
ATOM 2855 N N . LEU A 1 376 ? -18.313 17.611 28.267 1.00 62.88 376 LEU A N 1
ATOM 2856 C CA . LEU A 1 376 ? -19.080 18.846 28.410 1.00 62.88 376 LEU A CA 1
ATOM 2857 C C . LEU A 1 376 ? -20.352 18.812 27.549 1.00 62.88 376 LEU A C 1
ATOM 2859 O O . LEU A 1 376 ? -21.428 19.169 28.026 1.00 62.88 376 LEU A O 1
ATOM 2863 N N . GLU A 1 377 ? -20.256 18.345 26.303 1.00 65.88 377 GLU A N 1
ATOM 2864 C CA . GLU A 1 377 ? -21.409 18.207 25.410 1.00 65.88 377 GLU A CA 1
ATOM 2865 C C . GLU A 1 377 ? -22.442 17.218 25.953 1.00 65.88 377 GLU A C 1
ATOM 2867 O O . GLU A 1 377 ? -23.631 17.539 25.984 1.00 65.88 377 GLU A O 1
ATOM 2872 N N . ALA A 1 378 ? -22.010 16.058 26.452 1.00 67.00 378 ALA A N 1
ATOM 2873 C CA . ALA A 1 378 ? -22.907 15.094 27.085 1.00 67.00 378 ALA A CA 1
ATOM 2874 C C . ALA A 1 378 ? -23.635 15.707 28.296 1.00 67.00 378 ALA A C 1
ATOM 2876 O O . ALA A 1 378 ? -24.840 15.503 28.480 1.00 67.00 378 ALA A O 1
ATOM 2877 N N . ARG A 1 379 ? -22.930 16.527 29.084 1.00 68.50 379 ARG A N 1
ATOM 2878 C CA . ARG A 1 379 ? -23.503 17.245 30.228 1.00 68.50 379 ARG A CA 1
ATOM 2879 C C . ARG A 1 379 ? -24.499 18.324 29.797 1.00 68.50 379 ARG A C 1
ATOM 2881 O O . ARG A 1 379 ? -25.559 18.436 30.406 1.00 68.50 379 ARG A O 1
ATOM 2888 N N . ILE A 1 380 ? -24.212 19.073 28.735 1.00 63.16 380 ILE A N 1
ATOM 2889 C CA . ILE A 1 380 ? -25.088 20.134 28.213 1.00 63.16 380 ILE A CA 1
ATOM 2890 C C . ILE A 1 380 ? -26.360 19.554 27.574 1.00 63.16 380 ILE A C 1
ATOM 2892 O O . ILE A 1 380 ? -27.446 20.107 27.748 1.00 63.16 380 ILE A O 1
ATOM 2896 N N . VAL A 1 381 ? -26.266 18.412 26.888 1.00 66.25 381 VAL A N 1
ATOM 2897 C CA . VAL A 1 381 ? -27.429 17.726 26.296 1.00 66.25 381 VAL A CA 1
ATOM 2898 C C . VAL A 1 381 ? -28.421 17.253 27.365 1.00 66.25 381 VAL A C 1
ATOM 2900 O O . VAL A 1 381 ? -29.621 17.210 27.095 1.00 66.25 381 VAL A O 1
ATOM 2903 N N . SER A 1 382 ? -27.949 16.969 28.584 1.00 70.56 382 SER A N 1
ATOM 2904 C CA . SER A 1 382 ? -28.806 16.590 29.718 1.00 70.56 382 SER A CA 1
ATOM 2905 C C . SER A 1 382 ? -29.632 17.748 30.311 1.00 70.56 382 SER A C 1
ATOM 2907 O O . SER A 1 382 ? -30.539 17.506 31.110 1.00 70.56 382 SER A O 1
ATOM 2909 N N . LEU A 1 383 ? -29.355 18.998 29.917 1.00 67.31 383 LEU A N 1
ATOM 2910 C CA . LEU A 1 383 ? -30.069 20.191 30.381 1.00 67.31 383 LEU A CA 1
ATOM 2911 C C . LEU A 1 383 ? -31.347 20.452 29.567 1.00 67.31 383 LEU A C 1
ATOM 2913 O O . LEU A 1 383 ? -31.462 20.079 28.397 1.00 67.31 383 LEU A O 1
ATOM 2917 N N . ARG A 1 384 ? -32.326 21.134 30.178 1.00 70.38 384 ARG A N 1
ATOM 2918 C CA . ARG A 1 384 ? -33.555 21.560 29.485 1.00 70.38 384 ARG A CA 1
ATOM 2919 C C . ARG A 1 384 ? -33.245 22.680 28.479 1.00 70.38 384 ARG A C 1
ATOM 2921 O O . ARG A 1 384 ? -32.311 23.451 28.665 1.00 70.38 384 ARG A O 1
ATOM 2928 N N . LEU A 1 385 ? -34.055 22.779 27.420 1.00 61.53 385 LEU A N 1
ATOM 2929 C CA . LEU A 1 385 ? -33.843 23.667 26.260 1.00 61.53 385 LEU A CA 1
ATOM 2930 C C . LEU A 1 385 ? -33.516 25.148 26.582 1.00 61.53 385 LEU A C 1
ATOM 2932 O O . LEU A 1 385 ? -32.640 25.689 25.910 1.00 61.53 385 LEU A O 1
ATOM 2936 N N . PRO A 1 386 ? -34.120 25.813 27.590 1.00 65.06 386 PRO A N 1
ATOM 2937 C CA . PRO A 1 386 ? -33.723 27.179 27.956 1.00 65.06 386 PRO A CA 1
ATOM 2938 C C . PRO A 1 386 ? -32.328 27.237 28.597 1.00 65.06 386 PRO A C 1
ATOM 2940 O O . PRO A 1 386 ? -31.503 28.074 28.235 1.00 65.06 386 PRO A O 1
ATOM 2943 N N . ASP A 1 387 ? -32.045 26.292 29.494 1.00 69.38 387 ASP A N 1
ATOM 2944 C CA . ASP A 1 387 ? -30.798 26.218 30.264 1.00 69.38 387 ASP A CA 1
ATOM 2945 C C . ASP A 1 387 ? -29.606 25.845 29.365 1.00 69.38 387 ASP A C 1
ATOM 2947 O O . ASP A 1 387 ? -28.477 26.290 29.571 1.00 69.38 387 ASP A O 1
ATOM 2951 N N . ARG A 1 388 ? -29.867 25.061 28.313 1.00 69.56 388 ARG A N 1
ATOM 2952 C CA . ARG A 1 388 ? -28.878 24.651 27.313 1.00 69.56 388 ARG A CA 1
ATOM 2953 C C . ARG A 1 388 ? -28.383 25.818 26.452 1.00 69.56 388 ARG A C 1
ATOM 2955 O O . ARG A 1 388 ? -27.183 25.928 26.213 1.00 69.56 388 ARG A O 1
ATOM 2962 N N . ILE A 1 389 ? -29.285 26.699 26.012 1.00 67.50 389 ILE A N 1
ATOM 2963 C CA . ILE A 1 389 ? -28.929 27.898 25.231 1.00 67.50 389 ILE A CA 1
ATOM 2964 C C . ILE A 1 389 ? -28.045 28.828 26.069 1.00 67.50 389 ILE A C 1
ATOM 2966 O O . ILE A 1 389 ? -27.001 29.272 25.592 1.00 67.50 389 ILE A O 1
ATOM 2970 N N . GLN A 1 390 ? -28.411 29.049 27.334 1.00 72.38 390 GLN A N 1
ATOM 2971 C CA . GLN A 1 390 ? -27.631 29.879 28.252 1.00 72.38 390 GLN A CA 1
ATOM 2972 C C . GLN A 1 390 ? -26.234 29.290 28.521 1.00 72.38 390 GLN A C 1
ATOM 2974 O O . GLN A 1 390 ? -25.250 30.029 28.561 1.00 72.38 390 GLN A O 1
ATOM 2979 N N . ALA A 1 391 ? -26.124 27.962 28.641 1.00 69.25 391 ALA A N 1
ATOM 2980 C CA . ALA A 1 391 ? -24.841 27.277 28.808 1.00 69.25 391 ALA A CA 1
ATOM 2981 C C . ALA A 1 391 ? -23.922 27.428 27.578 1.00 69.25 391 ALA A C 1
ATOM 2983 O O . ALA A 1 391 ? -22.718 27.643 27.728 1.00 69.25 391 ALA A O 1
ATOM 2984 N N . TYR A 1 392 ? -24.476 27.371 26.360 1.00 67.19 392 TYR A N 1
ATOM 2985 C CA . TYR A 1 392 ? -23.708 27.619 25.135 1.00 67.19 392 TYR A CA 1
ATOM 2986 C C . TYR A 1 392 ? -23.220 29.069 25.034 1.00 67.19 392 TYR A C 1
ATOM 2988 O O . TYR A 1 392 ? -22.066 29.300 24.673 1.00 67.19 392 TYR A O 1
ATOM 2996 N N . GLU A 1 393 ? -24.063 30.044 25.379 1.00 77.88 393 GLU A N 1
ATOM 2997 C CA . GLU A 1 393 ? -23.700 31.467 25.350 1.00 77.88 393 GLU A CA 1
ATOM 2998 C C . GLU A 1 393 ? -22.580 31.803 26.346 1.00 77.88 393 GLU A C 1
ATOM 3000 O O . GLU A 1 393 ? -21.625 32.492 25.985 1.00 77.88 393 GLU A O 1
ATOM 3005 N N . GLN A 1 394 ? -22.639 31.261 27.568 1.00 77.75 394 GLN A N 1
ATOM 3006 C CA . GLN A 1 394 ? -21.588 31.453 28.575 1.00 77.75 394 GLN A CA 1
ATOM 3007 C C . GLN A 1 394 ? -20.239 30.876 28.131 1.00 77.75 394 GLN A C 1
ATOM 3009 O O . GLN A 1 394 ? -19.208 31.527 28.296 1.00 77.75 394 GLN A O 1
ATOM 3014 N N . ARG A 1 395 ? -20.232 29.684 27.522 1.00 77.62 395 ARG A N 1
ATOM 3015 C CA . ARG A 1 395 ? -18.990 29.043 27.073 1.00 77.62 395 ARG A CA 1
ATOM 3016 C C . ARG A 1 395 ? -18.346 29.766 25.893 1.00 77.62 395 ARG A C 1
ATOM 3018 O O . ARG A 1 395 ? -17.122 29.843 25.823 1.00 77.62 395 ARG A O 1
ATOM 3025 N N . ILE A 1 396 ? -19.152 30.303 24.976 1.00 74.25 396 ILE A N 1
ATOM 3026 C CA . ILE A 1 396 ? -18.647 31.133 23.873 1.00 74.25 396 ILE A CA 1
ATOM 3027 C C . ILE A 1 396 ? -17.963 32.382 24.438 1.00 74.25 396 ILE A C 1
ATOM 3029 O O . ILE A 1 396 ? -16.833 32.664 24.054 1.00 74.25 396 ILE A O 1
ATOM 3033 N N . ALA A 1 397 ? -18.587 33.070 25.399 1.00 74.75 397 ALA A N 1
ATOM 3034 C CA . ALA A 1 397 ? -18.001 34.258 26.023 1.00 74.75 397 ALA A CA 1
ATOM 3035 C C . ALA A 1 397 ? -16.688 33.956 26.773 1.00 74.75 397 ALA A C 1
ATOM 3037 O O . ALA A 1 397 ? -15.734 34.730 26.702 1.00 74.75 397 ALA A O 1
ATOM 3038 N N . GLU A 1 398 ? -16.613 32.814 27.461 1.00 76.75 398 GLU A N 1
ATOM 3039 C CA . GLU A 1 398 ? -15.396 32.357 28.142 1.00 76.75 398 GLU A CA 1
ATOM 3040 C C . GLU A 1 398 ? -14.256 32.077 27.147 1.00 76.75 398 GLU A C 1
ATOM 3042 O O . GLU A 1 398 ? -13.147 32.583 27.320 1.00 76.75 398 GLU A O 1
ATOM 3047 N N . LEU A 1 399 ? -14.537 31.344 26.062 1.00 68.44 399 LEU A N 1
ATOM 3048 C CA . LEU A 1 399 ? -13.550 31.029 25.022 1.00 68.44 399 LEU A CA 1
ATOM 3049 C C . LEU A 1 399 ? -13.089 32.273 24.248 1.00 68.44 399 LEU A C 1
ATOM 3051 O O . LEU A 1 399 ? -11.918 32.362 23.881 1.00 68.44 399 LEU A O 1
ATOM 3055 N N . GLU A 1 400 ? -13.971 33.251 24.022 1.00 72.88 400 GLU A N 1
ATOM 3056 C CA . GLU A 1 400 ? -13.602 34.550 23.441 1.00 72.88 400 GLU A CA 1
ATOM 3057 C C . GLU A 1 400 ? -12.658 35.334 24.367 1.00 72.88 400 GLU A C 1
ATOM 3059 O O . GLU A 1 400 ? -11.710 35.962 23.888 1.00 72.88 400 GLU A O 1
ATOM 3064 N N . GLY A 1 401 ? -12.852 35.239 25.688 1.00 74.12 401 GLY A N 1
ATOM 3065 C CA . GLY A 1 401 ? -11.937 35.796 26.688 1.00 74.12 401 GLY A CA 1
ATOM 3066 C C . GLY A 1 401 ? -10.577 35.090 26.719 1.00 74.12 401 GLY A C 1
ATOM 3067 O O . GLY A 1 401 ? -9.534 35.745 26.761 1.00 74.12 401 GLY A O 1
ATOM 3068 N N . GLU A 1 402 ? -10.556 33.759 26.626 1.00 67.50 402 GLU A N 1
ATOM 3069 C CA . GLU A 1 402 ? -9.308 32.988 26.558 1.00 67.50 402 GLU A CA 1
ATOM 3070 C C . GLU A 1 402 ? -8.514 33.272 25.272 1.00 67.50 402 GLU A C 1
ATOM 3072 O O . GLU A 1 402 ? -7.282 33.361 25.310 1.00 67.50 402 GLU A O 1
ATOM 3077 N N . LEU A 1 403 ? -9.203 33.488 24.144 1.00 59.34 403 LEU A N 1
ATOM 3078 C CA . LEU A 1 403 ? -8.594 33.819 22.851 1.00 59.34 403 LEU A CA 1
ATOM 3079 C C . LEU A 1 403 ? -7.771 35.120 22.904 1.00 59.34 403 LEU A C 1
ATOM 3081 O O . LEU A 1 403 ? -6.767 35.243 22.200 1.00 59.34 403 LEU A O 1
ATOM 3085 N N . ALA A 1 404 ? -8.155 36.066 23.769 1.00 61.69 404 ALA A N 1
ATOM 3086 C CA . ALA A 1 404 ? -7.466 37.345 23.942 1.00 61.69 404 ALA A CA 1
ATOM 3087 C C . ALA A 1 404 ? -6.105 37.230 24.662 1.00 61.69 404 ALA A C 1
ATOM 3089 O O . ALA A 1 404 ? -5.292 38.149 24.572 1.00 61.69 404 ALA A O 1
ATOM 3090 N N . SER A 1 405 ? -5.827 36.112 25.348 1.00 58.19 405 SER A N 1
ATOM 3091 C CA . SER A 1 405 ? -4.633 35.938 26.201 1.00 58.19 405 SER A CA 1
ATOM 3092 C C . SER A 1 405 ? -3.642 34.865 25.726 1.00 58.19 405 SER A C 1
ATOM 3094 O O . SER A 1 405 ? -2.556 34.745 26.294 1.00 58.19 405 SER A O 1
ATOM 3096 N N . ARG A 1 406 ? -3.971 34.089 24.681 1.00 57.03 406 ARG A N 1
ATOM 3097 C CA . ARG A 1 406 ? -3.184 32.916 24.245 1.00 57.03 406 ARG A CA 1
ATOM 3098 C C . ARG A 1 406 ? -2.352 33.157 22.969 1.00 57.03 406 ARG A C 1
ATOM 3100 O O . ARG A 1 406 ? -2.663 34.034 22.159 1.00 57.03 406 ARG A O 1
ATOM 3107 N N . SER A 1 407 ? -1.279 32.363 22.829 1.00 56.62 407 SER A N 1
ATOM 3108 C CA . SER A 1 407 ? -0.314 32.330 21.705 1.00 56.62 407 SER A CA 1
ATOM 3109 C C . SER A 1 407 ? -0.971 32.001 20.353 1.00 56.62 407 SER A C 1
ATOM 3111 O O . SER A 1 407 ? -2.011 31.343 20.322 1.00 56.62 407 SER A O 1
ATOM 3113 N N . ASP A 1 408 ? -0.349 32.417 19.243 1.00 58.59 408 ASP A N 1
ATOM 3114 C CA . ASP A 1 408 ? -0.884 32.332 17.872 1.00 58.59 408 ASP A CA 1
ATOM 3115 C C . ASP A 1 408 ? -1.299 30.907 17.450 1.00 58.59 408 ASP A C 1
ATOM 3117 O O . ASP A 1 408 ? -2.325 30.737 16.795 1.00 58.59 408 ASP A O 1
ATOM 3121 N N . GLU A 1 409 ? -0.587 29.870 17.902 1.00 54.16 409 GLU A N 1
ATOM 3122 C CA . GLU A 1 409 ? -0.905 28.460 17.604 1.00 54.16 409 GLU A CA 1
ATOM 3123 C C . GLU A 1 409 ? -2.189 27.965 18.297 1.00 54.16 409 GLU A C 1
ATOM 3125 O O . GLU A 1 409 ? -2.963 27.203 17.718 1.00 54.16 409 GLU A O 1
ATOM 3130 N N . LEU A 1 410 ? -2.481 28.444 19.513 1.00 53.25 410 LEU A N 1
ATOM 3131 C CA . LEU A 1 410 ? -3.725 28.106 20.214 1.00 53.25 410 LEU A CA 1
ATOM 3132 C C . LEU A 1 410 ? -4.928 28.918 19.717 1.00 53.25 410 LEU A C 1
ATOM 3134 O O . LEU A 1 410 ? -6.072 28.527 19.974 1.00 53.25 410 LEU A O 1
ATOM 3138 N N . ARG A 1 411 ? -4.703 30.027 18.999 1.00 57.25 411 ARG A N 1
ATOM 3139 C CA . ARG A 1 411 ? -5.789 30.858 18.461 1.00 57.25 411 ARG A CA 1
ATOM 3140 C C . ARG A 1 411 ? -6.548 30.158 17.342 1.00 57.25 411 ARG A C 1
ATOM 3142 O O . ARG A 1 411 ? -7.767 30.277 17.303 1.00 57.25 411 ARG A O 1
ATOM 3149 N N . GLU A 1 412 ? -5.872 29.391 16.488 1.00 58.81 412 GLU A N 1
ATOM 3150 C CA . GLU A 1 412 ? -6.530 28.662 15.391 1.00 58.81 412 GLU A CA 1
ATOM 3151 C C . GLU A 1 412 ? -7.426 27.527 15.911 1.00 58.81 412 GLU A C 1
ATOM 3153 O O . GLU A 1 412 ? -8.566 27.370 15.476 1.00 58.81 412 GLU A O 1
ATOM 3158 N N . VAL A 1 413 ? -6.963 26.793 16.926 1.00 57.88 413 VAL A N 1
ATOM 3159 C CA . VAL A 1 413 ? -7.740 25.724 17.577 1.00 57.88 413 VAL A CA 1
ATOM 3160 C C . VAL A 1 413 ? -8.960 26.286 18.307 1.00 57.88 413 VAL A C 1
ATOM 3162 O O . VAL A 1 413 ? -10.070 25.758 18.200 1.00 57.88 413 VAL A O 1
ATOM 3165 N N . THR A 1 414 ? -8.764 27.385 19.032 1.00 58.19 414 THR A N 1
ATOM 3166 C CA . THR A 1 414 ? -9.840 28.044 19.776 1.00 58.19 414 THR A CA 1
ATOM 3167 C C . THR A 1 414 ? -10.854 28.675 18.814 1.00 58.19 414 THR A C 1
ATOM 3169 O O . THR A 1 414 ? -12.053 28.552 19.049 1.00 58.19 414 THR A O 1
ATOM 3172 N N . ARG A 1 415 ? -10.414 29.241 17.677 1.00 66.56 415 ARG A N 1
ATOM 3173 C CA . ARG A 1 415 ? -11.297 29.768 16.619 1.00 66.56 415 ARG A CA 1
ATOM 3174 C C . ARG A 1 415 ? -12.150 28.667 15.984 1.00 66.56 415 ARG A C 1
ATOM 3176 O O . ARG A 1 415 ? -13.364 28.818 15.913 1.00 66.56 415 ARG A O 1
ATOM 3183 N N . ALA A 1 416 ? -11.548 27.535 15.616 1.00 65.56 416 ALA A N 1
ATOM 3184 C CA . ALA A 1 416 ? -12.289 26.398 15.064 1.00 65.56 416 ALA A CA 1
ATOM 3185 C C . ALA A 1 416 ? -13.330 25.842 16.055 1.00 65.56 416 ALA A C 1
ATOM 3187 O O . ALA A 1 416 ? -14.445 25.493 15.671 1.00 65.56 416 ALA A O 1
ATOM 3188 N N . THR A 1 417 ? -12.988 25.802 17.346 1.00 66.88 417 THR A N 1
ATOM 3189 C CA . THR A 1 417 ? -13.914 25.382 18.412 1.00 66.88 417 THR A CA 1
ATOM 3190 C C . THR A 1 417 ? -15.074 26.371 18.572 1.00 66.88 417 THR A C 1
ATOM 3192 O O . THR A 1 417 ? -16.226 25.966 18.736 1.00 66.88 417 THR A O 1
ATOM 3195 N N . LEU A 1 418 ? -14.788 27.671 18.468 1.00 67.31 418 LEU A N 1
ATOM 3196 C CA . LEU A 1 418 ? -15.779 28.740 18.540 1.00 67.31 418 LEU A CA 1
ATOM 3197 C C . LEU A 1 418 ? -16.817 28.650 17.412 1.00 67.31 418 LEU A C 1
ATOM 3199 O O . LEU A 1 418 ? -18.017 28.797 17.652 1.00 67.31 418 LEU A O 1
ATOM 3203 N N . ASP A 1 419 ? -16.362 28.376 16.190 1.00 71.38 419 ASP A N 1
ATOM 3204 C CA . ASP A 1 419 ? -17.229 28.283 15.014 1.00 71.38 419 ASP A CA 1
ATOM 3205 C C . ASP A 1 419 ? -18.204 27.102 15.121 1.00 71.38 419 ASP A C 1
ATOM 3207 O O . ASP A 1 419 ? -19.393 27.245 14.820 1.00 71.38 419 ASP A O 1
ATOM 3211 N N . VAL A 1 420 ? -17.743 25.962 15.645 1.00 72.12 420 VAL A N 1
ATOM 3212 C CA . VAL A 1 420 ? -18.598 24.793 15.911 1.00 72.12 420 VAL A CA 1
ATOM 3213 C C . VAL A 1 420 ? -19.659 25.110 1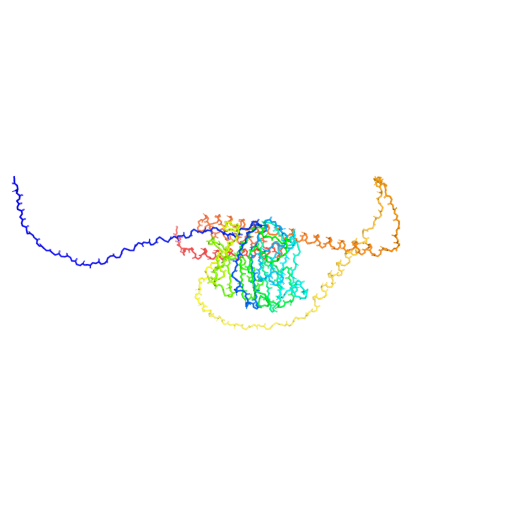6.969 1.00 72.12 420 VAL A C 1
ATOM 3215 O O . VAL A 1 420 ? -20.834 24.780 16.785 1.00 72.12 420 VAL A O 1
ATOM 3218 N N . LEU A 1 421 ? -19.285 25.786 18.061 1.00 68.56 421 LEU A N 1
ATOM 3219 C CA . LEU A 1 421 ? -20.236 26.166 19.112 1.00 68.56 421 LEU A CA 1
ATOM 3220 C C . LEU A 1 421 ? -21.278 27.175 18.613 1.00 68.56 421 LEU A C 1
ATOM 3222 O O . LEU A 1 421 ? -22.459 27.045 18.941 1.00 68.56 421 LEU A O 1
ATOM 3226 N N . ARG A 1 422 ? -20.883 28.133 17.766 1.00 72.38 422 ARG A N 1
ATOM 3227 C CA . ARG A 1 422 ? -21.806 29.096 17.141 1.00 72.38 422 ARG A CA 1
ATOM 3228 C C . ARG A 1 422 ? -22.820 28.419 16.220 1.00 72.38 422 ARG A C 1
ATOM 3230 O O . ARG A 1 422 ? -24.002 28.755 16.277 1.00 72.38 422 ARG A O 1
ATOM 3237 N N . GLN A 1 423 ? -22.391 27.447 15.413 1.00 71.69 423 GLN A N 1
ATOM 3238 C CA . GLN A 1 423 ? -23.299 26.673 14.557 1.00 71.69 423 GLN A CA 1
ATOM 3239 C C . GLN A 1 423 ? -24.324 25.882 15.379 1.00 71.69 423 GLN A C 1
ATOM 3241 O O . GLN A 1 423 ? -25.513 25.889 15.056 1.00 71.69 423 GLN A O 1
ATOM 3246 N N . LYS A 1 424 ? -23.890 25.253 16.479 1.00 68.88 424 LYS A N 1
ATOM 3247 C CA . LYS A 1 424 ? -24.789 24.520 17.383 1.00 68.88 424 LYS A CA 1
ATOM 3248 C C . LYS A 1 424 ? -25.770 25.445 18.105 1.00 68.88 424 LYS A C 1
ATOM 3250 O O . LYS A 1 424 ? -26.960 25.150 18.129 1.00 68.88 424 LYS A O 1
ATOM 3255 N N . LEU A 1 425 ? -25.312 26.593 18.614 1.00 70.06 425 LEU A N 1
ATOM 3256 C CA . LEU A 1 425 ? -26.190 27.599 19.223 1.00 70.06 425 LEU A CA 1
ATOM 3257 C C . LEU A 1 425 ? -27.265 28.085 18.238 1.00 70.06 425 LEU A C 1
ATOM 3259 O O . LEU A 1 425 ? -28.423 28.244 18.619 1.00 70.06 425 LEU A O 1
ATOM 3263 N N . ALA A 1 426 ? -26.902 28.298 16.970 1.00 71.06 426 ALA A N 1
ATOM 3264 C CA . ALA A 1 426 ? -27.851 28.691 15.933 1.00 71.06 426 ALA A CA 1
ATOM 3265 C C . ALA A 1 426 ? -28.902 27.599 15.661 1.00 71.06 426 ALA A C 1
ATOM 3267 O O . ALA A 1 426 ? -30.087 27.915 15.563 1.00 71.06 426 ALA A O 1
ATOM 3268 N N . ALA A 1 427 ? -28.492 26.327 15.603 1.00 71.56 427 ALA A N 1
ATOM 3269 C CA . ALA A 1 427 ? -29.403 25.194 15.428 1.00 71.56 427 ALA A CA 1
ATOM 3270 C C . ALA A 1 427 ? -30.370 25.026 16.617 1.00 71.56 427 ALA A C 1
ATOM 3272 O O . ALA A 1 427 ? -31.559 24.783 16.424 1.00 71.56 427 ALA A O 1
ATOM 3273 N N . GLU A 1 428 ? -29.883 25.218 17.844 1.00 69.44 428 GLU A N 1
ATOM 3274 C CA . GLU A 1 428 ? -30.680 25.150 19.077 1.00 69.44 428 GLU A CA 1
ATOM 3275 C C . GLU A 1 428 ? -31.668 26.319 19.217 1.00 69.44 428 GLU A C 1
ATOM 3277 O O . GLU A 1 428 ? -32.815 26.134 19.620 1.00 69.44 428 GLU A O 1
ATOM 3282 N N . LYS A 1 429 ? -31.275 27.534 18.811 1.00 72.12 429 LYS A N 1
ATOM 3283 C CA . LYS A 1 429 ? -32.193 28.685 18.755 1.00 72.12 429 LYS A CA 1
ATOM 3284 C C . LYS A 1 429 ? -33.285 28.520 17.694 1.00 72.12 429 LYS A C 1
ATOM 3286 O O . LYS A 1 429 ? -34.373 29.056 17.870 1.00 72.12 429 LYS A O 1
ATOM 3291 N N . GLN A 1 430 ? -33.008 27.788 16.612 1.00 72.19 430 GLN A N 1
ATOM 3292 C CA . GLN A 1 430 ? -33.979 27.488 15.551 1.00 72.19 430 GLN A CA 1
ATOM 3293 C C . GLN A 1 430 ? -34.936 26.343 15.914 1.00 72.19 430 GLN A C 1
ATOM 3295 O O . GLN A 1 430 ? -36.049 26.305 15.395 1.00 72.19 430 GLN A O 1
ATOM 3300 N N . SER A 1 431 ? -34.528 25.421 16.792 1.00 64.50 431 SER A N 1
ATOM 3301 C CA . SER A 1 431 ? -35.372 24.318 17.273 1.00 64.50 431 SER A CA 1
ATOM 3302 C C . SER A 1 431 ? -36.255 24.704 18.468 1.00 64.50 431 SER A C 1
ATOM 3304 O O . SER A 1 431 ? -37.203 23.984 18.793 1.00 64.50 431 SER A O 1
ATOM 3306 N N . ALA A 1 432 ? -35.988 25.849 19.105 1.00 59.62 432 ALA A N 1
ATOM 3307 C CA . ALA A 1 432 ? -36.837 26.411 20.146 1.00 59.62 432 ALA A CA 1
ATOM 3308 C C . ALA A 1 432 ? -38.158 26.955 19.550 1.00 59.62 432 ALA A C 1
ATOM 3310 O O . ALA A 1 432 ? -38.126 27.751 18.609 1.00 59.62 432 ALA A O 1
ATOM 3311 N N . PRO A 1 433 ? -39.336 26.574 20.082 1.00 55.06 433 PRO A N 1
ATOM 3312 C CA . PRO A 1 433 ? -40.604 2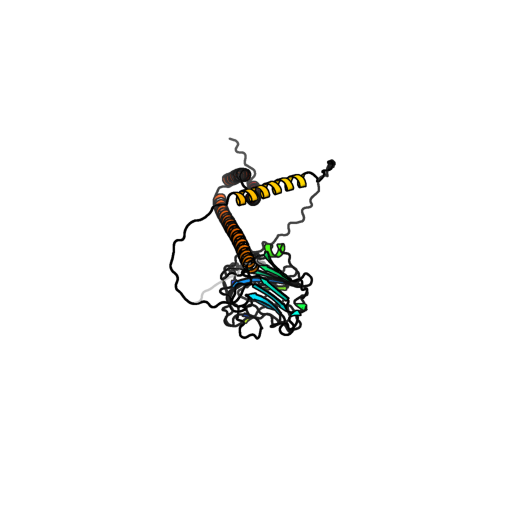7.127 19.614 1.00 55.06 433 PRO A CA 1
ATOM 3313 C C . PRO A 1 433 ? -40.657 28.647 19.865 1.00 55.06 433 PRO A C 1
ATOM 3315 O O . PRO A 1 433 ? -40.177 29.100 20.910 1.00 55.06 433 PRO A O 1
ATOM 3318 N N . PRO A 1 434 ? -41.247 29.449 18.952 1.00 48.06 434 PRO A N 1
ATOM 3319 C CA . PRO A 1 434 ? -41.363 30.892 19.132 1.00 48.06 434 PRO A CA 1
ATOM 3320 C C . PRO A 1 434 ? -42.119 31.173 20.431 1.00 48.06 434 PRO A C 1
ATOM 3322 O O . PRO A 1 434 ? -43.214 30.654 20.653 1.00 48.06 434 PRO A O 1
ATOM 3325 N N . GLY A 1 435 ? -41.476 31.934 21.317 1.00 47.38 435 GLY A N 1
ATOM 3326 C CA . GLY A 1 435 ? -41.880 32.092 22.706 1.00 47.38 435 GLY A CA 1
ATOM 3327 C C . GLY A 1 435 ? -43.359 32.431 22.873 1.00 47.38 435 GLY A C 1
ATOM 3328 O O . GLY A 1 435 ? -43.841 33.457 22.394 1.00 47.38 435 GLY A O 1
ATOM 3329 N N . GLY A 1 436 ? -44.059 31.589 23.635 1.00 40.53 436 GLY A N 1
ATOM 3330 C CA . GLY A 1 436 ? -45.273 31.993 24.321 1.00 40.53 436 GLY A CA 1
ATOM 3331 C C . GLY A 1 436 ? -44.919 33.112 25.292 1.00 40.53 436 GLY A C 1
ATOM 3332 O O . GLY A 1 436 ? -44.235 32.888 26.291 1.00 40.53 436 GLY A O 1
ATOM 3333 N N . SER A 1 437 ? -45.371 34.317 24.958 1.00 40.91 437 SER A N 1
ATOM 3334 C CA . SER A 1 437 ? -45.467 35.453 25.864 1.00 40.91 437 SER A CA 1
ATOM 3335 C C . SER A 1 437 ? -46.053 34.987 27.200 1.00 40.91 437 SER A C 1
ATOM 3337 O O . SER A 1 437 ? -47.211 34.577 27.268 1.00 40.91 437 SER A O 1
ATOM 3339 N N . ARG A 1 438 ? -45.254 35.027 28.271 1.00 37.88 438 ARG A N 1
ATOM 3340 C CA . ARG A 1 438 ? -45.807 35.108 29.623 1.00 37.88 438 ARG A CA 1
ATOM 3341 C C . ARG A 1 438 ? -46.111 36.576 29.886 1.00 37.88 438 ARG A C 1
ATOM 3343 O O . ARG A 1 438 ? -45.232 37.339 30.272 1.00 37.88 438 ARG A O 1
ATOM 3350 N N . LEU A 1 439 ? -47.353 36.950 29.600 1.00 39.62 439 LEU A N 1
ATOM 3351 C CA . LEU A 1 439 ? -48.033 38.010 30.326 1.00 39.62 439 LEU A CA 1
ATOM 3352 C C . LEU A 1 439 ? -48.523 37.425 31.657 1.00 39.62 439 LEU A C 1
ATOM 3354 O O . LEU A 1 439 ? -49.164 36.372 31.655 1.00 39.62 439 LEU A O 1
ATOM 3358 N N . ASN A 1 440 ? -48.248 38.187 32.718 1.00 39.31 440 ASN A N 1
ATOM 3359 C CA . ASN A 1 440 ? -48.687 38.082 34.117 1.00 39.31 440 ASN A CA 1
ATOM 3360 C C . ASN A 1 440 ? -47.983 37.061 35.015 1.00 39.31 440 ASN A C 1
ATOM 3362 O O . ASN A 1 440 ? -48.132 35.835 34.810 1.00 39.31 440 ASN A O 1
#